Protein AF-A0A558GGA0-F1 (afdb_monomer_lite)

Structure (mmCIF, N/CA/C/O backbone):
data_AF-A0A558GGA0-F1
#
_entry.id   AF-A0A558GGA0-F1
#
loop_
_atom_site.group_PDB
_atom_site.id
_atom_site.type_symbol
_atom_site.label_atom_id
_atom_site.label_alt_id
_atom_site.label_comp_id
_atom_site.label_asym_id
_atom_site.label_entity_id
_atom_site.label_seq_id
_atom_site.pdbx_PDB_ins_code
_atom_site.Cartn_x
_atom_site.Cartn_y
_atom_site.Cartn_z
_atom_site.occupancy
_atom_site.B_iso_or_equiv
_atom_site.auth_seq_id
_atom_site.auth_comp_id
_atom_site.auth_asym_id
_atom_site.auth_atom_id
_atom_site.pdbx_PDB_model_num
ATOM 1 N N . ALA A 1 1 ? -15.833 11.239 6.534 1.00 63.62 1 ALA A N 1
ATOM 2 C CA . ALA A 1 1 ? -17.152 11.086 5.885 1.00 63.62 1 ALA A CA 1
ATOM 3 C C . ALA A 1 1 ? -17.174 11.708 4.487 1.00 63.62 1 ALA A C 1
ATOM 5 O O . ALA A 1 1 ? -17.159 10.949 3.533 1.00 63.62 1 ALA A O 1
ATOM 6 N N . ARG A 1 2 ? -17.157 13.046 4.322 1.00 73.62 2 ARG A N 1
ATOM 7 C CA . ARG A 1 2 ? -17.220 13.673 2.980 1.00 73.62 2 ARG A CA 1
ATOM 8 C C . ARG A 1 2 ? -15.973 13.412 2.120 1.00 73.62 2 ARG A C 1
ATOM 10 O O . ARG A 1 2 ? -16.103 12.829 1.055 1.00 73.62 2 ARG A O 1
ATOM 17 N N . ARG A 1 3 ? -14.776 13.715 2.640 1.00 79.19 3 ARG A N 1
ATOM 18 C CA . ARG A 1 3 ? -13.496 13.455 1.943 1.00 79.19 3 ARG A CA 1
ATOM 19 C C . ARG A 1 3 ? -13.302 11.980 1.576 1.00 79.19 3 ARG A C 1
ATOM 21 O O . ARG A 1 3 ? -12.914 11.661 0.468 1.00 79.19 3 ARG A O 1
ATOM 28 N N . SER A 1 4 ? -13.639 11.070 2.488 1.00 83.56 4 SER A N 1
ATOM 29 C CA . SER A 1 4 ? -13.541 9.625 2.241 1.00 83.56 4 SER A CA 1
ATOM 30 C C . SER A 1 4 ? -14.513 9.131 1.167 1.00 83.56 4 SER A C 1
ATOM 32 O O . SER A 1 4 ? -14.183 8.214 0.424 1.00 83.56 4 SER A O 1
ATOM 34 N N . ALA A 1 5 ? -15.699 9.739 1.060 1.00 87.00 5 ALA A N 1
ATOM 35 C CA . ALA A 1 5 ? -16.650 9.419 0.001 1.00 87.00 5 ALA A CA 1
ATOM 36 C C . ALA A 1 5 ? -16.174 9.914 -1.374 1.00 87.00 5 ALA A C 1
ATOM 38 O O . ALA A 1 5 ? -16.401 9.230 -2.365 1.00 87.00 5 ALA A O 1
ATOM 39 N N . GLU A 1 6 ? -15.506 11.069 -1.436 1.00 89.81 6 GLU A N 1
ATOM 40 C CA . GLU A 1 6 ? -14.897 11.593 -2.668 1.00 89.81 6 GLU A CA 1
ATOM 41 C C . GLU A 1 6 ? -13.762 10.679 -3.148 1.00 89.81 6 GLU A C 1
ATOM 43 O O . GLU A 1 6 ? -13.828 10.209 -4.280 1.00 89.81 6 GLU A O 1
ATOM 48 N N . VAL A 1 7 ? -12.828 10.304 -2.262 1.00 92.75 7 VAL A N 1
ATOM 49 C CA . VAL A 1 7 ? -11.758 9.328 -2.566 1.00 92.75 7 VAL A CA 1
ATOM 50 C C . VAL A 1 7 ? -12.337 8.003 -3.059 1.00 92.75 7 VAL A C 1
ATOM 52 O O . VAL A 1 7 ? -11.892 7.464 -4.068 1.00 92.75 7 VAL A O 1
ATOM 55 N N . SER A 1 8 ? -13.382 7.500 -2.395 1.00 94.38 8 SER A N 1
ATOM 56 C CA . SER A 1 8 ? -14.027 6.244 -2.793 1.00 94.38 8 SER A CA 1
ATOM 57 C C . SER A 1 8 ? -14.669 6.320 -4.179 1.00 94.38 8 SER A C 1
ATOM 59 O O . SER A 1 8 ? -14.650 5.342 -4.914 1.00 94.38 8 SER A O 1
ATOM 61 N N . ARG A 1 9 ? -15.275 7.456 -4.543 1.00 94.12 9 ARG A N 1
ATOM 62 C CA . ARG A 1 9 ? -15.905 7.630 -5.862 1.00 94.12 9 ARG A CA 1
ATOM 63 C C . ARG A 1 9 ? -14.865 7.804 -6.960 1.00 94.12 9 ARG A C 1
ATOM 65 O O . ARG A 1 9 ? -14.996 7.166 -7.994 1.00 94.12 9 ARG A O 1
ATOM 72 N N . ALA A 1 10 ? -13.855 8.639 -6.722 1.00 94.75 10 ALA A N 1
ATOM 73 C CA . ALA A 1 10 ? -12.788 8.887 -7.684 1.00 94.75 10 ALA A CA 1
ATOM 74 C C . ALA A 1 10 ? -11.991 7.606 -7.962 1.00 94.75 10 ALA A C 1
ATOM 76 O O . ALA A 1 10 ? -11.838 7.218 -9.113 1.00 94.75 10 ALA A O 1
ATOM 77 N N . THR A 1 11 ? -11.608 6.879 -6.907 1.00 95.75 11 THR A N 1
ATOM 78 C CA . THR A 1 11 ? -10.890 5.602 -7.050 1.00 95.75 11 THR A CA 1
ATOM 79 C C . THR A 1 11 ? -11.748 4.539 -7.740 1.00 95.75 11 THR A C 1
ATOM 81 O O . THR A 1 11 ? -11.230 3.769 -8.535 1.00 95.75 11 THR A O 1
ATOM 84 N N . ARG A 1 12 ? -13.069 4.507 -7.495 1.00 95.69 12 ARG A N 1
ATOM 85 C CA . ARG A 1 12 ? -13.973 3.572 -8.188 1.00 95.69 12 ARG A CA 1
ATOM 86 C C . ARG A 1 12 ? -14.055 3.864 -9.681 1.00 95.69 12 ARG A C 1
ATOM 88 O O . ARG A 1 12 ? -14.012 2.939 -10.474 1.00 95.69 12 ARG A O 1
ATOM 95 N N . ARG A 1 13 ? -14.143 5.143 -10.047 1.00 95.75 13 ARG A N 1
ATOM 96 C CA . ARG A 1 13 ? -14.190 5.561 -11.448 1.00 95.75 13 ARG A CA 1
ATOM 97 C C . ARG A 1 13 ? -12.884 5.248 -12.183 1.00 95.75 13 ARG A C 1
ATOM 99 O O . ARG A 1 13 ? -12.939 4.880 -13.345 1.00 95.75 13 ARG A O 1
ATOM 106 N N . LEU A 1 14 ? -11.743 5.343 -11.497 1.00 94.94 14 LEU A N 1
ATOM 107 C CA . LEU A 1 14 ? -10.466 4.861 -12.025 1.00 94.94 14 LEU A CA 1
ATOM 108 C C . LEU A 1 14 ? -10.475 3.334 -12.215 1.00 94.94 14 LEU A C 1
ATOM 110 O O . LEU A 1 14 ? -10.077 2.850 -13.265 1.00 94.94 14 LEU A O 1
ATOM 114 N N . ALA A 1 15 ? -10.960 2.578 -11.226 1.00 94.50 15 ALA A N 1
ATOM 115 C CA . ALA A 1 15 ? -11.028 1.116 -11.301 1.00 94.50 15 ALA A CA 1
ATOM 116 C C . ALA A 1 15 ? -11.907 0.607 -12.459 1.00 94.50 15 ALA A C 1
ATOM 118 O O . ALA A 1 15 ? -11.587 -0.404 -13.069 1.00 94.50 15 ALA A O 1
ATOM 119 N N . GLU A 1 16 ? -12.984 1.325 -12.787 1.00 95.25 16 GLU A N 1
ATOM 120 C CA . GLU A 1 16 ? -13.878 1.021 -13.917 1.00 95.25 16 GLU A CA 1
ATOM 121 C C . GLU A 1 16 ? -13.205 1.165 -15.295 1.00 95.25 16 GLU A C 1
ATOM 123 O O . GLU A 1 16 ? -13.782 0.726 -16.286 1.00 95.25 16 GLU A O 1
ATOM 128 N N . MET A 1 17 ? -12.019 1.781 -15.379 1.00 93.94 17 MET A N 1
ATOM 129 C CA . MET A 1 17 ? -11.280 1.906 -16.638 1.00 93.94 17 MET A CA 1
ATOM 130 C C . MET A 1 17 ? -10.510 0.640 -17.029 1.00 93.94 17 MET A C 1
ATOM 132 O O . MET A 1 17 ? -10.128 0.543 -18.189 1.00 93.94 17 MET A O 1
ATOM 136 N N . GLU A 1 18 ? -10.271 -0.285 -16.088 1.00 91.62 18 GLU A N 1
ATOM 137 C CA . GLU A 1 18 ? -9.551 -1.548 -16.338 1.00 91.62 18 GLU A CA 1
ATOM 138 C C . GLU A 1 18 ? -8.191 -1.328 -17.041 1.00 91.62 18 GLU A C 1
ATOM 140 O O . GLU A 1 18 ? -7.886 -1.938 -18.058 1.00 91.62 18 GLU A O 1
ATOM 145 N N . LEU A 1 19 ? -7.388 -0.397 -16.511 1.00 93.06 19 LEU A N 1
ATOM 146 C CA . LEU A 1 19 ? -6.106 0.013 -17.096 1.00 93.06 19 LEU A CA 1
ATOM 147 C C . LEU A 1 19 ? -4.985 -1.010 -16.834 1.00 93.06 19 LEU A C 1
ATOM 149 O O . LEU A 1 19 ? -4.763 -1.396 -15.687 1.00 93.06 19 LEU A O 1
ATOM 153 N N . ASP A 1 20 ? -4.207 -1.332 -17.871 1.00 87.94 20 ASP A N 1
ATOM 154 C CA . ASP A 1 20 ? -3.176 -2.386 -17.862 1.00 87.94 20 ASP A CA 1
ATOM 155 C C . ASP A 1 20 ? -2.065 -2.200 -16.808 1.00 87.94 20 ASP A C 1
ATOM 157 O O . ASP A 1 20 ? -1.551 -3.173 -16.259 1.00 87.94 20 ASP A O 1
ATOM 161 N N . ALA A 1 21 ? -1.661 -0.960 -16.502 1.00 95.69 21 ALA A N 1
ATOM 162 C CA . ALA A 1 21 ? -0.576 -0.679 -15.551 1.00 95.69 21 ALA A CA 1
ATOM 163 C C . ALA A 1 21 ? -1.073 -0.282 -14.150 1.00 95.69 21 ALA A C 1
ATOM 165 O O . ALA A 1 21 ? -0.395 0.453 -13.422 1.00 95.69 21 ALA A O 1
ATOM 166 N N . VAL A 1 22 ? -2.246 -0.774 -13.748 1.00 97.25 22 VAL A N 1
ATOM 167 C CA . VAL A 1 22 ? -2.824 -0.576 -12.413 1.00 97.25 22 VAL A CA 1
ATOM 168 C C . VAL A 1 22 ? -3.092 -1.925 -11.759 1.00 97.25 22 VAL A C 1
ATOM 170 O O . VAL A 1 22 ? -3.504 -2.868 -12.419 1.00 97.25 22 VAL A O 1
ATOM 173 N N . ALA A 1 23 ? -2.869 -2.025 -10.446 1.00 96.69 23 ALA A N 1
ATOM 174 C CA . ALA A 1 23 ? -3.238 -3.222 -9.697 1.00 96.69 23 ALA A CA 1
ATOM 175 C C . ALA A 1 23 ? -4.726 -3.565 -9.884 1.00 96.69 23 ALA A C 1
ATOM 177 O O . ALA A 1 23 ? -5.599 -2.714 -9.698 1.00 96.69 23 ALA A O 1
ATOM 178 N N . GLU A 1 24 ? -4.991 -4.823 -10.219 1.00 94.12 24 GLU A N 1
ATOM 179 C CA . GLU A 1 24 ? -6.327 -5.332 -10.518 1.00 94.12 24 GLU A CA 1
ATOM 180 C C . GLU A 1 24 ? -7.196 -5.509 -9.261 1.00 94.12 24 GLU A C 1
ATOM 182 O O . GLU A 1 24 ? -6.751 -5.333 -8.123 1.00 94.12 24 GLU A O 1
ATOM 187 N N . ASN A 1 25 ? -8.463 -5.887 -9.473 1.00 94.44 25 ASN A N 1
ATOM 188 C CA . ASN A 1 25 ? -9.412 -6.269 -8.421 1.00 94.44 25 ASN A CA 1
ATOM 189 C C . ASN A 1 25 ? -9.558 -5.219 -7.304 1.00 94.44 25 ASN A C 1
ATOM 191 O O . ASN A 1 25 ? -9.606 -5.537 -6.114 1.00 94.44 25 ASN A O 1
ATOM 195 N N . ILE A 1 26 ? -9.659 -3.945 -7.703 1.00 96.12 26 ILE A N 1
ATOM 196 C CA . ILE A 1 26 ? -9.790 -2.817 -6.779 1.00 96.12 26 ILE A CA 1
ATOM 197 C C . ILE A 1 26 ? -11.163 -2.844 -6.089 1.00 96.12 26 ILE A C 1
ATOM 199 O O . ILE A 1 26 ? -12.190 -2.522 -6.692 1.00 96.12 26 ILE A O 1
ATOM 203 N N . ASP A 1 27 ? -11.176 -3.135 -4.789 1.00 94.75 27 ASP A N 1
ATOM 204 C CA . ASP A 1 27 ? -12.344 -3.009 -3.919 1.00 94.75 27 ASP A CA 1
ATOM 205 C C . ASP A 1 27 ? -12.176 -1.864 -2.914 1.00 94.75 27 ASP A C 1
ATOM 207 O O . ASP A 1 27 ? -11.096 -1.580 -2.390 1.00 94.75 27 ASP A O 1
ATOM 211 N N . ILE A 1 28 ? -13.277 -1.171 -2.634 1.00 95.44 28 ILE A N 1
ATOM 212 C CA . ILE A 1 28 ? -13.294 0.033 -1.809 1.00 95.44 28 ILE A CA 1
ATOM 213 C C . ILE A 1 28 ? -14.300 -0.157 -0.687 1.00 95.44 28 ILE A C 1
ATOM 215 O O . ILE A 1 28 ? -15.518 -0.051 -0.870 1.00 95.44 28 ILE A O 1
ATOM 219 N N . LEU A 1 29 ? -13.762 -0.365 0.508 1.00 92.56 29 LEU A N 1
ATOM 220 C CA . LEU A 1 29 ? -14.516 -0.658 1.711 1.00 92.56 29 LEU A CA 1
ATOM 221 C C . LEU A 1 29 ? -14.677 0.600 2.563 1.00 92.56 29 LEU A C 1
ATOM 223 O O . LEU A 1 29 ? -13.736 1.360 2.806 1.00 92.56 29 LEU A O 1
ATOM 227 N N . SER A 1 30 ? -15.885 0.810 3.079 1.00 88.62 30 SER A N 1
ATOM 228 C CA . SER A 1 30 ? -16.113 1.847 4.087 1.00 88.62 30 SER A CA 1
ATOM 229 C C . SER A 1 30 ? -15.467 1.431 5.407 1.00 88.62 30 SER A C 1
ATOM 231 O O . SER A 1 30 ? -15.765 0.363 5.937 1.00 88.62 30 SER A O 1
ATOM 233 N N . TYR A 1 31 ? -14.618 2.291 5.972 1.00 84.00 31 TYR A N 1
ATOM 234 C CA . TYR A 1 31 ? -13.941 2.031 7.243 1.00 84.00 31 TYR A CA 1
ATOM 235 C C . TYR A 1 31 ? -14.196 3.172 8.229 1.00 84.00 31 TYR A C 1
ATOM 237 O O . TYR A 1 31 ? -14.396 4.310 7.818 1.00 84.00 31 TYR A O 1
ATOM 245 N N . ARG A 1 32 ? -14.206 2.883 9.541 1.00 81.19 32 ARG A N 1
ATOM 246 C CA . ARG A 1 32 ? -14.697 3.765 10.632 1.00 81.19 32 ARG A CA 1
ATOM 247 C C . ARG A 1 32 ? -14.504 5.274 10.405 1.00 81.19 32 ARG A C 1
ATOM 249 O O . ARG A 1 32 ? -15.429 6.046 10.641 1.00 81.19 32 ARG A O 1
ATOM 256 N N . GLN A 1 33 ? -13.303 5.689 10.001 1.00 78.88 33 GLN A N 1
ATOM 257 C CA . GLN A 1 33 ? -12.936 7.085 9.732 1.00 78.88 33 GLN A CA 1
ATOM 258 C C . GLN A 1 33 ? -12.306 7.264 8.340 1.00 78.88 33 GLN A C 1
ATOM 260 O O . GLN A 1 33 ? -11.330 7.989 8.192 1.00 78.88 33 GLN A O 1
ATOM 265 N N . GLY A 1 34 ? -12.839 6.613 7.306 1.00 86.69 34 GLY A N 1
ATOM 266 C CA . GLY A 1 34 ? -12.243 6.686 5.976 1.00 86.69 34 GLY A CA 1
ATOM 267 C C . GLY A 1 34 ? -12.806 5.680 4.981 1.00 86.69 34 GLY A C 1
ATOM 268 O O . GLY A 1 34 ? -13.945 5.228 5.088 1.00 86.69 34 GLY A O 1
ATOM 269 N N . CYS A 1 35 ? -11.968 5.338 4.017 1.00 91.56 35 CYS A N 1
ATOM 270 C CA . CYS A 1 35 ? -12.141 4.200 3.132 1.00 91.56 35 CYS A CA 1
ATOM 271 C C . CYS A 1 35 ? -10.843 3.391 3.128 1.00 91.56 35 CYS A C 1
ATOM 273 O O . CYS A 1 35 ? -9.767 3.947 3.349 1.00 91.56 35 CYS A O 1
ATOM 275 N N . LEU A 1 36 ? -10.968 2.090 2.912 1.00 93.88 36 LEU A N 1
ATOM 276 C CA . LEU A 1 36 ? -9.859 1.190 2.646 1.00 93.88 36 LEU A CA 1
ATOM 277 C C . LEU A 1 36 ? -9.955 0.795 1.175 1.00 93.88 36 LEU A C 1
ATOM 279 O O . LEU A 1 36 ? -11.013 0.334 0.753 1.00 93.88 36 LEU A O 1
ATOM 283 N N . VAL A 1 37 ? -8.879 1.005 0.422 1.00 95.12 37 VAL A N 1
ATOM 284 C CA . VAL A 1 37 ? -8.752 0.502 -0.948 1.00 95.12 37 VAL A CA 1
ATOM 285 C C . VAL A 1 37 ? -7.907 -0.762 -0.886 1.00 95.12 37 VAL A C 1
ATOM 287 O O . VAL A 1 37 ? -6.830 -0.753 -0.290 1.00 95.12 37 VAL A O 1
ATOM 290 N N . VAL A 1 38 ? -8.435 -1.845 -1.436 1.00 96.19 38 VAL A N 1
ATOM 291 C CA . VAL A 1 38 ? -7.784 -3.149 -1.536 1.00 96.19 38 VAL A CA 1
ATOM 292 C C . VAL A 1 38 ? -7.640 -3.446 -3.018 1.00 96.19 38 VAL A C 1
ATOM 294 O O . VAL A 1 38 ? -8.590 -3.231 -3.756 1.00 96.19 38 VAL A O 1
ATOM 297 N N . ALA A 1 39 ? -6.471 -3.899 -3.443 1.00 96.88 39 ALA A N 1
ATOM 298 C CA . ALA A 1 39 ? -6.197 -4.319 -4.811 1.00 96.88 39 ALA A CA 1
ATOM 299 C C . ALA A 1 39 ? -5.300 -5.555 -4.764 1.00 96.88 39 ALA A C 1
ATOM 301 O O . ALA A 1 39 ? -4.713 -5.857 -3.713 1.00 96.88 39 ALA A O 1
ATOM 302 N N . ASP A 1 40 ? -5.189 -6.250 -5.886 1.00 96.44 40 ASP A N 1
ATOM 303 C CA . ASP A 1 40 ? -4.313 -7.403 -5.992 1.00 96.44 40 ASP A CA 1
ATOM 304 C C . ASP A 1 40 ? -2.847 -7.019 -5.806 1.00 96.44 40 ASP A C 1
ATOM 306 O O . ASP A 1 40 ? -2.386 -5.915 -6.116 1.00 96.44 40 ASP A O 1
ATOM 310 N N . TRP A 1 41 ? -2.093 -7.955 -5.238 1.00 96.50 41 TRP A N 1
ATOM 311 C CA . TRP A 1 41 ? -0.679 -7.745 -4.998 1.00 96.50 41 TRP A CA 1
ATOM 312 C C . TRP A 1 41 ? 0.101 -7.809 -6.310 1.00 96.50 41 TRP A C 1
ATOM 314 O O . TRP A 1 41 ? 0.174 -8.856 -6.946 1.00 96.50 41 TRP A O 1
ATOM 324 N N . VAL A 1 42 ? 0.774 -6.712 -6.656 1.00 95.88 42 VAL A N 1
ATOM 325 C CA . VAL A 1 42 ? 1.739 -6.695 -7.761 1.00 95.88 42 VAL A CA 1
ATOM 326 C C . VAL A 1 42 ? 3.020 -7.404 -7.312 1.00 95.88 42 VAL A C 1
ATOM 328 O O . VAL A 1 42 ? 3.838 -6.844 -6.566 1.00 95.88 42 VAL A O 1
ATOM 331 N N . GLU A 1 43 ? 3.207 -8.650 -7.744 1.00 93.38 43 GLU A N 1
ATOM 332 C CA . GLU A 1 43 ? 4.448 -9.398 -7.523 1.00 93.38 43 GLU A CA 1
ATOM 333 C C . GLU A 1 43 ? 5.645 -8.662 -8.129 1.00 93.38 43 GLU A C 1
ATOM 335 O O . GLU A 1 43 ? 5.524 -8.077 -9.192 1.00 93.38 43 GLU A O 1
ATOM 340 N N . GLY A 1 44 ? 6.803 -8.673 -7.462 1.00 91.56 44 GLY A N 1
ATOM 341 C CA . GLY A 1 44 ? 8.015 -8.006 -7.956 1.00 91.56 44 GLY A CA 1
ATOM 342 C C . GLY A 1 44 ? 8.680 -7.105 -6.917 1.00 91.56 44 GLY A C 1
ATOM 343 O O . GLY A 1 44 ? 8.687 -7.416 -5.718 1.00 91.56 44 GLY A O 1
ATOM 344 N N . THR A 1 45 ? 9.223 -5.969 -7.349 1.00 92.81 45 THR A N 1
ATOM 345 C CA . THR A 1 45 ? 10.087 -5.107 -6.523 1.00 92.81 45 THR A CA 1
ATOM 346 C C . THR A 1 45 ? 9.569 -3.669 -6.490 1.00 92.81 45 THR A C 1
ATOM 348 O O . THR A 1 45 ? 8.924 -3.205 -7.419 1.00 92.81 45 THR A O 1
ATOM 351 N N . SER A 1 46 ? 9.798 -2.932 -5.398 1.00 93.50 46 SER A N 1
ATOM 352 C CA . SER A 1 46 ? 9.422 -1.507 -5.368 1.00 93.50 46 SER A CA 1
ATOM 353 C C . SER A 1 46 ? 10.278 -0.699 -6.344 1.00 93.50 46 SER A C 1
ATOM 355 O O . SER A 1 46 ? 11.470 -0.986 -6.458 1.00 93.50 46 SER A O 1
ATOM 357 N N . LEU A 1 47 ? 9.712 0.332 -6.983 1.00 93.44 47 LEU A N 1
ATOM 358 C CA . LEU A 1 47 ? 10.463 1.178 -7.920 1.00 93.44 47 LEU A CA 1
ATOM 359 C C . LEU A 1 47 ? 11.735 1.747 -7.276 1.00 93.44 47 LEU A C 1
ATOM 361 O O . LEU A 1 47 ? 12.805 1.691 -7.866 1.00 93.44 47 LEU A O 1
ATOM 365 N N . LYS A 1 48 ? 11.638 2.178 -6.011 1.00 89.75 48 LYS A N 1
ATOM 366 C CA . LYS A 1 48 ? 12.779 2.667 -5.226 1.00 89.75 48 LYS A CA 1
ATOM 367 C C . LYS A 1 48 ? 13.917 1.641 -5.133 1.00 89.75 48 LYS A C 1
ATOM 369 O O . LYS A 1 48 ? 15.078 1.999 -5.253 1.00 89.75 48 LYS A O 1
ATOM 374 N N . THR A 1 49 ? 13.596 0.380 -4.854 1.00 90.38 49 THR A N 1
ATOM 375 C CA . THR A 1 49 ? 14.621 -0.665 -4.707 1.00 90.38 49 THR A CA 1
ATOM 376 C C . THR A 1 49 ? 15.231 -1.050 -6.050 1.00 90.38 49 THR A C 1
ATOM 378 O O . THR A 1 49 ? 16.394 -1.427 -6.077 1.00 90.38 49 THR A O 1
ATOM 381 N N . VAL A 1 50 ? 14.467 -0.964 -7.143 1.00 91.50 50 VAL A N 1
ATOM 382 C CA . VAL A 1 50 ? 15.001 -1.177 -8.496 1.00 91.50 50 VAL A CA 1
ATOM 383 C C . VAL A 1 50 ? 15.957 -0.047 -8.880 1.00 91.50 50 VAL A C 1
ATOM 385 O O . VAL A 1 50 ? 17.046 -0.326 -9.354 1.00 91.50 50 VAL A O 1
ATOM 388 N N . SER A 1 51 ? 15.612 1.209 -8.585 1.00 90.50 51 SER A N 1
ATOM 389 C CA . SER A 1 51 ? 16.481 2.363 -8.867 1.00 90.50 51 SER A CA 1
ATOM 390 C C . SER A 1 51 ? 17.742 2.455 -7.997 1.00 90.50 51 SER A C 1
ATOM 392 O O . SER A 1 51 ? 18.605 3.291 -8.226 1.00 90.50 51 SER A O 1
ATOM 394 N N . GLU A 1 52 ? 17.834 1.660 -6.930 1.00 91.31 52 GLU A N 1
ATOM 395 C CA . GLU A 1 52 ? 19.061 1.565 -6.126 1.00 91.31 52 GLU A CA 1
ATOM 396 C C . GLU A 1 52 ? 20.131 0.691 -6.816 1.00 91.31 52 GLU A C 1
ATOM 398 O O . GLU A 1 52 ? 21.259 0.631 -6.333 1.00 91.31 52 GLU A O 1
ATOM 403 N N . ASP A 1 53 ? 19.782 0.008 -7.913 1.00 85.50 53 ASP A N 1
ATOM 404 C CA . ASP A 1 53 ? 20.730 -0.671 -8.796 1.00 85.50 53 ASP A CA 1
ATOM 405 C C . ASP A 1 53 ? 21.349 0.335 -9.782 1.00 85.50 53 ASP A C 1
ATOM 407 O O . ASP A 1 53 ? 20.655 1.227 -10.264 1.00 85.50 53 ASP A O 1
ATOM 411 N N . GLU A 1 54 ? 22.647 0.215 -10.069 1.00 77.12 54 GLU A N 1
ATOM 412 C CA . GLU A 1 54 ? 23.403 1.199 -10.876 1.00 77.12 54 GLU A CA 1
ATOM 413 C C . GLU A 1 54 ? 23.680 0.719 -12.316 1.00 77.12 54 GLU A C 1
ATOM 415 O O . GLU A 1 54 ? 24.391 1.386 -13.065 1.00 77.12 54 GLU A O 1
ATOM 420 N N . ASP A 1 55 ? 23.154 -0.446 -12.705 1.00 88.81 55 ASP A N 1
ATOM 421 C CA . ASP A 1 55 ? 23.435 -1.088 -13.999 1.00 88.81 55 ASP A CA 1
ATOM 422 C C . ASP A 1 55 ? 22.157 -1.640 -14.650 1.00 88.81 55 ASP A C 1
ATOM 424 O O . ASP A 1 55 ? 22.092 -2.789 -15.092 1.00 88.81 55 ASP A O 1
ATOM 428 N N . LEU A 1 56 ? 21.086 -0.837 -14.652 1.00 91.88 56 LEU A N 1
ATOM 429 C CA . LEU A 1 56 ? 19.846 -1.225 -15.323 1.00 91.88 56 LEU A CA 1
ATOM 430 C C . LEU A 1 56 ? 20.015 -1.195 -16.846 1.00 91.88 56 LEU A C 1
ATOM 432 O O . LEU A 1 56 ? 20.544 -0.233 -17.409 1.00 91.88 56 LEU A O 1
ATOM 436 N N . ASP A 1 57 ? 19.494 -2.224 -17.522 1.00 93.88 57 ASP A N 1
ATOM 437 C CA . ASP A 1 57 ? 19.436 -2.249 -18.983 1.00 93.88 57 ASP A CA 1
ATOM 438 C C . ASP A 1 57 ? 18.511 -1.125 -19.499 1.00 93.88 57 ASP A C 1
ATOM 440 O O . ASP A 1 57 ? 17.326 -1.094 -19.139 1.00 93.88 57 ASP A O 1
ATOM 444 N N . PRO A 1 58 ? 19.002 -0.210 -20.357 1.00 95.38 58 PRO A N 1
ATOM 445 C CA . PRO A 1 58 ? 18.211 0.930 -20.805 1.00 95.38 58 PRO A CA 1
ATOM 446 C C . PRO A 1 58 ? 16.937 0.555 -21.569 1.00 95.38 58 PRO A C 1
ATOM 448 O O . PRO A 1 58 ? 15.920 1.240 -21.447 1.00 95.38 58 PRO A O 1
ATOM 451 N N . ARG A 1 59 ? 16.966 -0.514 -22.377 1.00 94.62 59 ARG A N 1
ATOM 452 C CA . ARG A 1 59 ? 15.799 -0.922 -23.181 1.00 94.62 59 ARG A CA 1
ATOM 453 C C . ARG A 1 59 ? 14.732 -1.528 -22.286 1.00 94.62 59 ARG A C 1
ATOM 455 O O . ARG A 1 59 ? 13.558 -1.218 -22.459 1.00 94.62 59 ARG A O 1
ATOM 462 N N . ALA A 1 60 ? 15.143 -2.311 -21.293 1.00 93.75 60 ALA A N 1
ATOM 463 C CA . ALA A 1 60 ? 14.250 -2.836 -20.272 1.00 93.75 60 ALA A CA 1
ATOM 464 C C . ALA A 1 60 ? 13.623 -1.715 -19.425 1.00 93.75 60 ALA A C 1
ATOM 466 O O . ALA A 1 60 ? 12.432 -1.780 -19.137 1.00 93.75 60 ALA A O 1
ATOM 467 N N . VAL A 1 61 ? 14.376 -0.661 -19.075 1.00 96.62 61 VAL A N 1
ATOM 468 C CA . VAL A 1 61 ? 13.818 0.527 -18.397 1.00 96.62 61 VAL A CA 1
ATOM 469 C C . VAL A 1 61 ? 12.757 1.212 -19.255 1.00 96.62 61 VAL A C 1
ATOM 471 O O . VAL A 1 61 ? 11.677 1.523 -18.752 1.00 96.62 61 VAL A O 1
ATOM 474 N N . ALA A 1 62 ? 13.027 1.412 -20.546 1.00 96.88 62 ALA A N 1
ATOM 475 C CA . ALA A 1 62 ? 12.055 2.014 -21.449 1.00 96.88 62 ALA A CA 1
ATOM 476 C C . ALA A 1 62 ? 10.788 1.157 -21.575 1.00 96.88 62 ALA A C 1
ATOM 478 O O . ALA A 1 62 ? 9.693 1.667 -21.342 1.00 96.88 62 ALA A O 1
ATOM 479 N N . HIS A 1 63 ? 10.940 -0.147 -21.834 1.00 95.94 63 HIS A N 1
ATOM 480 C CA . HIS A 1 63 ? 9.837 -1.111 -21.902 1.00 95.94 63 HIS A CA 1
ATOM 481 C C . HIS A 1 63 ? 8.992 -1.089 -20.620 1.00 95.94 63 HIS A C 1
ATOM 483 O O . HIS A 1 63 ? 7.765 -1.025 -20.671 1.00 95.94 63 HIS A O 1
ATOM 489 N N . ALA A 1 64 ? 9.641 -1.082 -19.451 1.00 96.75 64 ALA A N 1
ATOM 490 C CA . ALA A 1 64 ? 8.967 -1.074 -18.157 1.00 96.75 64 ALA A CA 1
ATOM 491 C C . ALA A 1 64 ? 8.067 0.150 -17.954 1.00 96.75 64 ALA A C 1
ATOM 493 O O . ALA A 1 64 ? 7.005 0.047 -17.338 1.00 96.75 64 ALA A O 1
ATOM 494 N N . LEU A 1 65 ? 8.496 1.313 -18.444 1.00 97.19 65 LEU A N 1
ATOM 495 C CA . LEU A 1 65 ? 7.804 2.583 -18.250 1.00 97.19 65 LEU A CA 1
ATOM 496 C C . LEU A 1 65 ? 6.609 2.766 -19.196 1.00 97.19 65 LEU A C 1
ATOM 498 O O . LEU A 1 65 ? 5.636 3.414 -18.806 1.00 97.19 65 LEU A O 1
ATOM 502 N N . VAL A 1 66 ? 6.649 2.188 -20.403 1.00 96.88 66 VAL A N 1
ATOM 503 C CA . VAL A 1 66 ? 5.632 2.405 -21.450 1.00 96.88 66 VAL A CA 1
ATOM 504 C C . VAL A 1 66 ? 4.196 2.191 -20.947 1.00 96.88 66 VAL A C 1
ATOM 506 O O . VAL A 1 66 ? 3.388 3.114 -21.107 1.00 96.88 66 VAL A O 1
ATOM 509 N N . PRO A 1 67 ? 3.831 1.055 -20.313 1.00 96.69 67 PRO A N 1
ATOM 510 C CA . PRO A 1 67 ? 2.443 0.828 -19.909 1.00 96.69 67 PRO A CA 1
ATOM 511 C C . PRO A 1 67 ? 1.947 1.828 -18.863 1.00 96.69 67 PRO A C 1
ATOM 513 O O . PRO A 1 67 ? 0.789 2.244 -18.920 1.00 96.69 67 PRO A O 1
ATOM 516 N N . LEU A 1 68 ? 2.813 2.262 -17.939 1.00 96.69 68 LEU A N 1
ATOM 517 C CA . LEU A 1 68 ? 2.456 3.245 -16.914 1.00 96.69 68 LEU A CA 1
ATOM 518 C C . LEU A 1 68 ? 2.200 4.627 -17.516 1.00 96.69 68 LEU A C 1
ATOM 520 O O . LEU A 1 68 ? 1.233 5.293 -17.141 1.00 96.69 68 LEU A O 1
ATOM 524 N N . VAL A 1 69 ? 3.046 5.051 -18.459 1.00 96.56 69 VAL A N 1
ATOM 525 C CA . VAL A 1 69 ? 2.883 6.340 -19.142 1.00 96.56 69 VAL A CA 1
ATOM 526 C C . VAL A 1 69 ? 1.594 6.339 -19.967 1.00 96.56 69 VAL A C 1
ATOM 528 O O . VAL A 1 69 ? 0.778 7.244 -19.797 1.00 96.56 69 VAL A O 1
ATOM 531 N N . ARG A 1 70 ? 1.343 5.287 -20.762 1.00 95.94 70 ARG A N 1
ATOM 532 C CA . ARG A 1 70 ? 0.091 5.128 -21.532 1.00 95.94 70 ARG A CA 1
ATOM 533 C C . ARG A 1 70 ? -1.142 5.115 -20.636 1.00 95.94 70 ARG A C 1
ATOM 535 O O . ARG A 1 70 ? -2.122 5.793 -20.912 1.00 95.94 70 ARG A O 1
ATOM 542 N N . THR A 1 71 ? -1.078 4.382 -19.529 1.00 96.19 71 THR A N 1
ATOM 543 C CA . THR A 1 71 ? -2.150 4.325 -18.528 1.00 96.19 71 THR A CA 1
ATOM 544 C C . THR A 1 71 ? -2.449 5.704 -17.936 1.00 96.19 71 THR A C 1
ATOM 546 O O . THR A 1 71 ? -3.611 6.061 -17.749 1.00 96.19 71 THR A O 1
ATOM 549 N N . THR A 1 72 ? -1.409 6.498 -17.668 1.00 95.81 72 THR A N 1
ATOM 550 C CA . THR A 1 72 ? -1.565 7.868 -17.161 1.00 95.81 72 THR A CA 1
ATOM 551 C C . THR A 1 72 ? -2.207 8.769 -18.218 1.00 95.81 72 THR A C 1
ATOM 553 O O . THR A 1 72 ? -3.171 9.467 -17.911 1.00 95.81 72 THR A O 1
ATOM 556 N N . ALA A 1 73 ? -1.741 8.694 -19.470 1.00 94.56 73 ALA A N 1
ATOM 557 C CA . ALA A 1 73 ? -2.317 9.430 -20.596 1.00 94.56 73 ALA A CA 1
ATOM 558 C C . ALA A 1 73 ? -3.802 9.087 -20.809 1.00 94.56 73 ALA A C 1
ATOM 560 O O . ALA A 1 73 ? -4.640 9.981 -20.906 1.00 94.56 73 ALA A O 1
ATOM 561 N N . ALA A 1 74 ? -4.146 7.796 -20.792 1.00 95.06 74 ALA A N 1
ATOM 562 C CA . ALA A 1 74 ? -5.515 7.315 -20.947 1.00 95.06 74 ALA A CA 1
ATOM 563 C C . ALA A 1 74 ? -6.440 7.797 -19.818 1.00 95.06 74 ALA A C 1
ATOM 565 O O . ALA A 1 74 ? -7.582 8.181 -20.081 1.00 95.06 74 ALA A O 1
ATOM 566 N N . ALA A 1 75 ? -5.957 7.810 -18.569 1.00 95.56 75 ALA A N 1
ATOM 567 C CA . ALA A 1 75 ? -6.702 8.369 -17.443 1.00 95.56 75 ALA A CA 1
ATOM 568 C C . ALA A 1 75 ? -6.971 9.870 -17.644 1.00 95.56 75 ALA A C 1
ATOM 570 O O . ALA A 1 75 ? -8.125 10.294 -17.550 1.00 95.56 75 ALA A O 1
ATOM 571 N N . HIS A 1 76 ? -5.942 10.651 -17.994 1.00 95.12 76 HIS A N 1
ATOM 572 C CA . HIS A 1 76 ? -6.061 12.101 -18.214 1.00 95.12 76 HIS A CA 1
ATOM 573 C C . HIS A 1 76 ? -7.002 12.416 -19.384 1.00 95.12 76 HIS A C 1
ATOM 575 O O . HIS A 1 76 ? -7.889 13.255 -19.255 1.00 95.12 76 HIS A O 1
ATOM 581 N N . ALA A 1 77 ? -6.922 11.657 -20.481 1.00 94.12 77 ALA A N 1
ATOM 582 C CA . ALA A 1 77 ? -7.834 11.779 -21.621 1.00 94.12 77 ALA A CA 1
ATOM 583 C C . ALA A 1 77 ? -9.312 11.497 -21.270 1.00 94.12 77 ALA A C 1
ATOM 585 O O . ALA A 1 77 ? -10.214 11.934 -21.987 1.00 94.12 77 ALA A O 1
ATOM 586 N N . ALA A 1 78 ? -9.576 10.779 -20.173 1.00 94.50 78 ALA A N 1
ATOM 587 C CA . ALA A 1 78 ? -10.915 10.503 -19.651 1.00 94.50 78 ALA A CA 1
ATOM 588 C C . ALA A 1 78 ? -11.379 11.499 -18.562 1.00 94.50 78 ALA A C 1
ATOM 590 O O . ALA A 1 78 ? -12.379 11.230 -17.878 1.00 94.50 78 ALA A O 1
ATOM 591 N N . ASP A 1 79 ? -10.675 12.628 -18.392 1.00 94.75 79 ASP A N 1
ATOM 592 C CA . ASP A 1 79 ? -10.840 13.601 -17.301 1.00 94.75 79 ASP A CA 1
ATOM 593 C C . ASP A 1 79 ? -10.711 12.947 -15.907 1.00 94.75 79 ASP A C 1
ATOM 595 O O . ASP A 1 79 ? -11.464 13.243 -14.965 1.00 94.75 79 ASP A O 1
ATOM 599 N N . LEU A 1 80 ? -9.797 11.981 -15.785 1.00 95.31 80 LEU A N 1
ATOM 600 C CA . LEU A 1 80 ? -9.483 11.261 -14.556 1.00 95.31 80 LEU A CA 1
ATOM 601 C C . LEU A 1 80 ? -8.002 11.391 -14.231 1.00 95.31 80 LEU A C 1
ATOM 603 O O . LEU A 1 80 ? -7.178 11.664 -15.088 1.00 95.31 80 LEU A O 1
ATOM 607 N N . VAL A 1 81 ? -7.666 11.167 -12.967 1.00 95.31 81 VAL A N 1
ATOM 608 C CA . VAL A 1 81 ? -6.282 11.153 -12.491 1.00 95.31 81 VAL A CA 1
ATOM 609 C C . VAL A 1 81 ? -5.974 9.781 -11.919 1.00 95.31 81 VAL A C 1
ATOM 611 O O . VAL A 1 81 ? -6.837 9.139 -11.310 1.00 95.31 81 VAL A O 1
ATOM 614 N N . LEU A 1 82 ? -4.744 9.333 -12.119 1.00 93.62 82 LEU A N 1
ATOM 615 C CA . LEU A 1 82 ? -4.256 8.043 -11.660 1.00 93.62 82 LEU A CA 1
ATOM 616 C C . LEU A 1 82 ? -3.970 8.066 -10.145 1.00 93.62 82 LEU A C 1
ATOM 618 O O . LEU A 1 82 ? -4.094 7.046 -9.462 1.00 93.62 82 LEU A O 1
ATOM 622 N N . GLY A 1 83 ? -3.653 9.241 -9.592 1.00 93.56 83 GLY A N 1
ATOM 623 C CA . GLY A 1 83 ? -3.360 9.431 -8.171 1.00 93.56 83 GLY A CA 1
ATOM 624 C C . GLY A 1 83 ? -1.921 9.063 -7.802 1.00 93.56 83 GLY A C 1
ATOM 625 O O . GLY A 1 83 ? -1.655 8.600 -6.685 1.00 93.56 83 GLY A O 1
ATOM 626 N N . ILE A 1 84 ? -0.986 9.236 -8.739 1.00 91.81 84 ILE A N 1
ATOM 627 C CA . ILE A 1 84 ? 0.443 9.081 -8.488 1.00 91.81 84 ILE A CA 1
ATOM 628 C C . ILE A 1 84 ? 0.933 10.351 -7.793 1.00 91.81 84 ILE A C 1
ATOM 630 O O . ILE A 1 84 ? 1.121 11.392 -8.398 1.00 91.81 84 ILE A O 1
ATOM 634 N N . GLU A 1 85 ? 1.171 10.270 -6.492 1.00 87.06 85 GLU A N 1
ATOM 635 C CA . GLU A 1 85 ? 1.748 11.387 -5.721 1.00 87.06 85 GLU A CA 1
ATOM 636 C C . GLU A 1 85 ? 3.125 11.052 -5.140 1.00 87.06 85 GLU A C 1
ATOM 638 O O . GLU A 1 85 ? 3.801 11.892 -4.549 1.00 87.06 85 GLU A O 1
ATOM 643 N N . ASN A 1 86 ? 3.533 9.785 -5.239 1.00 85.19 86 ASN A N 1
ATOM 644 C CA . ASN A 1 86 ? 4.781 9.293 -4.682 1.00 85.19 86 ASN A CA 1
ATOM 645 C C . ASN A 1 86 ? 5.223 8.017 -5.404 1.00 85.19 86 ASN A C 1
ATOM 647 O O . ASN A 1 86 ? 4.425 7.094 -5.567 1.00 85.19 86 ASN A O 1
ATOM 651 N N . ARG A 1 87 ? 6.521 7.911 -5.714 1.00 83.56 87 ARG A N 1
ATOM 652 C CA . ARG A 1 87 ? 7.159 6.704 -6.268 1.00 83.56 87 ARG A CA 1
ATOM 653 C C . ARG A 1 87 ? 6.869 5.411 -5.498 1.00 83.56 87 ARG A C 1
ATOM 655 O O . ARG A 1 87 ? 6.861 4.339 -6.084 1.00 83.56 87 ARG A O 1
ATOM 662 N N . ASN A 1 88 ? 6.593 5.494 -4.194 1.00 88.44 88 ASN A N 1
ATOM 663 C CA . ASN A 1 88 ? 6.243 4.341 -3.360 1.00 88.44 88 ASN A CA 1
ATOM 664 C C . ASN A 1 88 ? 4.912 3.683 -3.763 1.00 88.44 88 ASN A C 1
ATOM 666 O O . ASN A 1 88 ? 4.634 2.571 -3.320 1.00 88.44 88 ASN A O 1
ATOM 670 N N . ARG A 1 89 ? 4.091 4.355 -4.582 1.00 94.19 89 ARG A N 1
ATOM 671 C CA . ARG A 1 89 ? 2.877 3.776 -5.163 1.00 94.19 89 ARG A CA 1
ATOM 672 C C . ARG A 1 89 ? 3.163 2.844 -6.343 1.00 94.19 89 ARG A C 1
ATOM 674 O O . ARG A 1 89 ? 2.280 2.075 -6.711 1.00 94.19 89 ARG A O 1
ATOM 681 N N . ILE A 1 90 ? 4.376 2.895 -6.900 1.00 95.94 90 ILE A N 1
ATOM 682 C CA . ILE A 1 90 ? 4.779 2.156 -8.095 1.00 95.94 90 ILE A CA 1
ATOM 683 C C . ILE A 1 90 ? 5.661 0.968 -7.701 1.00 95.94 90 ILE A C 1
ATOM 685 O O . ILE A 1 90 ? 6.605 1.076 -6.906 1.00 95.94 90 ILE A O 1
ATOM 689 N N . ARG A 1 91 ? 5.354 -0.189 -8.279 1.00 96.44 91 ARG A N 1
ATOM 690 C CA . ARG A 1 91 ? 6.182 -1.396 -8.215 1.00 96.44 91 ARG A CA 1
ATOM 691 C C . ARG A 1 91 ? 6.549 -1.801 -9.630 1.00 96.44 91 ARG A C 1
ATOM 693 O O . ARG A 1 91 ? 5.791 -1.522 -10.548 1.00 96.44 91 ARG A O 1
ATOM 700 N N . ILE A 1 92 ? 7.694 -2.448 -9.787 1.00 96.62 92 ILE A N 1
ATOM 701 C CA . ILE A 1 92 ? 8.005 -3.144 -11.023 1.00 96.62 92 ILE A CA 1
ATOM 702 C C . ILE A 1 92 ? 7.567 -4.591 -10.873 1.00 96.62 92 ILE A C 1
ATOM 704 O O . ILE A 1 92 ? 8.003 -5.267 -9.932 1.00 96.62 92 ILE A O 1
ATOM 708 N N . SER A 1 93 ? 6.671 -5.018 -11.758 1.00 95.38 93 SER A N 1
ATOM 709 C CA . SER A 1 93 ? 6.118 -6.361 -11.764 1.00 95.38 93 SER A CA 1
ATOM 710 C C . SER A 1 93 ? 7.185 -7.405 -12.111 1.00 95.38 93 SER A C 1
ATOM 712 O O . SER A 1 93 ? 8.267 -7.077 -12.601 1.00 95.38 93 SER A O 1
ATOM 714 N N . THR A 1 94 ? 6.890 -8.684 -11.888 1.00 90.75 94 THR A N 1
ATOM 715 C CA . THR A 1 94 ? 7.731 -9.800 -12.359 1.00 90.75 94 THR A CA 1
ATOM 716 C C . THR A 1 94 ? 7.828 -9.880 -13.885 1.00 90.75 94 THR A C 1
ATOM 718 O O . THR A 1 94 ? 8.784 -10.457 -14.396 1.00 90.75 94 THR A O 1
ATOM 721 N N . GLU A 1 95 ? 6.887 -9.265 -14.601 1.00 89.19 95 GLU A N 1
ATOM 722 C CA . GLU A 1 95 ? 6.920 -9.081 -16.058 1.00 89.19 95 GLU A CA 1
ATOM 723 C C . GLU A 1 95 ? 7.790 -7.886 -16.480 1.00 89.19 95 GLU A C 1
ATOM 725 O O . GLU A 1 95 ? 7.943 -7.612 -17.666 1.00 89.19 95 GLU A O 1
ATOM 730 N N . GLY A 1 96 ? 8.379 -7.170 -15.517 1.00 92.69 96 GLY A N 1
ATOM 731 C CA . GLY A 1 96 ? 9.218 -6.010 -15.785 1.00 92.69 96 GLY A CA 1
ATOM 732 C C . GLY A 1 96 ? 8.423 -4.756 -16.132 1.00 92.69 96 GLY A C 1
ATOM 733 O O . GLY A 1 96 ? 8.971 -3.884 -16.788 1.00 92.69 96 GLY A O 1
ATOM 734 N N . ILE A 1 97 ? 7.157 -4.643 -15.713 1.00 95.81 97 ILE A N 1
ATOM 735 C CA . ILE A 1 97 ? 6.306 -3.476 -15.990 1.00 95.81 97 ILE A CA 1
ATOM 736 C C . ILE A 1 97 ? 6.190 -2.588 -14.754 1.00 95.81 97 ILE A C 1
ATOM 738 O O . ILE A 1 97 ? 5.953 -3.075 -13.650 1.00 95.81 97 ILE A O 1
ATOM 742 N N . ALA A 1 98 ? 6.335 -1.274 -14.919 1.00 97.06 98 ALA A N 1
ATOM 743 C CA . ALA A 1 98 ? 6.015 -0.319 -13.871 1.00 97.06 98 ALA A CA 1
ATOM 744 C C . ALA A 1 98 ? 4.491 -0.251 -13.687 1.00 97.06 98 ALA A C 1
ATOM 746 O O . ALA A 1 98 ? 3.757 0.131 -14.590 1.00 97.06 98 ALA A O 1
ATOM 747 N N . THR A 1 99 ? 4.009 -0.612 -12.502 1.00 97.56 99 THR A N 1
ATOM 748 C CA . THR A 1 99 ? 2.580 -0.745 -12.200 1.00 97.56 99 THR A CA 1
ATOM 749 C C . THR A 1 99 ? 2.225 0.077 -10.968 1.00 97.56 99 THR A C 1
ATOM 751 O O . THR A 1 99 ? 2.928 0.040 -9.949 1.00 97.56 99 THR A O 1
ATOM 754 N N . LEU A 1 100 ? 1.095 0.786 -11.020 1.00 97.38 100 LEU A N 1
ATOM 755 C CA . LEU A 1 100 ? 0.489 1.416 -9.851 1.00 97.38 100 LEU A CA 1
ATOM 756 C C . LEU A 1 100 ? -0.054 0.337 -8.907 1.00 97.38 100 LEU A C 1
ATOM 758 O O . LEU A 1 100 ? -1.194 -0.107 -9.017 1.00 97.38 100 LEU A O 1
ATOM 762 N N . ALA A 1 101 ? 0.768 -0.063 -7.946 1.00 96.81 101 ALA A N 1
ATOM 763 C CA . ALA A 1 101 ? 0.451 -1.137 -7.015 1.00 96.81 101 ALA A CA 1
ATOM 764 C C . ALA A 1 101 ? -0.466 -0.722 -5.860 1.00 96.81 101 ALA A C 1
ATOM 766 O O . ALA A 1 101 ? -1.062 -1.568 -5.199 1.00 96.81 101 ALA A O 1
ATOM 767 N N . PHE A 1 102 ? -0.543 0.577 -5.579 1.00 96.38 102 PHE A N 1
ATOM 768 C CA . PHE A 1 102 ? -1.354 1.122 -4.494 1.00 96.38 102 PHE A CA 1
ATOM 769 C C . PHE A 1 102 ? -2.318 2.179 -5.052 1.00 96.38 102 PHE A C 1
ATOM 771 O O . PHE A 1 102 ? -2.067 3.381 -4.894 1.00 96.38 102 PHE A O 1
ATOM 778 N N . PRO A 1 103 ? -3.395 1.758 -5.744 1.00 95.44 103 PRO A N 1
ATOM 779 C CA . PRO A 1 103 ? -4.366 2.674 -6.327 1.00 95.44 103 PRO A CA 1
ATOM 780 C C . PRO A 1 103 ? -5.175 3.370 -5.231 1.00 95.44 103 PRO A C 1
ATOM 782 O O . PRO A 1 103 ? -5.715 2.732 -4.332 1.00 95.44 103 PRO A O 1
ATOM 785 N N . ALA A 1 104 ? -5.253 4.698 -5.299 1.00 95.00 104 ALA A N 1
ATOM 786 C CA . ALA A 1 104 ? -6.140 5.520 -4.476 1.00 95.00 104 ALA A CA 1
ATOM 787 C C . ALA A 1 104 ? -6.070 6.968 -4.958 1.00 95.00 104 ALA A C 1
ATOM 789 O O . ALA A 1 104 ? -5.020 7.596 -4.818 1.00 95.00 104 ALA A O 1
ATOM 790 N N . VAL A 1 105 ? -7.186 7.499 -5.449 1.00 95.50 105 VAL A N 1
ATOM 791 C CA . VAL A 1 105 ? -7.283 8.889 -5.905 1.00 95.50 105 VAL A CA 1
ATOM 792 C C . VAL A 1 105 ? -7.679 9.777 -4.727 1.00 95.50 105 VAL A C 1
ATOM 794 O O . VAL A 1 105 ? -8.825 9.770 -4.266 1.00 95.50 105 VAL A O 1
ATOM 797 N N . LEU A 1 106 ? -6.706 10.508 -4.193 1.00 92.44 106 LEU A N 1
ATOM 798 C CA . LEU A 1 106 ? -6.866 11.455 -3.100 1.00 92.44 106 LEU A CA 1
ATOM 799 C C . LEU A 1 106 ? -7.446 12.786 -3.588 1.00 92.44 106 LEU A C 1
ATOM 801 O O . LEU A 1 106 ? -7.362 13.158 -4.750 1.00 92.44 106 LEU A O 1
ATOM 805 N N . HIS A 1 107 ? -8.011 13.547 -2.651 1.00 89.12 107 HIS A N 1
ATOM 806 C CA . HIS A 1 107 ? -8.597 14.862 -2.934 1.00 89.12 107 HIS A CA 1
ATOM 807 C C . HIS A 1 107 ? -7.592 15.883 -3.492 1.00 89.12 107 HIS A C 1
ATOM 809 O O . HIS A 1 107 ? -7.998 16.826 -4.159 1.00 89.12 107 HIS A O 1
ATOM 815 N N . SER A 1 108 ? -6.311 15.728 -3.161 1.00 88.75 108 SER A N 1
ATOM 816 C CA . SER A 1 108 ? -5.231 16.596 -3.624 1.00 88.75 108 SER A CA 1
ATOM 817 C C . SER A 1 108 ? -4.624 16.156 -4.952 1.00 88.75 108 SER A C 1
ATOM 819 O O . SER A 1 108 ? -3.689 16.808 -5.388 1.00 88.75 108 SER A O 1
ATOM 821 N N . ASN A 1 109 ? -5.070 15.042 -5.544 1.00 94.38 109 ASN A N 1
ATOM 822 C CA . ASN A 1 109 ? -4.528 14.613 -6.826 1.00 94.38 109 ASN A CA 1
ATOM 823 C C . ASN A 1 109 ? -5.174 15.409 -7.960 1.00 94.38 109 ASN A C 1
ATOM 825 O O . ASN A 1 109 ? -6.395 15.564 -8.017 1.00 94.38 109 ASN A O 1
ATOM 829 N N . ASP A 1 110 ? -4.318 15.876 -8.852 1.00 93.38 110 ASP A N 1
ATOM 830 C CA . ASP A 1 110 ? -4.617 16.527 -10.115 1.00 93.38 110 ASP A CA 1
ATOM 831 C C . ASP A 1 110 ? -3.622 16.015 -11.175 1.00 93.38 110 ASP A C 1
ATOM 833 O O . ASP A 1 110 ? -2.686 15.271 -10.861 1.00 93.38 110 ASP A O 1
ATOM 837 N N . GLU A 1 111 ? -3.844 16.380 -12.437 1.00 92.94 111 GLU A N 1
ATOM 838 C CA . GLU A 1 111 ? -2.995 15.956 -13.559 1.00 92.94 111 GLU A CA 1
ATOM 839 C C . GLU A 1 111 ? -1.541 16.415 -13.389 1.00 92.94 111 GLU A C 1
ATOM 841 O O . GLU A 1 111 ? -0.611 15.685 -13.728 1.00 92.94 111 GLU A O 1
ATOM 846 N N . GLU A 1 112 ? -1.328 17.606 -12.821 1.00 91.19 112 GLU A N 1
ATOM 847 C CA . GLU A 1 112 ? 0.004 18.155 -12.563 1.00 91.19 112 GLU A CA 1
ATOM 848 C C . GLU A 1 112 ? 0.775 17.295 -11.554 1.00 91.19 112 GLU A C 1
ATOM 850 O O . GLU A 1 112 ? 1.937 16.953 -11.786 1.00 91.19 112 GLU A O 1
ATOM 855 N N . THR A 1 113 ? 0.114 16.882 -10.469 1.00 92.19 113 THR A N 1
ATOM 856 C CA . THR A 1 113 ? 0.694 15.995 -9.456 1.00 92.19 113 THR A CA 1
ATOM 857 C C . THR A 1 113 ? 1.046 14.629 -10.049 1.00 92.19 113 THR A C 1
ATOM 859 O O . THR A 1 113 ? 2.160 14.150 -9.822 1.00 92.19 113 THR A O 1
ATOM 862 N N . ASP A 1 114 ? 0.146 14.031 -10.840 1.00 93.31 114 ASP A N 1
ATOM 863 C CA . ASP A 1 114 ? 0.401 12.757 -11.527 1.00 93.31 114 ASP A CA 1
ATOM 864 C C . ASP A 1 114 ? 1.621 12.854 -12.444 1.00 93.31 114 ASP A C 1
ATOM 866 O O . ASP A 1 114 ? 2.525 12.018 -12.373 1.00 93.31 114 ASP A O 1
ATOM 870 N N . ARG A 1 115 ? 1.674 13.898 -13.280 1.00 92.25 115 ARG A N 1
ATOM 871 C CA . ARG A 1 115 ? 2.780 14.106 -14.218 1.00 92.25 115 ARG A CA 1
ATOM 872 C C . ARG A 1 115 ? 4.100 14.351 -13.502 1.00 92.25 115 ARG A C 1
ATOM 874 O O . ARG A 1 115 ? 5.105 13.764 -13.883 1.00 92.25 115 ARG A O 1
ATOM 881 N N . SER A 1 116 ? 4.108 15.160 -12.444 1.00 92.00 116 SER A N 1
ATOM 882 C CA . SER A 1 116 ? 5.314 15.414 -11.650 1.00 92.00 116 SER A CA 1
ATOM 883 C C . SER A 1 116 ? 5.850 14.133 -10.998 1.00 92.00 116 SER A C 1
ATOM 885 O O . SER A 1 116 ? 7.059 13.869 -11.014 1.00 92.00 116 SER A O 1
ATOM 887 N N . ALA A 1 117 ? 4.960 13.295 -10.458 1.00 92.69 117 ALA A N 1
ATOM 888 C CA . ALA A 1 117 ? 5.347 12.026 -9.858 1.00 92.69 117 ALA A CA 1
ATOM 889 C C . ALA A 1 117 ? 5.801 10.994 -10.903 1.00 92.69 117 ALA A C 1
ATOM 891 O O . ALA A 1 117 ? 6.735 10.235 -10.633 1.00 92.69 117 ALA A O 1
ATOM 892 N N . LEU A 1 118 ? 5.176 10.981 -12.083 1.00 94.31 118 LEU A N 1
ATOM 893 C CA . LEU A 1 118 ? 5.569 10.138 -13.209 1.00 94.31 118 LEU A CA 1
ATOM 894 C C . LEU A 1 118 ? 6.937 10.547 -13.767 1.00 94.31 118 LEU A C 1
ATOM 896 O O . LEU A 1 118 ? 7.801 9.687 -13.902 1.00 94.31 118 LEU A O 1
ATOM 900 N N . ALA A 1 119 ? 7.172 11.840 -13.999 1.00 93.75 119 ALA A N 1
ATOM 901 C CA . ALA A 1 119 ? 8.469 12.369 -14.421 1.00 93.75 119 ALA A CA 1
ATOM 902 C C . ALA A 1 119 ? 9.571 11.977 -13.429 1.00 93.75 119 ALA A C 1
ATOM 904 O O . ALA A 1 119 ? 10.579 11.397 -13.812 1.00 93.75 119 ALA A O 1
ATOM 905 N N . SER A 1 120 ? 9.309 12.144 -12.127 1.00 93.88 120 SER A N 1
ATOM 906 C CA . SER A 1 120 ? 10.233 11.702 -11.075 1.00 93.88 120 SER A CA 1
ATOM 907 C C . SER A 1 120 ? 10.530 10.197 -11.123 1.00 93.88 120 SER A C 1
ATOM 909 O O . SER A 1 120 ? 11.626 9.779 -10.759 1.00 93.88 120 SER A O 1
ATOM 911 N N . ALA A 1 121 ? 9.558 9.364 -11.507 1.00 94.69 121 ALA A N 1
ATOM 912 C CA . ALA A 1 121 ? 9.748 7.921 -11.644 1.00 94.69 121 ALA A CA 1
ATOM 913 C C . ALA A 1 121 ? 10.556 7.561 -12.903 1.00 94.69 121 ALA A C 1
ATOM 915 O O . ALA A 1 121 ? 11.398 6.668 -12.831 1.00 94.69 121 ALA A O 1
ATOM 916 N N . ILE A 1 122 ? 10.324 8.269 -14.014 1.00 95.44 122 ILE A N 1
ATOM 917 C CA . ILE A 1 122 ? 11.079 8.131 -15.265 1.00 95.44 122 ILE A CA 1
ATOM 918 C C . ILE A 1 122 ? 12.542 8.508 -15.025 1.00 95.44 122 ILE A C 1
ATOM 920 O O . ILE A 1 122 ? 13.404 7.651 -15.199 1.00 95.44 122 ILE A O 1
ATOM 924 N N . SER A 1 123 ? 12.820 9.729 -14.552 1.00 94.88 123 SER A N 1
ATOM 925 C CA . SER A 1 123 ? 14.189 10.205 -14.303 1.00 94.88 123 SER A CA 1
ATOM 926 C C . SER A 1 123 ? 14.937 9.270 -13.360 1.00 94.88 123 SER A C 1
ATOM 928 O O . SER A 1 123 ? 16.057 8.867 -13.643 1.00 94.88 123 SER A O 1
ATOM 930 N N . LEU A 1 124 ? 14.278 8.815 -12.289 1.00 94.50 124 LEU A N 1
ATOM 931 C CA . LEU A 1 124 ? 14.890 7.911 -11.321 1.00 94.50 124 LEU A CA 1
ATOM 932 C C . LEU A 1 124 ? 15.308 6.561 -11.928 1.00 94.50 124 LEU A C 1
ATOM 934 O O . LEU A 1 124 ? 16.338 6.035 -11.532 1.00 94.50 124 LEU A O 1
ATOM 938 N N . LEU A 1 125 ? 14.530 5.979 -12.846 1.00 95.62 125 LEU A N 1
ATOM 939 C CA . LEU A 1 125 ? 14.921 4.723 -13.499 1.00 95.62 125 LEU A CA 1
ATOM 940 C C . LEU A 1 125 ? 15.929 4.943 -14.630 1.00 95.62 125 LEU A C 1
ATOM 942 O O . LEU A 1 125 ? 16.797 4.098 -14.827 1.00 95.62 125 LEU A O 1
ATOM 946 N N . VAL A 1 126 ? 15.828 6.058 -15.357 1.00 96.19 126 VAL A N 1
ATOM 947 C CA . VAL A 1 126 ? 16.776 6.430 -16.416 1.00 96.19 126 VAL A CA 1
ATOM 948 C C . VAL A 1 126 ? 18.164 6.687 -15.827 1.00 96.19 126 VAL A C 1
ATOM 950 O O . VAL A 1 126 ? 19.142 6.134 -16.329 1.00 96.19 126 VAL A O 1
ATOM 953 N N . ASP A 1 127 ? 18.256 7.429 -14.725 1.00 95.19 127 ASP A N 1
ATOM 954 C CA . ASP A 1 127 ? 19.514 7.727 -14.028 1.00 95.19 127 ASP A CA 1
ATOM 955 C C . ASP A 1 127 ? 20.204 6.471 -13.468 1.00 95.19 127 ASP A C 1
ATOM 957 O O . ASP A 1 127 ? 21.419 6.460 -13.274 1.00 95.19 127 ASP A O 1
ATOM 961 N N . SER A 1 128 ? 19.443 5.399 -13.232 1.00 93.88 128 SER A N 1
ATOM 962 C CA . SER A 1 128 ? 19.940 4.090 -12.782 1.00 93.88 128 SER A CA 1
ATOM 963 C C . SER A 1 128 ? 20.472 3.199 -13.915 1.00 93.88 128 SER A C 1
ATOM 965 O O . SER A 1 128 ? 20.882 2.064 -13.669 1.00 93.88 128 SER A O 1
ATOM 967 N N . THR A 1 129 ? 20.446 3.668 -15.165 1.00 93.75 129 THR A N 1
ATOM 968 C CA . THR A 1 129 ? 21.002 2.929 -16.309 1.00 93.75 129 THR A CA 1
ATOM 969 C C . THR A 1 129 ? 22.473 3.263 -16.537 1.00 93.75 129 THR A C 1
ATOM 971 O O . THR A 1 129 ? 22.893 4.410 -16.373 1.00 93.75 129 THR A O 1
ATOM 974 N N . SER A 1 130 ? 23.260 2.282 -16.988 1.00 87.50 130 SER A N 1
ATOM 975 C CA . SER A 1 130 ? 24.683 2.471 -17.283 1.00 87.50 130 SER A CA 1
ATOM 976 C C . SER A 1 130 ? 25.096 1.759 -18.583 1.00 87.50 130 SER A C 1
ATOM 978 O O . SER A 1 130 ? 24.966 0.544 -18.690 1.00 87.50 130 SER A O 1
ATOM 980 N N . PRO A 1 131 ? 25.613 2.477 -19.602 1.00 90.19 131 PRO A N 1
ATOM 981 C CA . PRO A 1 131 ? 25.574 3.930 -19.740 1.00 90.19 131 PRO A CA 1
ATOM 982 C C . PRO A 1 131 ? 24.140 4.416 -19.979 1.00 90.19 131 PRO A C 1
ATOM 984 O O . PRO A 1 131 ? 23.374 3.763 -20.685 1.00 90.19 131 PRO A O 1
ATOM 987 N N . THR A 1 132 ? 23.804 5.600 -19.474 1.00 94.38 132 THR A N 1
ATOM 988 C CA . THR A 1 132 ? 22.520 6.242 -19.772 1.00 94.38 132 THR A CA 1
ATOM 989 C C . THR A 1 132 ? 22.498 6.775 -21.213 1.00 94.38 132 THR A C 1
ATOM 991 O O . THR A 1 132 ? 23.302 7.653 -21.541 1.00 94.38 132 THR A O 1
ATOM 994 N N . PRO A 1 133 ? 21.614 6.279 -22.098 1.00 95.88 133 PRO A N 1
ATOM 995 C CA . PRO A 1 133 ? 21.500 6.769 -23.471 1.00 95.88 133 PRO A CA 1
ATOM 996 C C . PRO A 1 133 ? 20.929 8.190 -23.527 1.00 95.88 133 PRO A C 1
ATOM 998 O O . PRO A 1 133 ? 19.971 8.497 -22.822 1.00 95.88 133 PRO A O 1
ATOM 1001 N N . GLU A 1 134 ? 21.449 9.023 -24.433 1.00 95.94 134 GLU A N 1
ATOM 1002 C CA . GLU A 1 134 ? 21.003 10.415 -24.639 1.00 95.94 134 GLU A CA 1
ATOM 1003 C C . GLU A 1 134 ? 19.490 10.508 -24.903 1.00 95.94 134 GLU A C 1
ATOM 1005 O O . GLU A 1 134 ? 18.808 11.321 -24.292 1.00 95.94 134 GLU A O 1
ATOM 1010 N N . VAL A 1 135 ? 18.936 9.582 -25.696 1.00 95.12 135 VAL A N 1
ATOM 1011 C CA . VAL A 1 135 ? 17.491 9.515 -25.986 1.00 95.12 135 VAL A CA 1
ATOM 1012 C C . VAL A 1 135 ? 16.647 9.378 -24.714 1.00 95.12 135 VAL A C 1
ATOM 1014 O O . VAL A 1 135 ? 15.599 10.007 -24.604 1.00 95.12 135 VAL A O 1
ATOM 1017 N N . LEU A 1 136 ? 17.084 8.573 -23.738 1.00 96.25 136 LEU A N 1
ATOM 1018 C CA . LEU A 1 136 ? 16.347 8.419 -22.480 1.00 96.25 136 LEU A CA 1
ATOM 1019 C C . LEU A 1 136 ? 16.493 9.648 -21.578 1.00 96.25 136 LEU A C 1
ATOM 1021 O O . LEU A 1 136 ? 15.542 9.992 -20.881 1.00 96.25 136 LEU A O 1
ATOM 1025 N N . GLN A 1 137 ? 17.644 10.325 -21.617 1.00 96.00 137 GLN A N 1
ATOM 1026 C CA . GLN A 1 137 ? 17.850 11.584 -20.893 1.00 96.00 137 GLN A CA 1
ATOM 1027 C C . GLN A 1 137 ? 16.946 12.694 -21.437 1.00 96.00 137 GLN A C 1
ATOM 1029 O O . GLN A 1 137 ? 16.342 13.419 -20.653 1.00 96.00 137 GLN A O 1
ATOM 1034 N N . GLU A 1 138 ? 16.808 12.795 -22.761 1.00 94.56 138 GLU A N 1
ATOM 1035 C CA . GLU A 1 138 ? 15.887 13.739 -23.405 1.00 94.56 138 GLU A CA 1
ATOM 1036 C C . GLU A 1 138 ? 14.432 13.451 -23.019 1.00 94.56 138 GLU A C 1
ATOM 1038 O O . GLU A 1 138 ? 13.713 14.360 -22.622 1.00 94.56 138 GLU A O 1
ATOM 1043 N N . ILE A 1 139 ? 14.006 12.182 -23.057 1.00 95.06 139 ILE A N 1
ATOM 1044 C CA . ILE A 1 139 ? 12.647 11.794 -22.643 1.00 95.06 139 ILE A CA 1
ATOM 1045 C C . ILE A 1 139 ? 12.387 12.157 -21.172 1.00 95.06 139 ILE A C 1
ATOM 1047 O O . ILE A 1 139 ? 11.309 12.654 -20.843 1.00 95.06 139 ILE A O 1
ATOM 1051 N N . ALA A 1 140 ? 13.353 11.908 -20.283 1.00 95.00 140 ALA A N 1
ATOM 1052 C CA . ALA A 1 140 ? 13.234 12.253 -18.869 1.00 95.00 140 ALA A CA 1
ATOM 1053 C C . ALA A 1 140 ? 13.139 13.775 -18.659 1.00 95.00 140 ALA A C 1
ATOM 1055 O O . ALA A 1 140 ? 12.268 14.235 -17.921 1.00 95.00 140 ALA A O 1
ATOM 1056 N N . ALA A 1 141 ? 13.967 14.556 -19.358 1.00 92.75 141 ALA A N 1
ATOM 1057 C CA . ALA A 1 141 ? 13.921 16.016 -19.314 1.00 92.75 141 ALA A CA 1
ATOM 1058 C C . ALA A 1 141 ? 12.572 16.564 -19.813 1.00 92.75 141 ALA A C 1
ATOM 1060 O O . ALA A 1 141 ? 11.953 17.390 -19.141 1.00 92.75 141 ALA A O 1
ATOM 1061 N N . ASP A 1 142 ? 12.065 16.043 -20.932 1.00 91.81 142 ASP A N 1
ATOM 1062 C CA . ASP A 1 142 ? 10.772 16.453 -21.488 1.00 91.81 142 ASP A CA 1
ATOM 1063 C C . ASP A 1 142 ? 9.611 16.121 -20.539 1.00 91.81 142 ASP A C 1
ATOM 1065 O O . ASP A 1 142 ? 8.650 16.890 -20.431 1.00 91.81 142 ASP A O 1
ATOM 1069 N N . ALA A 1 143 ? 9.686 14.997 -19.817 1.00 91.69 143 ALA A N 1
ATOM 1070 C CA . ALA A 1 143 ? 8.697 14.647 -18.801 1.00 91.69 143 ALA A CA 1
ATOM 1071 C C . ALA A 1 143 ? 8.681 15.664 -17.640 1.00 91.69 143 ALA A C 1
ATOM 1073 O O . ALA A 1 143 ? 7.605 16.009 -17.138 1.00 91.69 143 ALA A O 1
ATOM 1074 N N . GLU A 1 144 ? 9.848 16.176 -17.235 1.00 89.69 144 GLU A N 1
ATOM 1075 C CA . GLU A 1 144 ? 9.995 17.165 -16.158 1.00 89.69 144 GLU A CA 1
ATOM 1076 C C . GLU A 1 144 ? 9.512 18.575 -16.543 1.00 89.69 144 GLU A C 1
ATOM 1078 O O . GLU A 1 144 ? 8.972 19.280 -15.687 1.00 89.69 144 GLU A O 1
ATOM 1083 N N . GLU A 1 145 ? 9.632 18.989 -17.811 1.00 84.06 145 GLU A N 1
ATOM 1084 C CA . GLU A 1 145 ? 9.262 20.345 -18.268 1.00 84.06 145 GLU A CA 1
ATOM 1085 C C . GLU A 1 145 ? 7.756 20.657 -18.203 1.00 84.06 145 GLU A C 1
ATOM 1087 O O . GLU A 1 145 ? 7.343 21.819 -18.213 1.00 84.06 145 GLU A O 1
ATOM 1092 N N . GLY A 1 146 ? 6.909 19.649 -17.999 1.00 64.94 146 GLY A N 1
ATOM 1093 C CA . GLY A 1 146 ? 5.705 19.898 -17.210 1.00 64.94 146 GLY A CA 1
ATOM 1094 C C . GLY A 1 146 ? 4.483 20.511 -17.920 1.00 64.94 146 GLY A C 1
ATOM 1095 O O . GLY A 1 146 ? 3.399 20.397 -17.357 1.00 64.94 146 GLY A O 1
ATOM 1096 N N . GLN A 1 147 ? 4.572 21.149 -19.090 1.00 57.28 147 GLN A N 1
ATOM 1097 C CA . GLN A 1 147 ? 3.401 21.859 -19.658 1.00 57.28 147 GLN A CA 1
ATOM 1098 C C . GLN A 1 147 ? 3.162 21.667 -21.160 1.00 57.28 147 GLN A C 1
ATOM 1100 O O . GLN A 1 147 ? 2.004 21.722 -21.567 1.00 57.28 147 GLN A O 1
ATOM 1105 N N . ASP A 1 148 ? 4.194 21.364 -21.952 1.00 53.47 148 ASP A N 1
ATOM 1106 C CA . ASP A 1 148 ? 4.065 21.197 -23.411 1.00 53.47 148 ASP A CA 1
ATOM 1107 C C . ASP A 1 148 ? 4.290 19.748 -23.897 1.00 53.47 148 ASP A C 1
ATOM 1109 O O . ASP A 1 148 ? 4.005 19.433 -25.052 1.00 53.47 148 ASP A O 1
ATOM 1113 N N . SER A 1 149 ? 4.762 18.852 -23.023 1.00 66.88 149 SER A N 1
ATOM 1114 C CA . SER A 1 149 ? 5.075 17.460 -23.372 1.00 66.88 149 SER A CA 1
ATOM 1115 C C . SER A 1 149 ? 3.856 16.550 -23.214 1.00 66.88 149 SER A C 1
ATOM 1117 O O . SER A 1 149 ? 3.366 16.336 -22.099 1.00 66.88 149 SER A O 1
ATOM 1119 N N . ASP A 1 150 ? 3.389 16.002 -24.337 1.00 87.31 150 ASP A N 1
ATOM 1120 C CA . ASP A 1 150 ? 2.298 15.029 -24.407 1.00 87.31 150 ASP A CA 1
ATOM 1121 C C . ASP A 1 150 ? 2.751 13.666 -23.850 1.00 87.31 150 ASP A C 1
ATOM 1123 O O . ASP A 1 150 ? 3.781 13.121 -24.254 1.00 87.31 150 ASP A O 1
ATOM 1127 N N . LEU A 1 151 ? 1.980 13.098 -22.915 1.00 92.00 151 LEU A N 1
ATOM 1128 C CA . LEU A 1 151 ? 2.270 11.780 -22.342 1.00 92.00 151 LEU A CA 1
ATOM 1129 C C . LEU A 1 151 ? 2.222 10.675 -23.408 1.00 92.00 151 LEU A C 1
ATOM 1131 O O . LEU A 1 151 ? 2.968 9.702 -23.299 1.00 92.00 151 LEU A O 1
ATOM 1135 N N . GLU A 1 152 ? 1.397 10.831 -24.447 1.00 91.69 152 GLU A N 1
ATOM 1136 C CA . GLU A 1 152 ? 1.366 9.895 -25.576 1.00 91.69 152 GLU A CA 1
ATOM 1137 C C . GLU A 1 152 ? 2.665 9.941 -26.394 1.00 91.69 152 GLU A C 1
ATOM 1139 O O . GLU A 1 152 ? 3.183 8.892 -26.783 1.00 91.69 152 GLU A O 1
ATOM 1144 N N . ASP A 1 153 ? 3.255 11.126 -26.595 1.00 92.94 153 ASP A N 1
ATOM 1145 C CA . ASP A 1 153 ? 4.554 11.266 -27.270 1.00 92.94 153 ASP A CA 1
ATOM 1146 C C . ASP A 1 153 ? 5.679 10.614 -26.455 1.00 92.94 153 ASP A C 1
ATOM 1148 O O . ASP A 1 153 ? 6.469 9.828 -26.985 1.00 92.94 153 ASP A O 1
ATOM 1152 N N . ILE A 1 154 ? 5.700 10.855 -25.139 1.00 95.00 154 ILE A N 1
ATOM 1153 C CA . ILE A 1 154 ? 6.650 10.218 -24.216 1.00 95.00 154 ILE A CA 1
ATOM 1154 C C . ILE A 1 154 ? 6.523 8.691 -24.293 1.00 95.00 154 ILE A C 1
ATOM 1156 O O . ILE A 1 154 ? 7.526 7.992 -24.454 1.00 95.00 154 ILE A O 1
ATOM 1160 N N . ALA A 1 155 ? 5.300 8.156 -24.225 1.00 95.06 155 ALA A N 1
ATOM 1161 C CA . ALA A 1 155 ? 5.057 6.721 -24.345 1.00 95.06 155 ALA A CA 1
ATOM 1162 C C . ALA A 1 155 ? 5.506 6.163 -25.703 1.00 95.06 155 ALA A C 1
ATOM 1164 O O . ALA A 1 155 ? 6.085 5.075 -25.761 1.00 95.06 155 ALA A O 1
ATOM 1165 N N . HIS A 1 156 ? 5.258 6.892 -26.794 1.00 94.50 156 HIS A N 1
ATOM 1166 C CA . HIS A 1 156 ? 5.661 6.491 -28.138 1.00 94.50 156 HIS A CA 1
ATOM 1167 C C . HIS A 1 156 ? 7.186 6.427 -28.280 1.00 94.50 156 HIS A C 1
ATOM 1169 O O . HIS A 1 156 ? 7.720 5.434 -28.776 1.00 94.50 156 HIS A O 1
ATOM 1175 N N . ARG A 1 157 ? 7.903 7.438 -27.780 1.00 95.25 157 ARG A N 1
ATOM 1176 C CA . ARG A 1 157 ? 9.373 7.490 -27.802 1.00 95.25 157 ARG A CA 1
ATOM 1177 C C . ARG A 1 157 ? 10.007 6.409 -26.931 1.00 95.25 157 ARG A C 1
ATOM 1179 O O . ARG A 1 157 ? 10.971 5.778 -27.365 1.00 95.25 157 ARG A O 1
ATOM 1186 N N . LEU A 1 158 ? 9.448 6.142 -25.747 1.00 96.25 158 LEU A N 1
ATOM 1187 C CA . LEU A 1 158 ? 9.880 5.028 -24.896 1.00 96.25 158 LEU A CA 1
ATOM 1188 C C . LEU A 1 158 ? 9.684 3.678 -25.600 1.00 96.25 158 LEU A C 1
ATOM 1190 O O . LEU A 1 158 ? 10.606 2.866 -25.619 1.00 96.25 158 LEU A O 1
ATOM 1194 N N . ALA A 1 159 ? 8.528 3.454 -26.233 1.00 95.00 159 ALA A N 1
ATOM 1195 C CA . ALA A 1 159 ? 8.242 2.215 -26.958 1.00 95.00 159 ALA A CA 1
ATOM 1196 C C . ALA A 1 159 ? 9.163 2.030 -28.173 1.00 95.00 159 ALA A C 1
ATOM 1198 O O . ALA A 1 159 ? 9.694 0.940 -28.395 1.00 95.00 159 ALA A O 1
ATOM 1199 N N . ALA A 1 160 ? 9.410 3.101 -28.931 1.00 94.75 160 ALA A N 1
ATOM 1200 C CA . ALA A 1 160 ? 10.347 3.085 -30.049 1.00 94.75 160 ALA A CA 1
ATOM 1201 C C . ALA A 1 160 ? 11.773 2.735 -29.590 1.00 94.75 160 ALA A C 1
ATOM 1203 O O . ALA A 1 160 ? 12.454 1.944 -30.242 1.00 94.75 160 ALA A O 1
ATOM 1204 N N . PHE A 1 161 ? 12.215 3.275 -28.450 1.00 94.88 161 PHE A N 1
ATOM 1205 C CA . PHE A 1 161 ? 13.525 2.960 -27.881 1.00 94.88 161 PHE A CA 1
ATOM 1206 C C . PHE A 1 161 ? 13.614 1.519 -27.350 1.00 94.88 161 PHE A C 1
ATOM 1208 O O . PHE A 1 161 ? 14.617 0.835 -27.570 1.00 94.88 161 PHE A O 1
ATOM 1215 N N . ALA A 1 162 ? 12.569 1.039 -26.670 1.00 92.44 162 ALA A N 1
ATOM 1216 C CA . ALA A 1 162 ? 12.484 -0.341 -26.196 1.00 92.44 162 ALA A CA 1
ATOM 1217 C C . ALA A 1 162 ? 12.573 -1.344 -27.363 1.00 92.44 162 ALA A C 1
ATOM 1219 O O . ALA A 1 162 ? 13.297 -2.345 -27.289 1.00 92.44 162 ALA A O 1
ATOM 1220 N N . GLY A 1 163 ? 11.954 -0.999 -28.496 1.00 87.19 163 GLY A N 1
ATOM 1221 C CA . GLY A 1 163 ? 11.784 -1.872 -29.656 1.00 87.19 163 GLY A CA 1
ATOM 1222 C C . GLY A 1 163 ? 10.377 -2.468 -29.761 1.00 87.19 163 GLY A C 1
ATOM 1223 O O . GLY A 1 163 ? 10.197 -3.429 -30.499 1.00 87.19 163 GLY A O 1
ATOM 1224 N N . ASP A 1 164 ? 9.399 -1.885 -29.060 1.00 72.69 164 ASP A N 1
ATOM 1225 C CA . ASP A 1 164 ? 8.011 -2.363 -28.955 1.00 72.69 164 ASP A CA 1
ATOM 1226 C C . ASP A 1 164 ? 7.050 -1.651 -29.932 1.00 72.69 164 ASP A C 1
ATOM 1228 O O . ASP A 1 164 ? 5.828 -1.734 -29.796 1.00 72.69 164 ASP A O 1
ATOM 1232 N N . GLY A 1 165 ? 7.580 -0.870 -30.880 1.00 57.09 165 GLY A N 1
ATOM 1233 C CA . GLY A 1 165 ? 6.785 -0.162 -31.891 1.00 57.09 165 GLY A CA 1
ATOM 1234 C C . GLY A 1 165 ? 6.164 -1.100 -32.937 1.00 57.09 165 GLY A C 1
ATOM 1235 O O . GLY A 1 165 ? 6.586 -2.242 -33.082 1.00 57.09 165 GLY A O 1
ATOM 1236 N N . GLU A 1 166 ? 5.193 -0.604 -33.717 1.00 49.31 166 GLU A N 1
ATOM 1237 C CA . GLU A 1 166 ? 4.509 -1.363 -34.791 1.00 49.31 166 GLU A CA 1
ATOM 1238 C C . GLU A 1 166 ? 5.458 -1.896 -35.892 1.00 49.31 166 GLU A C 1
ATOM 1240 O O . GLU A 1 166 ? 5.089 -2.803 -36.634 1.00 49.31 166 GLU A O 1
ATOM 1245 N N . ASP A 1 167 ? 6.699 -1.402 -35.950 1.00 47.53 167 ASP A N 1
ATOM 1246 C CA . ASP A 1 167 ? 7.768 -1.881 -36.841 1.00 47.53 167 ASP A CA 1
ATOM 1247 C C . ASP A 1 167 ? 8.662 -2.974 -36.197 1.00 47.53 167 ASP A C 1
ATOM 1249 O O . ASP A 1 167 ? 9.649 -3.413 -36.788 1.00 47.53 167 ASP A O 1
ATOM 1253 N N . GLY A 1 168 ? 8.341 -3.413 -34.974 1.00 42.62 168 GLY A N 1
ATOM 1254 C CA . GLY A 1 168 ? 9.137 -4.304 -34.120 1.00 42.62 168 GLY A CA 1
ATOM 1255 C C . GLY A 1 168 ? 9.000 -5.808 -34.389 1.00 42.62 168 GLY A C 1
ATOM 1256 O O . GLY A 1 168 ? 9.561 -6.608 -33.644 1.00 42.62 168 GLY A O 1
ATOM 1257 N N . GLU A 1 169 ? 8.322 -6.232 -35.461 1.00 38.38 169 GLU A N 1
ATOM 1258 C CA . GLU A 1 169 ? 8.399 -7.620 -35.948 1.00 38.38 169 GLU A CA 1
ATOM 1259 C C . GLU A 1 169 ? 9.668 -7.873 -36.791 1.00 38.38 169 GLU A C 1
ATOM 1261 O O . GLU A 1 169 ? 9.641 -8.585 -37.794 1.00 38.38 169 GLU A O 1
ATOM 1266 N N . GLU A 1 170 ? 10.834 -7.364 -36.389 1.00 39.19 170 GLU A N 1
ATOM 1267 C CA . GLU A 1 170 ? 12.070 -8.049 -36.774 1.00 39.19 170 GLU A CA 1
ATOM 1268 C C . GLU A 1 170 ? 12.282 -9.200 -35.798 1.00 39.19 170 GLU A C 1
ATOM 1270 O O . GLU A 1 170 ? 12.965 -9.096 -34.780 1.00 39.19 170 GLU A O 1
ATOM 1275 N N . THR A 1 171 ? 11.666 -10.338 -36.125 1.00 36.78 171 THR A N 1
ATOM 1276 C CA . THR A 1 171 ? 11.999 -11.620 -35.511 1.00 36.78 171 THR A CA 1
ATOM 1277 C C . THR A 1 171 ? 13.515 -11.799 -35.582 1.00 36.78 171 THR A C 1
ATOM 1279 O O . THR A 1 171 ? 14.060 -12.075 -36.655 1.00 36.78 171 THR A O 1
ATOM 1282 N N . LEU A 1 172 ? 14.200 -11.640 -34.449 1.00 42.47 172 LEU A N 1
ATOM 1283 C CA . LEU A 1 172 ? 15.599 -12.015 -34.282 1.00 42.47 172 LEU A CA 1
ATOM 1284 C C . LEU A 1 172 ? 15.714 -13.513 -34.587 1.00 42.47 172 LEU A C 1
ATOM 1286 O O . LEU A 1 172 ? 15.497 -14.365 -33.727 1.00 42.47 172 LEU A O 1
ATOM 1290 N N . GLN A 1 173 ? 16.040 -13.849 -35.835 1.00 39.34 173 GLN A N 1
ATOM 1291 C CA . GLN A 1 173 ? 16.469 -15.190 -36.205 1.00 39.34 173 GLN A CA 1
ATOM 1292 C C . GLN A 1 173 ? 17.864 -15.389 -35.626 1.00 39.34 173 GLN A C 1
ATOM 1294 O O . GLN A 1 173 ? 18.868 -15.168 -36.297 1.00 39.34 173 GLN A O 1
ATOM 1299 N N . VAL A 1 174 ? 17.927 -15.771 -34.353 1.00 43.38 174 VAL A N 1
ATOM 1300 C CA . VAL A 1 174 ? 19.163 -16.242 -33.736 1.00 43.38 174 VAL A CA 1
ATOM 1301 C C . VAL A 1 174 ? 19.457 -17.618 -34.341 1.00 43.38 174 VAL A C 1
ATOM 1303 O O . VAL A 1 174 ? 18.675 -18.550 -34.123 1.00 43.38 174 VAL A O 1
ATOM 1306 N N . PRO A 1 175 ? 20.545 -17.798 -35.113 1.00 42.31 175 PRO A N 1
ATOM 1307 C CA . PRO A 1 175 ? 20.999 -19.133 -35.459 1.00 42.31 175 PRO A CA 1
ATOM 1308 C C . PRO A 1 175 ? 21.339 -19.827 -34.144 1.00 42.31 175 PRO A C 1
ATOM 1310 O O . PRO A 1 175 ? 22.117 -19.297 -33.351 1.00 42.31 175 PRO A O 1
ATOM 1313 N N . VAL A 1 176 ? 20.735 -20.987 -33.890 1.00 42.50 176 VAL A N 1
ATOM 1314 C CA . VAL A 1 176 ? 21.080 -21.811 -32.729 1.00 42.50 176 VAL A CA 1
ATOM 1315 C C . VAL A 1 176 ? 22.512 -22.296 -32.924 1.00 42.50 176 VAL A C 1
ATOM 1317 O O . VAL A 1 176 ? 22.765 -23.310 -33.571 1.00 42.50 176 VAL A O 1
ATOM 1320 N N . GLU A 1 177 ? 23.461 -21.532 -32.402 1.00 44.34 177 GLU A N 1
ATOM 1321 C CA . GLU A 1 177 ? 24.826 -21.982 -32.214 1.00 44.34 177 GLU A CA 1
ATOM 1322 C C . GLU A 1 177 ? 24.832 -22.802 -30.919 1.00 44.34 177 GLU A C 1
ATOM 1324 O O . GLU A 1 177 ? 24.575 -22.283 -29.829 1.00 44.34 177 GLU A O 1
ATOM 1329 N N . GLU A 1 178 ? 25.040 -24.117 -31.041 1.00 42.75 178 GLU A N 1
ATOM 1330 C CA . GLU A 1 178 ? 25.192 -25.014 -29.895 1.00 42.75 178 GLU A CA 1
ATOM 1331 C C . GLU A 1 178 ? 26.431 -24.594 -29.094 1.00 42.75 178 GLU A C 1
ATOM 1333 O O . GLU A 1 178 ? 27.560 -25.005 -29.373 1.00 42.75 178 GLU A O 1
ATOM 1338 N N . THR A 1 179 ? 26.234 -23.751 -28.083 1.00 44.00 179 THR A N 1
ATOM 1339 C CA . THR A 1 179 ? 27.293 -23.422 -27.134 1.00 44.00 179 THR A CA 1
ATOM 1340 C C . THR A 1 179 ? 27.513 -24.607 -26.188 1.00 44.00 179 THR A C 1
ATOM 1342 O O . THR A 1 179 ? 26.556 -25.203 -25.680 1.00 44.00 179 THR A O 1
ATOM 1345 N N . PRO A 1 180 ? 28.773 -25.001 -25.929 1.00 46.19 180 PRO A N 1
ATOM 1346 C CA . PRO A 1 180 ? 29.058 -26.080 -25.000 1.00 46.19 180 PRO A CA 1
ATOM 1347 C C . PRO A 1 180 ? 28.640 -25.640 -23.597 1.00 46.19 180 PRO A C 1
ATOM 1349 O O . PRO A 1 180 ? 29.056 -24.576 -23.142 1.00 46.19 180 PRO A O 1
ATOM 1352 N N . ARG A 1 181 ? 27.830 -26.477 -22.932 1.00 47.16 181 ARG A N 1
ATOM 1353 C CA . ARG A 1 181 ? 27.342 -26.335 -21.549 1.00 47.16 181 ARG A CA 1
ATOM 1354 C C . ARG A 1 181 ? 28.454 -25.814 -20.630 1.00 47.16 181 ARG A C 1
ATOM 1356 O O . ARG A 1 181 ? 29.268 -26.592 -20.133 1.00 47.16 181 ARG A O 1
ATOM 1363 N N . LYS A 1 182 ? 28.478 -24.500 -20.427 1.00 49.97 182 LYS A N 1
ATOM 1364 C CA . LYS A 1 182 ? 29.256 -23.825 -19.393 1.00 49.97 182 LYS A CA 1
ATOM 1365 C C . LYS A 1 182 ? 28.320 -23.465 -18.246 1.00 49.97 182 LYS A C 1
ATOM 1367 O O . LYS A 1 182 ? 27.118 -23.339 -18.444 1.00 49.97 182 LYS A O 1
ATOM 1372 N N . GLU A 1 183 ? 28.934 -23.428 -17.073 1.00 48.28 183 GLU A N 1
ATOM 1373 C CA . GLU A 1 183 ? 28.390 -23.252 -15.726 1.00 48.28 183 GLU A CA 1
ATOM 1374 C C . GLU A 1 183 ? 27.212 -22.270 -15.643 1.00 48.28 183 GLU A C 1
ATOM 1376 O O . GLU A 1 183 ? 27.187 -21.278 -16.371 1.00 48.28 183 GLU A O 1
ATOM 1381 N N . ASP A 1 184 ? 26.254 -22.570 -14.753 1.00 43.50 184 ASP A N 1
ATOM 1382 C CA . ASP A 1 184 ? 25.060 -21.755 -14.499 1.00 43.50 184 ASP A CA 1
ATOM 1383 C C . ASP A 1 184 ? 25.409 -20.254 -14.464 1.00 43.50 184 ASP A C 1
ATOM 1385 O O . ASP A 1 184 ? 26.342 -19.868 -13.746 1.00 43.50 184 ASP A O 1
ATOM 1389 N N . PRO A 1 185 ? 24.699 -19.396 -15.222 1.00 50.22 185 PRO A N 1
ATOM 1390 C CA . PRO A 1 185 ? 24.986 -17.971 -15.231 1.00 50.22 185 PRO A CA 1
ATOM 1391 C C . PRO A 1 185 ? 24.837 -17.409 -13.813 1.00 50.22 185 PRO A C 1
ATOM 1393 O O . PRO A 1 185 ? 23.855 -17.677 -13.117 1.00 50.22 185 PRO A O 1
ATOM 1396 N N . SER A 1 186 ? 25.825 -16.622 -13.378 1.00 52.19 186 SER A N 1
ATOM 1397 C CA . SER A 1 186 ? 25.713 -15.835 -12.148 1.00 52.19 186 SER A CA 1
ATOM 1398 C C . SER A 1 186 ? 24.447 -14.973 -12.237 1.00 52.19 186 SER A C 1
ATOM 1400 O O . SER A 1 186 ? 24.242 -14.358 -13.284 1.00 52.19 186 SER A O 1
ATOM 1402 N N . PRO A 1 187 ? 23.602 -14.909 -11.189 1.00 53.69 187 PRO A N 1
ATOM 1403 C CA . PRO A 1 187 ? 22.404 -14.079 -11.215 1.00 53.69 187 PRO A CA 1
ATOM 1404 C C . PRO A 1 187 ? 22.802 -12.632 -11.512 1.00 53.69 187 PRO A C 1
ATOM 1406 O O . PRO A 1 187 ? 23.577 -12.034 -10.763 1.00 53.69 187 PRO A O 1
ATOM 1409 N N . ALA A 1 188 ? 22.314 -12.111 -12.636 1.00 53.56 188 ALA A N 1
ATOM 1410 C CA . ALA A 1 188 ? 22.459 -10.712 -12.993 1.00 53.56 188 ALA A CA 1
ATOM 1411 C C . ALA A 1 188 ? 21.470 -9.871 -12.160 1.00 53.56 188 ALA A C 1
ATOM 1413 O O . ALA A 1 188 ? 20.359 -10.345 -11.886 1.00 53.56 188 ALA A O 1
ATOM 1414 N N . PRO A 1 189 ? 21.848 -8.657 -11.735 1.00 52.31 189 PRO A N 1
ATOM 1415 C CA . PRO A 1 189 ? 20.906 -7.687 -11.181 1.00 52.31 189 PRO A CA 1
ATOM 1416 C C . PRO A 1 189 ? 19.851 -7.312 -12.240 1.00 52.31 189 PRO A C 1
ATOM 1418 O O . PRO A 1 189 ? 20.155 -7.291 -13.431 1.00 52.31 189 PRO A O 1
ATOM 1421 N N . GLY A 1 190 ? 18.593 -7.096 -11.844 1.00 62.75 190 GLY A N 1
ATOM 1422 C CA . GLY A 1 190 ? 17.511 -6.799 -12.791 1.00 62.75 190 GLY A CA 1
ATOM 1423 C C . GLY A 1 190 ? 16.099 -6.968 -12.221 1.00 62.75 190 GLY A C 1
ATOM 1424 O O . GLY A 1 190 ? 15.904 -7.106 -11.014 1.00 62.75 190 GLY A O 1
ATOM 1425 N N . PHE A 1 191 ? 15.101 -6.982 -13.109 1.00 59.66 191 PHE A N 1
ATOM 1426 C CA . PHE A 1 191 ? 13.662 -7.002 -12.788 1.00 59.66 191 PHE A CA 1
ATOM 1427 C C . PHE A 1 191 ? 13.125 -8.328 -12.211 1.00 59.66 191 PHE A C 1
ATOM 1429 O O . PHE A 1 191 ? 11.971 -8.411 -11.794 1.00 59.66 191 PHE A O 1
ATOM 1436 N N . GLY A 1 192 ? 13.960 -9.365 -12.131 1.00 62.62 192 GLY A N 1
ATOM 1437 C CA . GLY A 1 192 ? 13.617 -10.625 -11.477 1.00 62.62 192 GLY A CA 1
ATOM 1438 C C . GLY A 1 192 ? 13.713 -10.534 -9.952 1.00 62.62 192 GLY A C 1
ATOM 1439 O O . GLY A 1 192 ? 14.592 -9.873 -9.399 1.00 62.62 192 GLY A O 1
ATOM 1440 N N . GLY A 1 193 ? 12.828 -11.237 -9.238 1.00 52.28 193 GLY A N 1
ATOM 1441 C CA . GLY A 1 193 ? 12.946 -11.385 -7.787 1.00 52.28 193 GLY A CA 1
ATOM 1442 C C . GLY A 1 193 ? 14.326 -11.938 -7.416 1.00 52.28 193 GLY A C 1
ATOM 1443 O O . GLY A 1 193 ? 14.795 -12.890 -8.038 1.00 52.28 193 GLY A O 1
ATOM 1444 N N . ARG A 1 194 ? 14.994 -11.344 -6.415 1.00 53.22 194 ARG A N 1
ATOM 1445 C CA . ARG A 1 194 ? 16.321 -11.795 -5.961 1.00 53.22 194 ARG A CA 1
ATOM 1446 C C . ARG A 1 194 ? 16.289 -13.295 -5.657 1.00 53.22 194 ARG A C 1
ATOM 1448 O O . ARG A 1 194 ? 15.751 -13.713 -4.633 1.00 53.22 194 ARG A O 1
ATOM 1455 N N . GLY A 1 195 ? 16.898 -14.099 -6.525 1.00 53.91 195 GLY A N 1
ATOM 1456 C CA . GLY A 1 195 ? 17.180 -15.495 -6.229 1.00 53.91 195 GLY A CA 1
ATOM 1457 C C . GLY A 1 195 ? 18.169 -15.564 -5.068 1.00 53.91 195 GLY A C 1
ATOM 1458 O O . GLY A 1 195 ? 19.235 -14.949 -5.114 1.00 53.91 195 GLY A O 1
ATOM 1459 N N . TYR A 1 196 ? 17.831 -16.295 -4.006 1.00 54.06 196 TYR A N 1
ATOM 1460 C CA . TYR A 1 196 ? 18.807 -16.650 -2.977 1.00 54.06 196 TYR A CA 1
ATOM 1461 C C . TYR A 1 196 ? 19.960 -17.398 -3.659 1.00 54.06 196 TYR A C 1
ATOM 1463 O O . TYR A 1 196 ? 19.721 -18.408 -4.320 1.00 54.06 196 TYR A O 1
ATOM 1471 N N . SER A 1 197 ? 21.202 -16.913 -3.532 1.00 54.47 197 SER A N 1
AT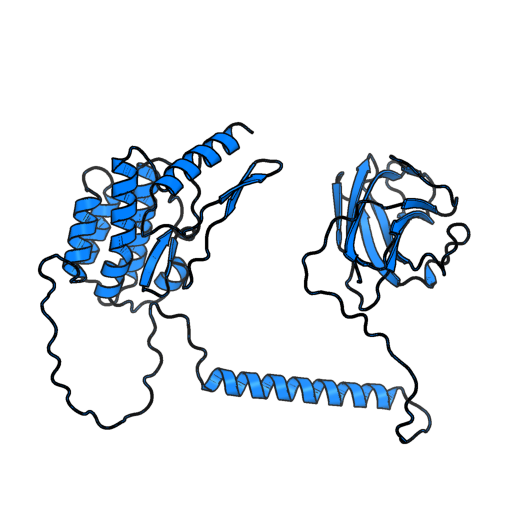OM 1472 C CA . SER A 1 197 ? 22.341 -17.609 -4.142 1.00 54.47 197 SER A CA 1
ATOM 1473 C C . SER A 1 197 ? 22.400 -19.041 -3.600 1.00 54.47 197 SER A C 1
ATOM 1475 O O . SER A 1 197 ? 22.192 -19.264 -2.404 1.00 54.47 197 SER A O 1
ATOM 1477 N N . GLY A 1 198 ? 22.676 -20.030 -4.456 1.00 54.59 198 GLY A N 1
ATOM 1478 C CA . GLY A 1 198 ? 22.717 -21.443 -4.044 1.00 54.59 198 GLY A CA 1
ATOM 1479 C C . GLY A 1 198 ? 23.677 -21.714 -2.874 1.00 54.59 198 GLY A C 1
ATOM 1480 O O . GLY A 1 198 ? 23.474 -22.644 -2.100 1.00 54.59 198 GLY A O 1
ATOM 1481 N N . SER A 1 199 ? 24.673 -20.842 -2.678 1.00 55.50 199 SER A N 1
ATOM 1482 C CA . SER A 1 199 ? 25.572 -20.854 -1.519 1.00 55.50 199 SER A CA 1
ATOM 1483 C C . SER A 1 199 ? 24.899 -20.348 -0.231 1.00 55.50 199 SER A C 1
ATOM 1485 O O . SER A 1 199 ? 25.095 -20.918 0.842 1.00 55.50 199 SER A O 1
ATOM 1487 N N . GLY A 1 200 ? 24.037 -19.331 -0.325 1.00 56.69 200 GLY A N 1
ATOM 1488 C CA . GLY A 1 200 ? 23.301 -18.767 0.809 1.00 56.69 200 GLY A CA 1
ATOM 1489 C C . GLY A 1 200 ? 22.341 -19.758 1.471 1.00 56.69 200 GLY A C 1
ATOM 1490 O O . GLY A 1 200 ? 22.259 -19.787 2.696 1.00 56.69 200 GLY A O 1
ATOM 1491 N N . ILE A 1 201 ? 21.681 -20.627 0.695 1.00 61.41 201 ILE A N 1
ATOM 1492 C CA . ILE A 1 201 ? 20.792 -21.675 1.235 1.00 61.41 201 ILE A CA 1
ATOM 1493 C C . ILE A 1 201 ? 21.589 -22.723 2.021 1.00 61.41 201 ILE A C 1
ATOM 1495 O O . ILE A 1 201 ? 21.164 -23.143 3.097 1.00 61.41 201 ILE A O 1
ATOM 1499 N N . ILE A 1 202 ? 22.767 -23.116 1.528 1.00 64.94 202 ILE A N 1
ATOM 1500 C CA . ILE A 1 202 ? 23.623 -24.095 2.210 1.00 64.94 202 ILE A CA 1
ATOM 1501 C C . ILE A 1 202 ? 24.172 -23.499 3.508 1.00 64.94 202 ILE A C 1
ATOM 1503 O O . ILE A 1 202 ? 24.093 -24.136 4.557 1.00 64.94 202 ILE A O 1
ATOM 1507 N N . VAL A 1 203 ? 24.675 -22.263 3.468 1.00 71.69 203 VAL A N 1
ATOM 1508 C CA . VAL A 1 203 ? 25.210 -21.581 4.657 1.00 71.69 203 VAL A CA 1
ATOM 1509 C C . VAL A 1 203 ? 24.116 -21.356 5.700 1.00 71.69 203 VAL A C 1
ATOM 1511 O O . VAL A 1 203 ? 24.334 -21.648 6.876 1.00 71.69 203 VAL A O 1
ATOM 1514 N N . LEU A 1 204 ? 22.928 -20.906 5.286 1.00 74.25 204 LEU A N 1
ATOM 1515 C CA . LEU A 1 204 ? 21.798 -20.689 6.189 1.00 74.25 204 LEU A CA 1
ATOM 1516 C C . LEU A 1 204 ? 21.275 -22.012 6.766 1.00 74.25 204 LEU A C 1
ATOM 1518 O O . LEU A 1 204 ? 20.991 -22.084 7.960 1.00 74.25 204 LEU A O 1
ATOM 1522 N N . GLY A 1 205 ? 21.218 -23.073 5.958 1.00 76.38 205 GLY A N 1
ATOM 1523 C CA . GLY A 1 205 ? 20.847 -24.416 6.404 1.00 76.38 205 GLY A CA 1
ATOM 1524 C C . GLY A 1 205 ? 21.831 -24.990 7.426 1.00 76.38 205 GLY A C 1
ATOM 1525 O O . GLY A 1 205 ? 21.415 -25.529 8.454 1.00 76.38 205 GLY A O 1
ATOM 1526 N N . VAL A 1 206 ? 23.138 -24.822 7.202 1.00 84.25 206 VAL A N 1
ATOM 1527 C CA . VAL A 1 206 ? 24.183 -25.250 8.146 1.00 84.25 206 VAL A CA 1
ATOM 1528 C C . VAL A 1 206 ? 24.113 -24.442 9.442 1.00 84.25 206 VAL A C 1
ATOM 1530 O O . VAL A 1 206 ? 24.144 -25.034 10.519 1.00 84.25 206 VAL A O 1
ATOM 1533 N N . LEU A 1 207 ? 23.959 -23.116 9.364 1.00 83.44 207 LEU A N 1
ATOM 1534 C CA . LEU A 1 207 ? 23.817 -22.252 10.541 1.00 83.44 207 LEU A CA 1
ATOM 1535 C C . LEU A 1 207 ? 22.570 -22.590 11.358 1.00 83.44 207 LEU A C 1
ATOM 1537 O O . LEU A 1 207 ? 22.665 -22.720 12.576 1.00 83.44 207 LEU A O 1
ATOM 1541 N N . ALA A 1 208 ? 21.424 -22.788 10.703 1.00 81.81 208 ALA A N 1
ATOM 1542 C CA . ALA A 1 208 ? 20.187 -23.185 11.367 1.00 81.81 208 ALA A CA 1
ATOM 1543 C C . ALA A 1 208 ? 20.336 -24.552 12.051 1.00 81.81 208 ALA A C 1
ATOM 1545 O O . ALA A 1 208 ? 19.950 -24.714 13.208 1.00 81.81 208 ALA A O 1
ATOM 1546 N N . THR A 1 209 ? 20.969 -25.518 11.379 1.00 86.12 209 THR A N 1
ATOM 1547 C CA . THR A 1 209 ? 21.215 -26.853 11.945 1.00 86.12 209 THR A CA 1
ATOM 1548 C C . THR A 1 209 ? 22.155 -26.783 13.149 1.00 86.12 209 THR A C 1
ATOM 1550 O O . THR A 1 209 ? 21.858 -27.356 14.196 1.00 86.12 209 THR A O 1
ATOM 1553 N N . LEU A 1 210 ? 23.260 -26.037 13.045 1.00 87.81 210 LEU A N 1
ATOM 1554 C CA . LEU A 1 210 ? 24.192 -25.823 14.154 1.00 87.81 210 LEU A CA 1
ATOM 1555 C C . LEU A 1 210 ? 23.520 -25.114 15.330 1.00 87.81 210 LEU A C 1
ATOM 1557 O O . LEU A 1 210 ? 23.753 -25.490 16.476 1.00 87.81 210 LEU A O 1
ATOM 1561 N N . PHE A 1 211 ? 22.663 -24.130 15.059 1.00 89.50 211 PHE A N 1
ATOM 1562 C CA . PHE A 1 211 ? 21.918 -23.416 16.088 1.00 89.50 211 PHE A CA 1
ATOM 1563 C C . PHE A 1 211 ? 20.956 -24.344 16.840 1.00 89.50 211 PHE A C 1
ATOM 1565 O O . PHE A 1 211 ? 20.935 -24.338 18.070 1.00 89.50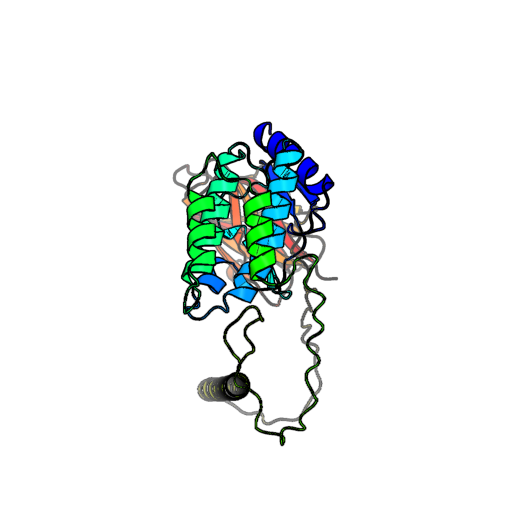 211 PHE A O 1
ATOM 1572 N N . VAL A 1 212 ? 20.221 -25.203 16.125 1.00 87.94 212 VAL A N 1
ATOM 1573 C CA . VAL A 1 212 ? 19.327 -26.200 16.736 1.00 87.94 212 VAL A CA 1
ATOM 1574 C C . VAL A 1 212 ? 20.114 -27.208 17.577 1.00 87.94 212 VAL A C 1
ATOM 1576 O O . VAL A 1 212 ? 19.738 -27.485 18.716 1.00 87.94 212 VAL A O 1
ATOM 1579 N N . VAL A 1 213 ? 21.238 -27.717 17.065 1.00 90.75 213 VAL A N 1
ATOM 1580 C CA . VAL A 1 213 ? 22.104 -28.649 17.809 1.00 90.75 213 VAL A CA 1
ATOM 1581 C C . VAL A 1 213 ? 22.692 -27.983 19.057 1.00 90.75 213 VAL A C 1
ATOM 1583 O O . VAL A 1 213 ? 22.717 -28.594 20.125 1.00 90.75 213 VAL A O 1
ATOM 1586 N N . ALA A 1 214 ? 23.112 -26.720 18.959 1.00 90.12 214 ALA A N 1
ATOM 1587 C CA . ALA A 1 214 ? 23.621 -25.955 20.092 1.00 90.12 214 ALA A CA 1
ATOM 1588 C C . ALA A 1 214 ? 22.534 -25.702 21.147 1.00 90.12 214 ALA A C 1
ATOM 1590 O O . ALA A 1 214 ? 22.790 -25.885 22.335 1.00 90.12 214 ALA A O 1
ATOM 1591 N N . MET A 1 215 ? 21.313 -25.349 20.733 1.00 90.88 215 MET A N 1
ATOM 1592 C CA . MET A 1 215 ? 20.170 -25.190 21.639 1.00 90.88 215 MET A CA 1
ATOM 1593 C C . MET A 1 215 ? 19.831 -26.503 22.349 1.00 90.88 215 MET A C 1
ATOM 1595 O O . MET A 1 215 ? 19.613 -26.503 23.562 1.00 90.88 215 MET A O 1
ATOM 1599 N N . ALA A 1 216 ? 19.853 -27.633 21.637 1.00 86.69 216 ALA A N 1
ATOM 1600 C CA . ALA A 1 216 ? 19.636 -28.949 22.231 1.00 86.69 216 ALA A CA 1
ATOM 1601 C C . ALA A 1 216 ? 20.731 -29.302 23.255 1.00 86.69 216 ALA A C 1
ATOM 1603 O O . ALA A 1 216 ? 20.422 -29.707 24.375 1.00 86.69 216 ALA A O 1
ATOM 1604 N N . ALA A 1 217 ? 22.006 -29.083 22.917 1.00 89.88 217 ALA A N 1
ATOM 1605 C CA . ALA A 1 217 ? 23.126 -29.325 23.827 1.00 89.88 217 ALA A CA 1
ATOM 1606 C C . ALA A 1 217 ? 23.068 -28.424 25.072 1.00 89.88 217 ALA A C 1
ATOM 1608 O O . ALA A 1 217 ? 23.295 -28.889 26.189 1.00 89.88 217 ALA A O 1
ATOM 1609 N N . LEU A 1 218 ? 22.704 -27.153 24.893 1.00 87.25 218 LEU A N 1
ATOM 1610 C CA . LEU A 1 218 ? 22.519 -26.197 25.980 1.00 87.25 218 LEU A CA 1
ATOM 1611 C C . LEU A 1 218 ? 21.365 -26.613 26.901 1.00 87.25 218 LEU A C 1
ATOM 1613 O O . LEU A 1 218 ? 21.505 -26.555 28.119 1.00 87.25 218 LEU A O 1
ATOM 1617 N N . SER A 1 219 ? 20.264 -27.109 26.333 1.00 83.19 219 SER A N 1
ATOM 1618 C CA . SER A 1 219 ? 19.129 -27.644 27.096 1.00 83.19 219 SER A CA 1
ATOM 1619 C C . SER A 1 219 ? 19.555 -28.825 27.974 1.00 83.19 219 SER A C 1
ATOM 1621 O O . SER A 1 219 ? 19.278 -28.838 29.171 1.00 83.19 219 SER A O 1
ATOM 1623 N N . VAL A 1 220 ? 20.294 -29.790 27.409 1.00 84.50 220 VAL A N 1
ATOM 1624 C CA . VAL A 1 220 ? 20.819 -30.954 28.149 1.00 84.50 220 VAL A CA 1
ATOM 1625 C C . VAL A 1 220 ? 21.792 -30.525 29.248 1.00 84.50 220 VAL A C 1
ATOM 1627 O O . VAL A 1 220 ? 21.729 -31.048 30.360 1.00 84.50 220 VAL A O 1
ATOM 1630 N N . TRP A 1 221 ? 22.666 -29.558 28.971 1.00 85.44 221 TRP A N 1
ATOM 1631 C CA . TRP A 1 221 ? 23.612 -29.036 29.956 1.00 85.44 221 TRP A CA 1
ATOM 1632 C C . TRP A 1 221 ? 22.906 -28.328 31.123 1.00 85.44 221 TRP A C 1
ATOM 1634 O O . TRP A 1 221 ? 23.252 -28.564 32.281 1.00 85.44 221 TRP A O 1
ATOM 1644 N N . ILE A 1 222 ? 21.867 -27.533 30.840 1.00 82.38 222 ILE A N 1
ATOM 1645 C CA . ILE A 1 222 ? 21.040 -26.884 31.867 1.00 82.38 222 ILE A CA 1
ATOM 1646 C C . ILE A 1 222 ? 20.306 -27.931 32.715 1.00 82.38 222 ILE A C 1
ATOM 1648 O O . ILE A 1 222 ? 20.358 -27.858 33.943 1.00 82.38 222 ILE A O 1
ATOM 1652 N N . LEU A 1 223 ? 19.675 -28.938 32.093 1.00 74.31 223 LEU A N 1
ATOM 1653 C CA . LEU A 1 223 ? 19.022 -30.022 32.837 1.00 74.31 223 LEU A CA 1
ATOM 1654 C C . LEU A 1 223 ? 20.023 -30.830 33.677 1.00 74.31 223 LEU A C 1
ATOM 1656 O O . LEU A 1 223 ? 19.695 -31.226 34.792 1.00 74.31 223 LEU A O 1
ATOM 1660 N N . SER A 1 224 ? 21.249 -31.032 33.190 1.00 76.81 224 SER A N 1
ATOM 1661 C CA . SER A 1 224 ? 22.302 -31.736 33.930 1.00 76.81 224 SER A CA 1
ATOM 1662 C C . SER A 1 224 ? 22.783 -30.981 35.172 1.00 76.81 224 SER A C 1
ATOM 1664 O O . SER A 1 224 ? 23.242 -31.623 36.111 1.00 76.81 224 SER A O 1
ATOM 1666 N N . GLN A 1 225 ? 22.710 -29.649 35.190 1.00 80.25 225 GLN A N 1
ATOM 1667 C CA . GLN A 1 225 ? 23.093 -28.841 36.355 1.00 80.25 225 GLN A CA 1
ATOM 1668 C C . GLN A 1 225 ? 21.980 -28.735 37.407 1.00 80.25 225 GLN A C 1
ATOM 1670 O O . GLN A 1 225 ? 22.249 -28.357 38.544 1.00 80.25 225 GLN A O 1
ATOM 1675 N N . VAL A 1 226 ? 20.737 -29.066 37.040 1.00 67.62 226 VAL A N 1
ATOM 1676 C CA . VAL A 1 226 ? 19.554 -28.920 37.906 1.00 67.62 226 VAL A CA 1
ATOM 1677 C C . VAL A 1 226 ? 18.966 -30.276 38.335 1.00 67.62 226 VAL A C 1
ATOM 1679 O O . VAL A 1 226 ? 18.286 -30.357 39.355 1.00 67.62 226 VAL A O 1
ATOM 1682 N N . GLY A 1 227 ? 19.248 -31.361 37.610 1.00 46.59 227 GLY A N 1
ATOM 1683 C CA . GLY A 1 227 ? 18.683 -32.687 37.864 1.00 46.59 227 GLY A CA 1
ATOM 1684 C C . GLY A 1 227 ? 19.547 -33.568 38.764 1.00 46.59 227 GLY A C 1
ATOM 1685 O O . GLY A 1 227 ? 20.443 -34.260 38.284 1.00 46.59 227 GLY A O 1
ATOM 1686 N N . ASN A 1 228 ? 19.229 -33.606 40.060 1.00 46.47 228 ASN A N 1
ATOM 1687 C CA . ASN A 1 228 ? 19.645 -34.698 40.936 1.00 46.47 228 ASN A CA 1
ATOM 1688 C C . ASN A 1 228 ? 18.614 -35.846 40.867 1.00 46.47 228 ASN A C 1
ATOM 1690 O O . ASN A 1 228 ? 17.414 -35.611 40.963 1.00 46.47 228 ASN A O 1
ATOM 1694 N N . GLU A 1 229 ? 19.138 -37.069 40.773 1.00 44.00 229 GLU A N 1
ATOM 1695 C CA . GLU A 1 229 ? 18.492 -38.386 40.928 1.00 44.00 229 GLU A CA 1
ATOM 1696 C C . GLU A 1 229 ? 17.723 -39.038 39.750 1.00 44.00 229 GLU A C 1
ATOM 1698 O O . GLU A 1 229 ? 16.590 -38.722 39.412 1.00 44.00 229 GLU A O 1
ATOM 1703 N N . LYS A 1 230 ? 18.391 -40.073 39.210 1.00 43.88 230 LYS A N 1
ATOM 1704 C CA . LYS A 1 230 ? 17.904 -41.396 38.764 1.00 43.88 230 LYS A CA 1
ATOM 1705 C C . LYS A 1 230 ? 16.496 -41.484 38.154 1.00 43.88 230 LYS A C 1
ATOM 1707 O O . LYS A 1 230 ? 15.552 -41.789 38.863 1.00 43.88 230 LYS A O 1
ATOM 1712 N N . THR A 1 231 ? 16.446 -41.551 36.822 1.00 36.69 231 THR A N 1
ATOM 1713 C CA . THR A 1 231 ? 15.829 -42.684 36.095 1.00 36.69 231 THR A CA 1
ATOM 1714 C C . THR A 1 231 ? 16.271 -42.677 34.629 1.00 36.69 231 THR A C 1
ATOM 1716 O O . THR A 1 231 ? 16.071 -41.702 33.914 1.00 36.69 231 THR A O 1
ATOM 1719 N N . SER A 1 232 ? 16.892 -43.776 34.193 1.00 32.81 232 SER A N 1
ATOM 1720 C CA . SER A 1 232 ? 17.123 -44.116 32.781 1.00 32.81 232 SER A CA 1
ATOM 1721 C C . SER A 1 232 ? 15.896 -44.830 32.188 1.00 32.81 232 SER A C 1
ATOM 1723 O O . SER A 1 232 ? 15.042 -45.295 32.944 1.00 32.81 232 SER A O 1
ATOM 1725 N N . PRO A 1 233 ? 15.775 -44.890 30.850 1.00 47.41 233 PRO A N 1
ATOM 1726 C CA . PRO A 1 233 ? 14.493 -44.830 30.170 1.00 47.41 233 PRO A CA 1
ATOM 1727 C C . PRO A 1 233 ? 13.924 -46.218 29.885 1.00 47.41 233 PRO A C 1
ATOM 1729 O O . PRO A 1 233 ? 14.615 -47.097 29.378 1.00 47.41 233 PRO A O 1
ATOM 1732 N N . VAL A 1 234 ? 12.625 -46.381 30.108 1.00 29.59 234 VAL A N 1
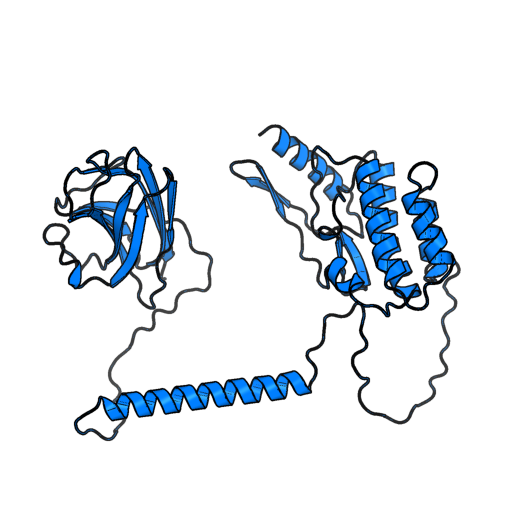ATOM 1733 C CA . VAL A 1 234 ? 11.814 -47.317 29.330 1.00 29.59 234 VAL A CA 1
ATOM 1734 C C . VAL A 1 234 ? 10.550 -46.571 28.949 1.00 29.59 234 VAL A C 1
ATOM 1736 O O . VAL A 1 234 ? 9.824 -46.070 29.807 1.00 29.59 234 VAL A O 1
ATOM 1739 N N . VAL A 1 235 ? 10.347 -46.465 27.638 1.00 44.16 235 VAL A N 1
ATOM 1740 C CA . VAL A 1 235 ? 9.157 -45.925 26.986 1.00 44.16 235 VAL A CA 1
ATOM 1741 C C . VAL A 1 235 ? 7.928 -46.539 27.647 1.00 44.16 235 VAL A C 1
ATOM 1743 O O . VAL A 1 235 ? 7.576 -47.687 27.386 1.00 44.16 235 VAL A O 1
ATOM 1746 N N . THR A 1 236 ? 7.296 -45.767 28.524 1.00 33.53 236 THR A N 1
ATOM 1747 C CA . THR A 1 236 ? 6.016 -46.120 29.122 1.00 33.53 236 THR A CA 1
ATOM 1748 C C . THR A 1 236 ? 5.037 -45.068 28.648 1.00 33.53 236 THR A C 1
ATOM 1750 O O . THR A 1 236 ? 5.117 -43.896 28.996 1.00 33.53 236 THR A O 1
ATOM 1753 N N . LYS A 1 237 ? 4.181 -45.502 27.733 1.00 42.25 237 LYS A N 1
ATOM 1754 C CA . LYS A 1 237 ? 3.100 -44.734 27.138 1.00 42.25 237 LYS A CA 1
ATOM 1755 C C . LYS A 1 237 ? 2.055 -44.410 28.212 1.00 42.25 237 LYS A C 1
ATOM 1757 O O . LYS A 1 237 ? 1.257 -45.281 28.526 1.00 42.25 237 LYS A O 1
ATOM 1762 N N . SER A 1 238 ? 2.082 -43.175 28.705 1.00 29.95 238 SER A N 1
ATOM 1763 C CA . SER A 1 238 ? 1.062 -42.455 29.490 1.00 29.95 238 SER A CA 1
ATOM 1764 C C . SER A 1 238 ? 1.512 -40.988 29.478 1.00 29.95 238 SER A C 1
ATOM 1766 O O . SER A 1 238 ? 2.688 -40.742 29.699 1.00 29.95 238 SER A O 1
ATOM 1768 N N . GLU A 1 239 ? 0.763 -39.938 29.191 1.00 31.25 239 GLU A N 1
ATOM 1769 C CA . GLU A 1 239 ? -0.630 -39.651 28.888 1.00 31.25 239 GLU A CA 1
ATOM 1770 C C . GLU A 1 239 ? -0.586 -38.377 28.027 1.00 31.25 239 GLU A C 1
ATOM 1772 O O . GLU A 1 239 ? 0.398 -37.640 28.019 1.00 31.25 239 GLU A O 1
ATOM 1777 N N . SER A 1 240 ? -1.635 -38.161 27.250 1.00 35.00 240 SER A N 1
ATOM 1778 C CA . SER A 1 240 ? -1.849 -37.013 26.376 1.00 35.00 240 SER A CA 1
ATOM 1779 C C . SER A 1 240 ? -1.462 -35.663 26.997 1.00 35.00 240 SER A C 1
ATOM 1781 O O . SER A 1 240 ? -2.228 -35.094 27.775 1.00 35.00 240 SER A O 1
ATOM 1783 N N . THR A 1 241 ? -0.342 -35.086 26.561 1.00 31.42 241 THR A N 1
ATOM 1784 C CA . THR A 1 241 ? -0.228 -33.628 26.502 1.00 31.42 241 THR A CA 1
ATOM 1785 C C . THR A 1 241 ? -1.154 -33.192 25.379 1.00 31.42 241 THR A C 1
ATOM 1787 O O . THR A 1 241 ? -0.857 -33.397 24.203 1.00 31.42 241 THR A O 1
ATOM 1790 N N . THR A 1 242 ? -2.327 -32.676 25.731 1.00 36.75 242 THR A N 1
ATOM 1791 C CA . THR A 1 242 ? -3.220 -32.013 24.783 1.00 36.75 242 THR A CA 1
ATOM 1792 C C . THR A 1 242 ? -2.517 -30.742 24.311 1.00 36.75 242 THR A C 1
ATOM 1794 O O . THR A 1 242 ? -2.741 -29.660 24.847 1.00 36.75 242 THR A O 1
ATOM 1797 N N . GLU A 1 243 ? -1.610 -30.864 23.341 1.00 39.22 243 GLU A N 1
ATOM 1798 C CA . GLU A 1 243 ? -1.180 -29.719 22.548 1.00 39.22 243 GLU A CA 1
ATOM 1799 C C . GLU A 1 243 ? -2.432 -29.213 21.842 1.00 39.22 243 GLU A C 1
ATOM 1801 O O . GLU A 1 243 ? -2.933 -29.810 20.888 1.00 39.22 243 GLU A O 1
ATOM 1806 N N . THR A 1 244 ? -3.015 -28.156 22.400 1.00 49.03 244 THR A N 1
ATOM 1807 C CA . THR A 1 244 ? -4.199 -27.533 21.829 1.00 49.03 244 THR A CA 1
ATOM 1808 C C . THR A 1 244 ? -3.755 -26.920 20.510 1.00 49.03 244 THR A C 1
ATOM 1810 O O . THR A 1 244 ? -3.058 -25.909 20.486 1.00 49.03 244 THR A O 1
ATOM 1813 N N . THR A 1 245 ? -4.074 -27.584 19.401 1.00 51.41 245 THR A N 1
ATOM 1814 C CA . THR A 1 245 ? -3.761 -27.072 18.070 1.00 51.41 245 THR A CA 1
ATOM 1815 C C . THR A 1 245 ? -4.686 -25.891 17.806 1.00 51.41 245 THR A C 1
ATOM 1817 O O . THR A 1 245 ? -5.891 -26.068 17.626 1.00 51.41 245 THR A O 1
ATOM 1820 N N . PHE A 1 246 ? -4.144 -24.676 17.831 1.00 66.75 246 PHE A N 1
ATOM 1821 C CA . PHE A 1 246 ? -4.908 -23.481 17.488 1.00 66.75 246 PHE A CA 1
ATOM 1822 C C . PHE A 1 246 ? -4.963 -23.333 15.963 1.00 66.75 246 PHE A C 1
ATOM 1824 O O . PHE A 1 246 ? -3.927 -23.466 15.304 1.00 66.75 246 PHE A O 1
ATOM 1831 N N . PRO A 1 247 ? -6.144 -23.078 15.375 1.00 67.75 247 PRO A N 1
ATOM 1832 C CA . PRO A 1 247 ? -6.241 -22.830 13.945 1.00 67.75 247 PRO A CA 1
ATOM 1833 C C . PRO A 1 247 ? -5.453 -21.564 13.581 1.00 67.75 247 PRO A C 1
ATOM 1835 O O . PRO A 1 247 ? -5.509 -20.563 14.294 1.00 67.75 247 PRO A O 1
ATOM 1838 N N . ASN A 1 248 ? -4.733 -21.596 12.457 1.00 72.44 248 ASN A N 1
ATOM 1839 C CA . ASN A 1 248 ? -4.020 -20.431 11.932 1.00 72.44 248 ASN A CA 1
ATOM 1840 C C . ASN A 1 248 ? -5.005 -19.491 11.215 1.00 72.44 248 ASN A C 1
ATOM 1842 O O . ASN A 1 248 ? -5.058 -19.438 9.988 1.00 72.44 248 ASN A O 1
ATOM 1846 N N . VAL A 1 249 ? -5.857 -18.827 11.996 1.00 78.50 249 VAL A N 1
ATOM 1847 C CA . VAL A 1 249 ? -6.881 -17.883 11.527 1.00 78.50 249 VAL A CA 1
ATOM 1848 C C . VAL A 1 249 ? -6.763 -16.553 12.278 1.00 78.50 249 VAL A C 1
ATOM 1850 O O . VAL A 1 249 ? -6.305 -16.542 13.423 1.00 78.50 249 VAL A O 1
ATOM 1853 N N . PRO A 1 250 ? -7.183 -15.425 11.675 1.00 82.69 250 PRO A N 1
ATOM 1854 C CA . PRO A 1 250 ? -7.169 -14.134 12.353 1.00 82.69 250 PRO A CA 1
ATOM 1855 C C . PRO A 1 250 ? -7.986 -14.148 13.662 1.00 82.69 250 PRO A C 1
ATOM 1857 O O . PRO A 1 250 ? -9.081 -14.721 13.685 1.00 82.69 250 PRO A O 1
ATOM 1860 N N . PRO A 1 251 ? -7.511 -13.495 14.742 1.00 84.38 251 PRO A N 1
ATOM 1861 C CA . PRO A 1 251 ? -8.272 -13.350 15.981 1.00 84.38 251 PRO A CA 1
ATOM 1862 C C . PRO A 1 251 ? -9.580 -12.581 15.768 1.00 84.38 251 PRO A C 1
ATOM 1864 O O . PRO A 1 251 ? -9.623 -11.590 15.039 1.00 84.38 251 PRO A O 1
ATOM 1867 N N . VAL A 1 252 ? -10.642 -13.004 16.451 1.00 90.50 252 VAL A N 1
ATOM 1868 C CA . VAL A 1 252 ? -11.978 -12.402 16.349 1.00 90.50 252 VAL A CA 1
ATOM 1869 C C . VAL A 1 252 ? -12.399 -11.753 17.665 1.00 90.50 252 VAL A C 1
ATOM 1871 O O . VAL A 1 252 ? -12.001 -12.186 18.747 1.00 90.50 252 VAL A O 1
ATOM 1874 N N . ILE A 1 253 ? -13.228 -10.709 17.573 1.00 89.00 253 ILE A N 1
ATOM 1875 C CA . ILE A 1 253 ? -13.878 -10.092 18.737 1.00 89.00 253 ILE A CA 1
ATOM 1876 C C . ILE A 1 253 ? -14.966 -11.043 19.245 1.00 89.00 253 ILE A C 1
ATOM 1878 O O . ILE A 1 253 ? -15.868 -11.423 18.494 1.00 89.00 253 ILE A O 1
ATOM 1882 N N . LEU A 1 254 ? -14.894 -11.404 20.523 1.00 88.19 254 LEU A N 1
ATOM 1883 C CA . LEU A 1 254 ? -15.833 -12.313 21.172 1.00 88.19 254 LEU A CA 1
ATOM 1884 C C . LEU A 1 254 ? -17.092 -11.526 21.570 1.00 88.19 254 LEU A C 1
ATOM 1886 O O . LEU A 1 254 ? -16.998 -10.515 22.263 1.00 88.19 254 LEU A O 1
ATOM 1890 N N . LYS A 1 255 ? -18.266 -11.951 21.080 1.00 79.31 255 LYS A N 1
ATOM 1891 C CA . LYS A 1 255 ? -19.536 -11.212 21.244 1.00 79.31 255 LYS A CA 1
ATOM 1892 C C . LYS A 1 255 ? -20.261 -11.523 22.556 1.00 79.31 255 LYS A C 1
ATOM 1894 O O . LYS A 1 255 ? -20.871 -10.628 23.129 1.00 79.31 255 LYS A O 1
ATOM 1899 N N . ASP A 1 256 ? -20.151 -12.755 23.041 1.00 80.75 256 ASP A N 1
ATOM 1900 C CA . ASP A 1 256 ? -20.897 -13.256 24.203 1.00 80.75 256 ASP A CA 1
ATOM 1901 C C . ASP A 1 256 ? -20.009 -13.292 25.456 1.00 80.75 256 ASP A C 1
ATOM 1903 O O . ASP A 1 256 ? -19.783 -14.338 26.063 1.00 80.75 256 ASP A O 1
ATOM 1907 N N . VAL A 1 257 ? -19.441 -12.137 25.814 1.00 87.44 257 VAL A N 1
ATOM 1908 C CA . VAL A 1 257 ? -18.548 -12.014 26.975 1.00 87.44 257 VAL A CA 1
ATOM 1909 C C . VAL A 1 257 ? -19.360 -11.699 28.231 1.00 87.44 257 VAL A C 1
ATOM 1911 O O . VAL A 1 257 ? -19.935 -10.616 28.360 1.00 87.44 257 VAL A O 1
ATOM 1914 N N . LYS A 1 258 ? -19.378 -12.627 29.189 1.00 90.25 258 LYS A N 1
ATOM 1915 C CA . LYS A 1 258 ? -19.995 -12.435 30.510 1.00 90.25 258 LYS A CA 1
ATOM 1916 C C . LYS A 1 258 ? -19.007 -11.730 31.427 1.00 90.25 258 LYS A C 1
ATOM 1918 O O . LYS A 1 258 ? -17.873 -12.178 31.565 1.00 90.25 258 LYS A O 1
ATOM 1923 N N . THR A 1 259 ? -19.422 -10.635 32.054 1.00 92.12 259 THR A N 1
ATOM 1924 C CA . THR A 1 259 ? -18.536 -9.838 32.912 1.00 92.12 259 THR A CA 1
ATOM 1925 C C . THR A 1 259 ? -18.937 -9.989 34.372 1.00 92.12 259 THR A C 1
ATOM 1927 O O . THR A 1 259 ? -20.066 -9.675 34.736 1.00 92.12 259 THR A O 1
ATOM 1930 N N . THR A 1 260 ? -18.004 -10.412 35.219 1.00 92.25 260 THR A N 1
ATOM 1931 C CA . THR A 1 260 ? -18.213 -10.601 36.659 1.00 92.25 260 THR A CA 1
ATOM 1932 C C . THR A 1 260 ? -17.220 -9.753 37.438 1.00 92.25 260 THR A C 1
ATOM 1934 O O . THR A 1 260 ? -16.019 -9.790 37.195 1.00 92.25 260 THR A O 1
ATOM 1937 N N . SER A 1 261 ? -17.711 -8.970 38.390 1.00 92.00 261 SER A N 1
ATOM 1938 C CA . SER A 1 261 ? -16.871 -8.203 39.311 1.00 92.00 261 SER A CA 1
ATOM 1939 C C . SER A 1 261 ? -16.143 -9.107 40.307 1.00 92.00 261 SER A C 1
ATOM 1941 O O . SER A 1 261 ? -16.723 -10.041 40.853 1.00 92.00 261 SER A O 1
ATOM 1943 N N . VAL A 1 262 ? -14.878 -8.798 40.581 1.00 89.81 262 VAL A N 1
ATOM 1944 C CA . VAL A 1 262 ? -14.010 -9.535 41.511 1.00 89.81 262 VAL A CA 1
ATOM 1945 C C . VAL A 1 262 ? -13.482 -8.552 42.567 1.00 89.81 262 VAL A C 1
ATOM 1947 O O . VAL A 1 262 ? -13.012 -7.474 42.185 1.00 89.81 262 VAL A O 1
ATOM 1950 N N . PRO A 1 263 ? -13.574 -8.848 43.882 1.00 86.94 263 PRO A N 1
ATOM 1951 C CA . PRO A 1 263 ? -14.022 -10.099 44.506 1.00 86.94 263 PRO A CA 1
ATOM 1952 C C . PRO A 1 263 ? -15.542 -10.194 44.771 1.00 86.94 263 PRO A C 1
ATOM 1954 O O . PRO A 1 263 ? -16.001 -11.051 45.515 1.00 86.94 263 PRO A O 1
ATOM 1957 N N . GLU A 1 264 ? -16.362 -9.272 44.256 1.00 85.81 264 GLU A N 1
ATOM 1958 C CA . GLU A 1 264 ? -17.786 -9.225 44.638 1.00 85.81 264 GLU A CA 1
ATOM 1959 C C . GLU A 1 264 ? -18.634 -10.377 44.070 1.00 85.81 264 GLU A C 1
ATOM 1961 O O . GLU A 1 264 ? -19.737 -10.609 44.565 1.00 85.81 264 GLU A O 1
ATOM 1966 N N . GLY A 1 265 ? -18.167 -11.064 43.025 1.00 86.56 265 GLY A N 1
ATOM 1967 C CA . GLY A 1 265 ? -18.864 -12.177 42.377 1.00 86.56 265 GLY A CA 1
ATOM 1968 C C . GLY A 1 265 ? -20.153 -11.786 41.648 1.00 86.56 265 GLY A C 1
ATOM 1969 O O . GLY A 1 265 ? -20.925 -12.657 41.255 1.00 86.56 265 GLY A O 1
ATOM 1970 N N . LYS A 1 266 ? -20.428 -10.488 41.472 1.00 88.12 266 LYS A N 1
ATOM 1971 C CA . LYS A 1 266 ? -21.654 -10.006 40.818 1.00 88.12 266 LYS A CA 1
ATOM 1972 C C . LYS A 1 266 ? -21.446 -9.828 39.327 1.00 88.12 266 LYS A C 1
ATOM 1974 O O . LYS A 1 266 ? -20.460 -9.210 38.921 1.00 88.12 266 LYS A O 1
ATOM 1979 N N . GLU A 1 267 ? -22.417 -10.279 38.545 1.00 89.50 267 GLU A N 1
ATOM 1980 C CA . GLU A 1 267 ? -22.490 -9.997 37.115 1.00 89.50 267 GLU A CA 1
ATOM 1981 C C . GLU A 1 267 ? -22.668 -8.492 36.877 1.00 89.50 267 GLU A C 1
ATOM 1983 O O . GLU A 1 267 ? -23.436 -7.812 37.565 1.00 89.50 267 GLU A O 1
ATOM 1988 N N . VAL A 1 268 ? -21.930 -7.962 35.907 1.00 89.06 268 VAL A N 1
ATOM 1989 C CA . VAL A 1 268 ? -21.920 -6.549 35.549 1.00 89.06 268 VAL A CA 1
ATOM 1990 C C . VAL A 1 268 ? -22.381 -6.402 34.108 1.00 89.06 268 VAL A C 1
ATOM 1992 O O . VAL A 1 268 ? -21.757 -6.925 33.190 1.00 89.06 268 VAL A O 1
ATOM 1995 N N . SER A 1 269 ? -23.451 -5.635 33.905 1.00 82.94 269 SER A N 1
ATOM 1996 C CA . SER A 1 269 ? -23.891 -5.208 32.578 1.00 82.94 269 SER A CA 1
ATOM 1997 C C . SER A 1 269 ? -23.598 -3.717 32.392 1.00 82.94 269 SER A C 1
ATOM 1999 O O . SER A 1 269 ? -24.111 -2.861 33.112 1.00 82.94 269 SER A O 1
ATOM 2001 N N . GLY A 1 270 ? -22.739 -3.392 31.422 1.00 83.19 270 GLY A N 1
ATOM 2002 C CA . GLY A 1 270 ? -22.360 -2.015 31.104 1.00 83.19 270 GLY A CA 1
ATOM 2003 C C . GLY A 1 270 ? -21.190 -1.484 31.935 1.00 83.19 270 GLY A C 1
ATOM 2004 O O . GLY A 1 270 ? -20.191 -2.169 32.138 1.00 83.19 270 GLY A O 1
ATOM 2005 N N . SER A 1 271 ? -21.279 -0.222 32.366 1.00 89.19 271 SER A N 1
ATOM 2006 C CA . SER A 1 271 ? -20.152 0.451 33.016 1.00 89.19 271 SER A CA 1
ATOM 2007 C C . SER A 1 271 ? -19.933 -0.043 34.446 1.00 89.19 271 SER A C 1
ATOM 2009 O O . SER A 1 271 ? -20.858 -0.092 35.254 1.00 89.19 271 SER A O 1
ATOM 2011 N N . TRP A 1 272 ? -18.676 -0.325 34.771 1.00 93.69 272 TRP A N 1
ATOM 2012 C CA . TRP A 1 272 ? -18.209 -0.747 36.083 1.00 93.69 272 TRP A CA 1
ATOM 2013 C C . TRP A 1 272 ? -17.294 0.307 36.711 1.00 93.69 272 TRP A C 1
ATOM 2015 O O . TRP A 1 272 ? -16.500 0.939 36.012 1.00 93.69 272 TRP A O 1
ATOM 2025 N N . SER A 1 273 ? -17.353 0.483 38.033 1.00 91.81 273 SER A N 1
ATOM 2026 C CA . SER A 1 273 ? -16.432 1.364 38.754 1.00 91.81 273 SER A CA 1
ATOM 2027 C C . SER A 1 273 ? -16.057 0.812 40.123 1.00 91.81 273 SER A C 1
ATOM 2029 O O . SER A 1 273 ? -16.890 0.246 40.825 1.00 91.81 273 SER A O 1
ATOM 2031 N N . THR A 1 274 ? -14.806 1.043 40.516 1.00 92.06 274 THR A N 1
ATOM 2032 C CA . THR A 1 274 ? -14.265 0.693 41.830 1.00 92.06 274 THR A CA 1
ATOM 2033 C C . THR A 1 274 ? -13.399 1.822 42.388 1.00 92.06 274 THR A C 1
ATOM 2035 O O . THR A 1 274 ? -12.832 2.634 41.650 1.00 92.06 274 THR A O 1
ATOM 2038 N N . LYS A 1 275 ? -13.292 1.865 43.717 1.00 91.62 275 LYS A N 1
ATOM 2039 C CA . LYS A 1 275 ? -12.373 2.735 44.475 1.00 91.62 275 LYS A CA 1
ATOM 2040 C C . LYS A 1 275 ? -11.331 1.940 45.267 1.00 91.62 275 LYS A C 1
ATOM 2042 O O . LYS A 1 275 ? -10.545 2.534 45.998 1.00 91.62 275 LYS A O 1
ATOM 2047 N N . LYS A 1 276 ? -11.381 0.609 45.198 1.00 90.19 276 LYS A N 1
ATOM 2048 C CA . LYS A 1 276 ? -10.518 -0.290 45.965 1.00 90.19 276 LYS A CA 1
ATOM 2049 C C . LYS A 1 276 ? -9.428 -0.843 45.050 1.00 90.19 276 LYS A C 1
ATOM 2051 O O . LYS A 1 276 ? -9.723 -1.225 43.919 1.00 90.19 276 LYS A O 1
ATOM 2056 N N . ALA A 1 277 ? -8.198 -0.887 45.551 1.00 88.06 277 ALA A N 1
ATOM 2057 C CA . ALA A 1 277 ? -7.137 -1.686 44.944 1.00 88.06 277 ALA A CA 1
ATOM 2058 C C . ALA A 1 277 ? -7.485 -3.182 45.019 1.00 88.06 277 ALA A C 1
ATOM 2060 O O . ALA A 1 277 ? -8.374 -3.567 45.783 1.00 88.06 277 ALA A O 1
A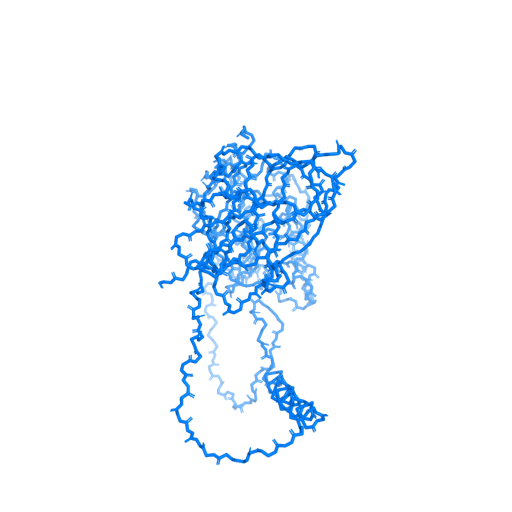TOM 2061 N N . ASP A 1 278 ? -6.821 -3.985 44.193 1.00 88.44 278 ASP A N 1
ATOM 2062 C CA . ASP A 1 278 ? -6.982 -5.443 44.104 1.00 88.44 278 ASP A CA 1
ATOM 2063 C C . ASP A 1 278 ? -8.411 -5.878 43.751 1.00 88.44 278 ASP A C 1
ATOM 2065 O O . ASP A 1 278 ? -8.888 -6.951 44.117 1.00 88.44 278 ASP A O 1
ATOM 2069 N N . THR A 1 279 ? -9.121 -5.016 43.020 1.00 90.75 279 THR A N 1
ATOM 2070 C CA . THR A 1 279 ? -10.446 -5.318 42.473 1.00 90.75 279 THR A CA 1
ATOM 2071 C C . THR A 1 279 ? -10.421 -5.254 40.958 1.00 90.75 279 THR A C 1
ATOM 2073 O O . THR A 1 279 ? -9.612 -4.541 40.356 1.00 90.75 279 THR A O 1
ATOM 2076 N N . GLY A 1 280 ? -11.301 -6.025 40.333 1.00 92.38 280 GLY A N 1
ATOM 2077 C CA . GLY A 1 280 ? -11.195 -6.313 38.917 1.00 92.38 280 GLY A CA 1
ATOM 2078 C C . GLY A 1 280 ? -12.482 -6.780 38.263 1.00 92.38 280 GLY A C 1
ATOM 2079 O O . GLY A 1 280 ? -13.544 -6.853 38.887 1.00 92.38 280 GLY A O 1
ATOM 2080 N N . LEU A 1 281 ? -12.352 -7.112 36.983 1.00 93.75 281 LEU A N 1
ATOM 2081 C CA . LEU A 1 281 ? -13.397 -7.721 36.173 1.00 93.75 281 LEU A CA 1
ATOM 2082 C C . LEU A 1 281 ? -12.882 -9.027 35.576 1.00 93.75 281 LEU A C 1
ATOM 2084 O O . LEU A 1 281 ? -11.836 -9.051 34.931 1.00 93.75 281 LEU A O 1
ATOM 2088 N N . LEU A 1 282 ? -13.650 -10.093 35.761 1.00 93.88 282 LEU A N 1
ATOM 2089 C CA . LEU A 1 282 ? -13.516 -11.340 35.031 1.00 93.88 282 LEU A CA 1
ATOM 2090 C C . LEU A 1 282 ? -14.405 -11.276 33.789 1.00 93.88 282 LEU A C 1
ATOM 2092 O O . LEU A 1 282 ? -15.623 -11.170 33.902 1.00 93.88 282 LEU A O 1
ATOM 2096 N N . LEU A 1 283 ? -13.796 -11.365 32.615 1.00 94.06 283 LEU A N 1
ATOM 2097 C CA . LEU A 1 283 ? -14.466 -11.481 31.329 1.00 94.06 283 LEU A CA 1
ATOM 2098 C C . LEU A 1 283 ? -14.444 -12.954 30.921 1.00 94.06 283 LEU A C 1
ATOM 2100 O O . LEU A 1 283 ? -13.378 -13.479 30.631 1.00 94.06 283 LEU A O 1
ATOM 2104 N N . SER A 1 284 ? -15.592 -13.623 30.924 1.00 92.56 284 SER A N 1
ATOM 2105 C CA . SER A 1 284 ? -15.727 -15.054 30.616 1.00 92.56 284 SER A CA 1
ATOM 2106 C C . SER A 1 284 ? -16.372 -15.269 29.252 1.00 92.56 284 SER A C 1
ATOM 2108 O O . SER A 1 284 ? -17.243 -14.500 28.845 1.00 92.56 284 SER A O 1
ATOM 2110 N N . VAL A 1 285 ? -15.976 -16.334 28.564 1.00 92.25 285 VAL A N 1
ATOM 2111 C CA . VAL A 1 285 ? -16.479 -16.735 27.247 1.00 92.25 285 VAL A CA 1
ATOM 2112 C C . VAL A 1 285 ? -16.870 -18.205 27.248 1.00 92.25 285 VAL A C 1
ATOM 2114 O O . VAL A 1 285 ? -16.301 -19.013 27.971 1.00 92.25 285 VAL A O 1
ATOM 2117 N N . ASP A 1 286 ? -17.848 -18.570 26.421 1.00 86.88 286 ASP A N 1
ATOM 2118 C CA . ASP A 1 286 ? -18.423 -19.922 26.459 1.00 86.88 286 ASP A CA 1
ATOM 2119 C C . ASP A 1 286 ? -17.484 -21.011 25.903 1.00 86.88 286 ASP A C 1
ATOM 2121 O O . ASP A 1 286 ? -17.681 -22.197 26.171 1.00 86.88 286 ASP A O 1
ATOM 2125 N N . LYS A 1 287 ? -16.469 -20.627 25.117 1.00 86.38 287 LYS A N 1
ATOM 2126 C CA . LYS A 1 287 ? -15.493 -21.548 24.524 1.00 86.38 287 LYS A CA 1
ATOM 2127 C C . LYS A 1 287 ? -14.072 -21.199 24.960 1.00 86.38 287 LYS A C 1
ATOM 2129 O O . LYS A 1 287 ? -13.709 -20.020 24.886 1.00 86.38 287 LYS A O 1
ATOM 2134 N N . PRO A 1 288 ? -13.240 -22.199 25.309 1.00 89.50 288 PRO A N 1
ATOM 2135 C CA . PRO A 1 288 ? -11.815 -21.977 25.501 1.00 89.50 288 PRO A CA 1
ATOM 2136 C C . PRO A 1 288 ? -11.222 -21.277 24.277 1.00 89.50 288 PRO A C 1
ATOM 2138 O O . PRO A 1 288 ? -11.508 -21.615 23.130 1.00 89.50 288 PRO A O 1
ATOM 2141 N N . THR A 1 289 ? -10.449 -20.233 24.522 1.00 89.44 289 THR A N 1
ATOM 2142 C CA . THR A 1 289 ? -9.978 -19.317 23.491 1.00 89.44 289 THR A CA 1
ATOM 2143 C C . THR A 1 289 ? -8.527 -18.961 23.767 1.00 89.44 289 THR A C 1
ATOM 2145 O O . THR A 1 289 ? -8.127 -18.735 24.911 1.00 89.44 289 THR A O 1
ATOM 2148 N N . GLN A 1 290 ? -7.714 -18.883 22.717 1.00 91.38 290 GLN A N 1
ATOM 2149 C CA . GLN A 1 290 ? -6.402 -18.264 22.838 1.00 91.38 290 GLN A CA 1
ATOM 2150 C C . GLN A 1 290 ? -6.574 -16.749 22.856 1.00 91.38 290 GLN A C 1
ATOM 2152 O O . GLN A 1 290 ? -6.862 -16.137 21.824 1.00 91.38 290 GLN A O 1
ATOM 2157 N N . LEU A 1 291 ? -6.441 -16.150 24.034 1.00 92.25 291 LEU A N 1
ATOM 2158 C CA . LEU A 1 291 ? -6.610 -14.715 24.230 1.00 92.25 291 LEU A CA 1
ATOM 2159 C C . LEU A 1 291 ? -5.444 -13.942 23.598 1.00 92.25 291 LEU A C 1
ATOM 2161 O O . LEU A 1 291 ? -4.287 -14.332 23.743 1.00 92.25 291 LEU A O 1
ATOM 2165 N N . ARG A 1 292 ? -5.757 -12.854 22.887 1.00 91.38 292 ARG A N 1
ATOM 2166 C CA . ARG A 1 292 ? -4.786 -12.043 22.128 1.00 91.38 292 ARG A CA 1
ATOM 2167 C C . ARG A 1 292 ? -4.783 -10.586 22.554 1.00 91.38 292 ARG A C 1
ATOM 2169 O O . ARG A 1 292 ? -3.722 -9.991 22.698 1.00 91.38 292 ARG A O 1
ATOM 2176 N N . ALA A 1 293 ? -5.964 -10.020 22.771 1.00 93.38 293 ALA A N 1
ATOM 2177 C CA . ALA A 1 293 ? -6.087 -8.648 23.229 1.00 93.38 293 ALA A CA 1
ATOM 2178 C C . ALA A 1 293 ? -7.316 -8.456 24.118 1.00 93.38 293 ALA A C 1
ATOM 2180 O O . ALA A 1 293 ? -8.320 -9.164 23.987 1.00 93.38 293 ALA A O 1
ATOM 2181 N N . LEU A 1 294 ? -7.236 -7.450 24.984 1.00 94.38 294 LEU A N 1
ATOM 2182 C CA . LEU A 1 294 ? -8.337 -6.951 25.799 1.00 94.38 294 LEU A CA 1
ATOM 2183 C C . LEU A 1 294 ? -8.549 -5.461 25.481 1.00 94.38 294 LEU A C 1
ATOM 2185 O O . LEU A 1 294 ? -7.944 -4.594 26.121 1.00 94.38 294 LEU A O 1
ATOM 2189 N N . PRO A 1 295 ? -9.369 -5.145 24.462 1.00 93.38 295 PRO A N 1
ATOM 2190 C CA . PRO A 1 295 ? -9.856 -3.795 24.225 1.00 93.38 295 PRO A CA 1
ATOM 2191 C C . PRO A 1 295 ? -10.688 -3.300 25.404 1.00 93.38 295 PRO A C 1
ATOM 2193 O O . PRO A 1 295 ? -11.628 -3.968 25.844 1.00 93.38 295 PRO A O 1
ATOM 2196 N N . LEU A 1 296 ? -10.374 -2.106 25.896 1.00 93.19 296 LEU A N 1
ATOM 2197 C CA . LEU A 1 296 ? -11.142 -1.444 26.943 1.00 93.19 296 LEU A CA 1
ATOM 2198 C C . LEU A 1 296 ? -11.407 0.024 26.626 1.00 93.19 296 LEU A C 1
ATOM 2200 O O . LEU A 1 296 ? -10.620 0.721 25.977 1.00 93.19 296 LEU A O 1
ATOM 2204 N N . GLN A 1 297 ? -12.522 0.518 27.156 1.00 93.50 297 GLN A N 1
ATOM 2205 C CA . GLN A 1 297 ? -12.851 1.933 27.201 1.00 93.50 297 GLN A CA 1
ATOM 2206 C C . GLN A 1 297 ? -13.007 2.364 28.658 1.00 93.50 297 GLN A C 1
ATOM 2208 O O . GLN A 1 297 ? -13.881 1.881 29.372 1.00 93.50 297 GLN A O 1
ATOM 2213 N N . GLN A 1 298 ? -12.194 3.320 29.096 1.00 92.19 298 GLN A N 1
ATOM 2214 C CA . GLN A 1 298 ? -12.184 3.840 30.462 1.00 92.19 298 GLN A CA 1
ATOM 2215 C C . GLN A 1 298 ? -12.612 5.307 30.527 1.00 92.19 298 GLN A C 1
ATOM 2217 O O . GLN A 1 298 ? -12.623 6.041 29.534 1.00 92.19 298 GLN A O 1
ATOM 2222 N N . SER A 1 299 ? -12.978 5.757 31.725 1.00 91.06 299 SER A N 1
ATOM 2223 C CA . SER A 1 299 ? -13.171 7.174 32.019 1.00 91.06 299 SER A CA 1
ATOM 2224 C C . SER A 1 299 ? -12.506 7.541 33.334 1.00 91.06 299 SER A C 1
ATOM 2226 O O . SER A 1 299 ? -12.652 6.831 34.324 1.00 91.06 299 SER A O 1
ATOM 2228 N N . LYS A 1 300 ? -11.774 8.662 33.354 1.00 88.00 300 LYS A N 1
ATOM 2229 C CA . LYS A 1 300 ? -11.103 9.188 34.556 1.00 88.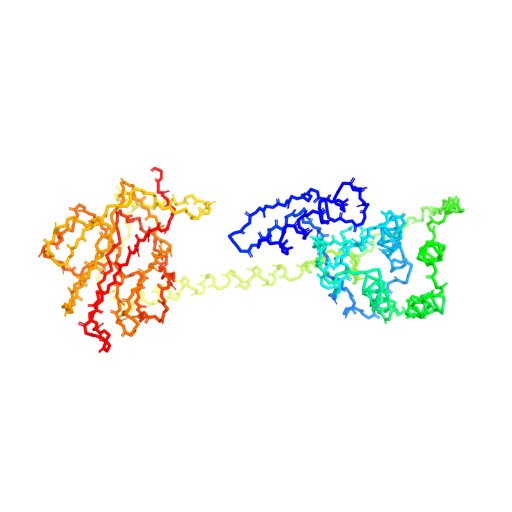00 300 LYS A CA 1
ATOM 2230 C C . LYS A 1 300 ? -10.219 8.153 35.278 1.00 88.00 300 LYS A C 1
ATOM 2232 O O . LYS A 1 300 ? -10.037 8.269 36.482 1.00 88.00 300 LYS A O 1
ATOM 2237 N N . SER A 1 301 ? -9.669 7.176 34.555 1.00 91.19 301 SER A N 1
ATOM 2238 C CA . SER A 1 301 ? -8.885 6.061 35.112 1.00 91.19 301 SER A CA 1
ATOM 2239 C C . SER A 1 301 ? -7.420 6.055 34.667 1.00 91.19 301 SER A C 1
ATOM 2241 O O . SER A 1 301 ? -6.675 5.137 34.995 1.00 91.19 301 SER A O 1
ATOM 2243 N N . THR A 1 302 ? -6.993 7.072 33.915 1.00 91.50 302 THR A N 1
ATOM 2244 C CA . THR A 1 302 ? -5.603 7.221 33.467 1.00 91.50 302 THR A CA 1
ATOM 2245 C C . THR A 1 302 ? -4.650 7.275 34.665 1.00 91.50 302 THR A C 1
ATOM 2247 O O . THR A 1 302 ? -4.846 8.069 35.588 1.00 91.50 302 THR A O 1
ATOM 2250 N N . GLY A 1 303 ? -3.612 6.441 34.638 1.00 88.50 303 GLY A N 1
ATOM 2251 C CA . GLY A 1 303 ? -2.639 6.265 35.714 1.00 88.50 303 GLY A CA 1
ATOM 2252 C C . GLY A 1 303 ? -2.908 5.073 36.635 1.00 88.50 303 GLY A C 1
ATOM 2253 O O . GLY A 1 303 ? -2.078 4.811 37.497 1.00 88.50 303 GLY A O 1
ATOM 2254 N N . ALA A 1 304 ? -4.022 4.352 36.469 1.00 93.81 304 ALA A N 1
ATOM 2255 C CA . ALA A 1 304 ? -4.270 3.112 37.203 1.00 93.81 304 ALA A CA 1
ATOM 2256 C C . ALA A 1 304 ? -3.353 1.997 36.688 1.00 93.81 304 ALA A C 1
ATOM 2258 O O . ALA A 1 304 ? -3.255 1.823 35.467 1.00 93.81 304 ALA A O 1
ATOM 2259 N N . LYS A 1 305 ? -2.718 1.234 37.582 1.00 94.69 305 LYS A N 1
ATOM 2260 C CA . LYS A 1 305 ? -1.975 0.033 37.183 1.00 94.69 305 LYS A CA 1
ATOM 2261 C C . LYS A 1 305 ? -2.896 -1.169 37.138 1.00 94.69 305 LYS A C 1
ATOM 2263 O O . LYS A 1 305 ? -3.819 -1.268 37.945 1.00 94.69 305 LYS A O 1
ATOM 2268 N N . TYR A 1 306 ? -2.641 -2.053 36.187 1.00 94.94 306 TYR A N 1
ATOM 2269 C CA . TYR A 1 306 ? -3.421 -3.261 35.996 1.00 94.94 306 TYR A CA 1
ATOM 2270 C C . TYR A 1 306 ? -2.528 -4.469 35.741 1.00 94.94 306 TYR A C 1
ATOM 2272 O O . TYR A 1 306 ? -1.422 -4.340 35.213 1.00 94.94 306 TYR A O 1
ATOM 2280 N N . GLU A 1 307 ? -3.074 -5.635 36.051 1.00 95.31 307 GLU A N 1
ATOM 2281 C CA . GLU A 1 307 ? -2.552 -6.953 35.711 1.00 95.31 307 GLU A CA 1
ATOM 2282 C C . GLU A 1 307 ? -3.691 -7.772 35.098 1.00 95.31 307 GLU A C 1
ATOM 2284 O O . GLU A 1 307 ? -4.837 -7.685 35.541 1.00 95.31 307 GLU A O 1
ATOM 2289 N N . VAL A 1 308 ? -3.394 -8.523 34.042 1.00 95.25 308 VAL A N 1
ATOM 2290 C CA . VAL A 1 308 ? -4.349 -9.367 33.326 1.00 95.25 308 VAL A CA 1
ATOM 2291 C C . VAL A 1 308 ? -3.899 -10.811 33.414 1.00 95.25 308 VAL A C 1
ATOM 2293 O O . VAL A 1 308 ? -2.767 -11.139 33.059 1.00 95.25 308 VAL A O 1
ATOM 2296 N N . TYR A 1 309 ? -4.817 -11.674 33.820 1.00 94.12 309 TYR A N 1
ATOM 2297 C CA . TYR A 1 309 ? -4.594 -13.092 34.035 1.00 94.12 309 TYR A CA 1
ATOM 2298 C C . TYR A 1 309 ? -5.519 -13.930 33.154 1.00 94.12 309 TYR A C 1
ATOM 2300 O O . TYR A 1 309 ? -6.687 -13.591 32.966 1.00 94.12 309 TYR A O 1
ATOM 2308 N N . GLY A 1 310 ? -5.003 -15.037 32.627 1.00 92.56 310 GLY A N 1
ATOM 2309 C CA . GLY A 1 310 ? -5.798 -16.072 31.975 1.00 92.56 310 GLY A CA 1
ATOM 2310 C C . GLY A 1 310 ? -6.471 -16.946 33.026 1.00 92.56 310 GLY A C 1
ATOM 2311 O O . GLY A 1 310 ? -5.814 -17.410 33.960 1.00 92.56 310 GLY A O 1
ATOM 2312 N N . VAL A 1 311 ? -7.776 -17.157 32.875 1.00 92.12 311 VAL A N 1
ATOM 2313 C CA . VAL A 1 311 ? -8.613 -17.876 33.837 1.00 92.12 311 VAL A CA 1
ATOM 2314 C C . VAL A 1 311 ? -9.270 -19.075 33.165 1.00 92.12 311 VAL A C 1
ATOM 2316 O O . VAL A 1 311 ? -9.721 -18.979 32.024 1.00 92.12 311 VAL A O 1
ATOM 2319 N N . ASN A 1 312 ? -9.310 -20.197 33.888 1.00 90.38 312 ASN A N 1
ATOM 2320 C CA . ASN A 1 312 ? -10.237 -21.290 33.624 1.00 90.38 312 ASN A CA 1
ATOM 2321 C C . ASN A 1 312 ? -11.400 -21.170 34.617 1.00 90.38 312 ASN A C 1
ATOM 2323 O O . ASN A 1 312 ? -11.203 -21.356 35.816 1.00 90.38 312 ASN A O 1
ATOM 2327 N N . THR A 1 313 ? -12.592 -20.811 34.147 1.00 85.56 313 THR A N 1
ATOM 2328 C CA . THR A 1 313 ? -13.748 -20.467 34.988 1.00 85.56 313 THR A CA 1
ATOM 2329 C C . THR A 1 313 ? -14.211 -21.616 35.880 1.00 85.56 313 THR A C 1
ATOM 2331 O O . THR A 1 313 ? -14.849 -21.371 36.899 1.00 85.56 313 THR A O 1
ATOM 2334 N N . LYS A 1 314 ? -13.868 -22.865 35.541 1.00 84.56 314 LYS A N 1
ATOM 2335 C CA . LYS A 1 314 ? -14.170 -24.044 36.369 1.00 84.56 314 LYS A CA 1
ATOM 2336 C C . LYS A 1 314 ? -13.301 -24.138 37.620 1.00 84.56 314 LYS A C 1
ATOM 2338 O O . LYS A 1 314 ? -13.754 -24.685 38.621 1.00 84.56 314 LYS A O 1
ATOM 2343 N N . ASP A 1 315 ? -12.085 -23.603 37.550 1.00 83.75 315 ASP A N 1
ATOM 2344 C CA . ASP A 1 315 ? -11.063 -23.711 38.594 1.00 83.75 315 ASP A CA 1
ATOM 2345 C C . ASP A 1 315 ? -10.866 -22.385 39.352 1.00 83.75 315 ASP A C 1
ATOM 2347 O O . ASP A 1 315 ? -9.931 -22.249 40.141 1.00 83.75 315 ASP A O 1
ATOM 2351 N N . PHE A 1 316 ? -11.727 -21.393 39.106 1.00 87.00 316 PHE A N 1
ATOM 2352 C CA . PHE A 1 316 ? -11.604 -20.044 39.649 1.00 87.00 316 PHE A CA 1
ATOM 2353 C C . PHE A 1 316 ? -12.866 -19.611 40.395 1.00 87.00 316 PHE A C 1
ATOM 2355 O O . PHE A 1 316 ? -13.963 -19.624 39.836 1.00 87.00 316 PHE A O 1
ATOM 2362 N N . ASP A 1 317 ? -12.693 -19.163 41.640 1.00 85.25 317 ASP A N 1
ATOM 2363 C CA . ASP A 1 317 ? -13.747 -18.543 42.441 1.00 85.25 317 ASP A CA 1
ATOM 2364 C C . ASP A 1 317 ? -13.604 -17.008 42.400 1.00 85.25 317 ASP A C 1
ATOM 2366 O O . ASP A 1 317 ? -12.644 -16.458 42.943 1.00 85.25 317 ASP A O 1
ATOM 2370 N N . PRO A 1 318 ? -14.561 -16.278 41.796 1.00 84.69 318 PRO A N 1
ATOM 2371 C CA . PRO A 1 318 ? -14.556 -14.819 41.774 1.00 84.69 318 PRO A CA 1
ATOM 2372 C C . PRO A 1 318 ? -14.590 -14.156 43.151 1.00 84.69 318 PRO A C 1
ATOM 2374 O O . PRO A 1 318 ? -14.295 -12.969 43.226 1.00 84.69 318 PRO A O 1
ATOM 2377 N N . THR A 1 319 ? -14.994 -14.861 44.209 1.00 84.12 319 THR A N 1
ATOM 2378 C CA . THR A 1 319 ? -15.081 -14.325 45.576 1.00 84.12 319 THR A CA 1
ATOM 2379 C C . THR A 1 319 ? -13.831 -14.571 46.417 1.00 84.12 319 THR A C 1
ATOM 2381 O O . THR A 1 319 ? -13.627 -13.871 47.411 1.00 84.12 319 THR A O 1
ATOM 2384 N N . ASP A 1 320 ? -12.961 -15.479 45.969 1.00 81.12 320 ASP A N 1
ATOM 2385 C CA . ASP A 1 320 ? -11.642 -15.757 46.541 1.00 81.12 320 ASP A CA 1
ATOM 2386 C C . ASP A 1 320 ? -10.571 -15.764 45.430 1.00 81.12 320 ASP A C 1
ATOM 2388 O O . ASP A 1 320 ? -10.102 -16.821 44.995 1.00 81.12 320 ASP A O 1
ATOM 2392 N N . PRO A 1 321 ? -10.219 -14.581 44.887 1.00 77.44 321 PRO A N 1
ATOM 2393 C CA . PRO A 1 321 ? -9.317 -14.490 43.750 1.00 77.44 321 PRO A CA 1
ATOM 2394 C C . PRO A 1 321 ? -7.864 -14.763 44.165 1.00 77.44 321 PRO A C 1
ATOM 2396 O O . PRO A 1 321 ? -7.120 -13.847 44.513 1.00 77.44 321 PRO A O 1
ATOM 2399 N N . ASP A 1 322 ? -7.426 -16.017 44.067 1.00 76.44 322 ASP A N 1
ATOM 2400 C CA . ASP A 1 322 ? -6.012 -16.393 44.203 1.00 76.44 322 ASP A CA 1
ATOM 2401 C C . ASP A 1 322 ? -5.245 -16.095 42.899 1.00 76.44 322 ASP A C 1
ATOM 2403 O O . ASP A 1 322 ? -4.921 -16.985 42.105 1.00 76.44 322 ASP A O 1
ATOM 2407 N N . SER A 1 323 ? -4.978 -14.808 42.648 1.00 69.12 323 SER A N 1
ATOM 2408 C CA . SER A 1 323 ? -4.273 -14.344 41.444 1.00 69.12 323 SER A CA 1
ATOM 2409 C C . SER A 1 323 ? -2.853 -14.905 41.313 1.00 69.12 323 SER A C 1
ATOM 2411 O O . SER A 1 323 ? -2.350 -15.025 40.198 1.00 69.12 323 SER A O 1
ATOM 2413 N N . GLY A 1 324 ? -2.230 -15.331 42.418 1.00 67.88 324 GLY A N 1
ATOM 2414 C CA . GLY A 1 324 ? -0.882 -15.904 42.434 1.00 67.88 324 GLY A CA 1
ATOM 2415 C C . GLY A 1 324 ? -0.764 -17.271 41.751 1.00 67.88 324 GLY A C 1
ATOM 2416 O O . GLY A 1 324 ? 0.341 -17.679 41.394 1.00 67.88 324 GLY A O 1
ATOM 2417 N N . LYS A 1 325 ? -1.882 -17.978 41.541 1.00 76.94 325 LYS A N 1
ATOM 2418 C CA . LYS A 1 325 ? -1.924 -19.250 40.798 1.00 76.94 325 LYS A CA 1
ATOM 2419 C C . LYS A 1 325 ? -2.290 -19.087 39.325 1.00 76.94 325 LYS A C 1
ATOM 2421 O O . LYS A 1 325 ? -2.195 -20.053 38.567 1.00 76.94 325 LYS A O 1
ATOM 2426 N N . LEU A 1 326 ? -2.735 -17.900 38.919 1.00 86.44 326 LEU A N 1
ATOM 2427 C CA . LEU A 1 326 ? -3.202 -17.657 37.562 1.00 86.44 326 LEU A CA 1
ATOM 2428 C C . LEU A 1 326 ? -2.042 -17.342 36.617 1.00 86.44 326 LEU A C 1
ATOM 2430 O O . LEU A 1 326 ? -0.987 -16.847 37.006 1.00 86.44 326 LEU A O 1
ATOM 2434 N N . THR A 1 327 ? -2.249 -17.616 35.330 1.00 89.50 327 THR A N 1
ATOM 2435 C CA . THR A 1 327 ? -1.239 -17.313 34.313 1.00 89.50 327 THR A CA 1
ATOM 2436 C C . THR A 1 327 ? -1.312 -15.838 33.939 1.00 89.50 327 THR A C 1
ATOM 2438 O O . THR A 1 327 ? -2.285 -15.411 33.323 1.00 89.50 327 THR A O 1
ATOM 2441 N N . GLU A 1 328 ? -0.281 -15.059 34.266 1.00 93.06 328 GLU A N 1
ATOM 2442 C CA . GLU A 1 328 ? -0.185 -13.658 33.842 1.00 93.06 328 GLU A CA 1
ATOM 2443 C C . GLU A 1 328 ? -0.068 -13.555 32.308 1.00 93.06 328 GLU A C 1
ATOM 2445 O O . GLU A 1 328 ? 0.813 -14.157 31.677 1.00 93.06 328 GLU A O 1
ATOM 2450 N N . LEU A 1 329 ? -0.956 -12.759 31.714 1.00 92.69 329 LEU A N 1
ATOM 2451 C CA . LEU A 1 329 ? -1.006 -12.460 30.285 1.00 92.69 329 LEU A CA 1
ATOM 2452 C C . LEU A 1 329 ? -0.511 -11.046 29.976 1.00 92.69 329 LEU A C 1
ATOM 2454 O O . LEU A 1 329 ? 0.137 -10.851 28.952 1.00 92.69 329 LEU A O 1
ATOM 2458 N N . ALA A 1 330 ? -0.772 -10.066 30.840 1.00 93.75 330 ALA A N 1
ATOM 2459 C CA . ALA A 1 330 ? -0.291 -8.698 30.658 1.00 93.75 330 ALA A CA 1
ATOM 2460 C C . ALA A 1 330 ? -0.227 -7.941 31.985 1.00 93.75 330 ALA A C 1
ATOM 2462 O O . ALA A 1 330 ? -0.902 -8.290 32.945 1.00 93.75 330 ALA A O 1
ATOM 2463 N N . HIS A 1 331 ? 0.527 -6.850 32.009 1.00 95.12 331 HIS A N 1
ATOM 2464 C CA . HIS A 1 331 ? 0.480 -5.849 33.068 1.00 95.12 331 HIS A CA 1
ATOM 2465 C C . HIS A 1 331 ? 0.802 -4.482 32.470 1.00 95.12 331 HIS A C 1
ATOM 2467 O O . HIS A 1 331 ? 1.408 -4.385 31.400 1.00 95.12 331 HIS A O 1
ATOM 2473 N N . GLY A 1 332 ? 0.417 -3.407 33.147 1.00 93.75 332 GLY A N 1
ATOM 2474 C CA . GLY A 1 332 ? 0.707 -2.073 32.648 1.00 93.75 332 GLY A CA 1
ATOM 2475 C C . GLY A 1 332 ? 0.012 -0.963 33.410 1.00 93.75 332 GLY A C 1
ATOM 2476 O O . GLY A 1 332 ? -0.393 -1.107 34.560 1.00 93.75 332 GLY A O 1
ATOM 2477 N N . THR A 1 333 ? -0.092 0.192 32.761 1.00 94.69 333 THR A N 1
ATOM 2478 C CA . THR A 1 333 ? -0.790 1.370 33.284 1.00 94.69 333 THR A CA 1
ATOM 2479 C C . THR A 1 333 ? -1.755 1.894 32.233 1.00 94.69 333 THR A C 1
ATOM 2481 O O . THR A 1 333 ? -1.420 1.941 31.049 1.00 94.69 333 THR A O 1
ATOM 2484 N N . LEU A 1 334 ? -2.955 2.294 32.655 1.00 91.69 334 LEU A N 1
ATOM 2485 C CA . LEU A 1 334 ? -3.934 2.908 31.763 1.00 91.69 334 LEU A CA 1
ATOM 2486 C C . LEU A 1 334 ? -3.457 4.297 31.329 1.00 91.69 334 LEU A C 1
ATOM 2488 O O . LEU A 1 334 ? -3.249 5.170 32.174 1.00 91.69 334 LEU A O 1
ATOM 2492 N N . THR A 1 335 ? -3.325 4.534 30.026 1.00 91.12 335 THR A N 1
ATOM 2493 C CA . THR A 1 335 ? -2.800 5.806 29.489 1.00 91.12 335 THR A CA 1
ATOM 2494 C C . THR A 1 335 ? -3.865 6.613 28.751 1.00 91.12 335 THR A C 1
ATOM 2496 O O . THR A 1 335 ? -3.961 7.828 28.930 1.00 91.12 335 THR A O 1
ATOM 2499 N N . SER A 1 336 ? -4.727 5.950 27.983 1.00 89.88 336 SER A N 1
ATOM 2500 C CA . SER A 1 336 ? -5.717 6.570 27.097 1.00 89.88 336 SER A CA 1
ATOM 2501 C C . SER A 1 336 ? -7.151 6.161 27.438 1.00 89.88 336 SER A C 1
ATOM 2503 O O . SER A 1 336 ? -7.398 5.186 28.144 1.00 89.88 336 SER A O 1
ATOM 2505 N N . ALA A 1 337 ? -8.133 6.932 26.955 1.00 88.81 337 ALA A N 1
ATOM 2506 C CA . ALA A 1 337 ? -9.559 6.653 27.174 1.00 88.81 337 ALA A CA 1
ATOM 2507 C C . ALA A 1 337 ? -10.034 5.358 26.492 1.00 88.81 337 ALA A C 1
ATOM 2509 O O . ALA A 1 337 ? -10.961 4.717 26.976 1.00 88.81 337 ALA A O 1
ATOM 2510 N N . ARG A 1 338 ? -9.404 4.984 25.376 1.00 92.19 338 ARG A N 1
ATOM 2511 C CA . ARG A 1 338 ? -9.529 3.675 24.731 1.00 92.19 338 ARG A CA 1
ATOM 2512 C C . ARG A 1 338 ? -8.144 3.075 24.621 1.00 92.19 338 ARG A C 1
ATOM 2514 O O . ARG A 1 338 ? -7.229 3.788 24.205 1.00 92.19 338 ARG A O 1
ATOM 2521 N N . GLN A 1 339 ? -8.000 1.822 25.013 1.00 91.44 339 GLN A N 1
ATOM 2522 C CA . GLN A 1 339 ? -6.722 1.132 25.011 1.00 91.44 339 GLN A CA 1
ATOM 2523 C C . GLN A 1 339 ? -6.952 -0.328 24.659 1.00 91.44 339 GLN A C 1
ATOM 2525 O O . GLN A 1 339 ? -7.850 -0.957 25.213 1.00 91.44 339 GLN A O 1
ATOM 2530 N N . ASP A 1 340 ? -6.121 -0.844 23.766 1.00 92.75 340 ASP A N 1
ATOM 2531 C CA . ASP A 1 340 ? -6.065 -2.264 23.464 1.00 92.75 340 ASP A CA 1
ATOM 2532 C C . ASP A 1 340 ? -4.885 -2.840 24.244 1.00 92.75 340 ASP A C 1
ATOM 2534 O O . ASP A 1 340 ? -3.739 -2.442 24.035 1.00 92.75 340 ASP A O 1
ATOM 2538 N N . ILE A 1 341 ? -5.170 -3.700 25.223 1.00 92.75 341 ILE A N 1
ATOM 2539 C CA . ILE A 1 341 ? -4.126 -4.381 25.992 1.00 92.75 341 ILE A CA 1
ATOM 2540 C C . ILE A 1 341 ? -3.729 -5.636 25.224 1.00 92.75 341 ILE A C 1
ATOM 2542 O O . ILE A 1 341 ? -4.533 -6.559 25.110 1.00 92.75 341 ILE A O 1
ATOM 2546 N N . GLU A 1 342 ? -2.500 -5.679 24.719 1.00 92.94 342 GLU A N 1
ATOM 2547 C CA . GLU A 1 342 ? -1.928 -6.887 24.119 1.00 92.94 342 GLU A CA 1
ATOM 2548 C C . GLU A 1 342 ? -1.650 -7.940 25.197 1.00 92.94 342 GLU A C 1
ATOM 2550 O O . GLU A 1 342 ? -1.078 -7.643 26.248 1.00 92.94 342 GLU A O 1
ATOM 2555 N N . LEU A 1 343 ? -2.072 -9.177 24.939 1.00 92.25 343 LEU A N 1
ATOM 2556 C CA . LEU A 1 343 ? -1.932 -10.301 25.858 1.00 92.25 343 LEU A CA 1
ATOM 2557 C C . LEU A 1 343 ? -0.836 -11.240 25.354 1.00 92.25 343 LEU A C 1
ATOM 2559 O O . LEU A 1 343 ? -0.820 -11.621 24.184 1.00 92.25 343 LEU A O 1
ATOM 2563 N N . LYS A 1 344 ? 0.075 -11.643 26.246 1.00 90.38 344 LYS A N 1
ATOM 2564 C CA . LYS A 1 344 ? 1.143 -12.599 25.934 1.00 90.38 344 LYS A CA 1
ATOM 2565 C C . LYS A 1 344 ? 0.544 -13.921 25.475 1.00 90.38 344 LYS A C 1
ATOM 2567 O O . LYS A 1 344 ? -0.255 -14.536 26.180 1.00 90.38 344 LYS A O 1
ATOM 2572 N N . GLU A 1 345 ? 1.016 -14.398 24.334 1.00 85.50 345 GLU A N 1
ATOM 2573 C CA . GLU A 1 345 ? 0.578 -15.666 23.769 1.00 85.50 345 GLU A CA 1
ATOM 2574 C C . GLU A 1 345 ? 1.053 -16.832 24.636 1.00 85.50 345 GLU A C 1
ATOM 2576 O O . GLU A 1 345 ? 2.234 -16.945 24.982 1.00 85.50 345 GLU A O 1
ATOM 2581 N N . LYS A 1 346 ? 0.119 -17.711 24.995 1.00 85.00 346 LYS A N 1
ATOM 2582 C CA . LYS A 1 346 ? 0.396 -18.939 25.740 1.00 85.00 346 LYS A CA 1
ATOM 2583 C C . LYS A 1 346 ? -0.114 -20.145 24.950 1.00 85.00 346 LYS A C 1
ATOM 2585 O O . LYS A 1 346 ? -1.112 -20.021 24.236 1.00 85.00 346 LYS A O 1
ATOM 2590 N N . PRO A 1 347 ? 0.525 -21.320 25.091 1.00 79.50 347 PRO A N 1
ATOM 2591 C CA . PRO A 1 347 ? 0.090 -22.559 24.440 1.00 79.50 347 PRO A CA 1
ATOM 2592 C C . PRO A 1 347 ? -1.144 -23.192 25.116 1.00 79.50 347 PRO A C 1
ATOM 2594 O O . PRO A 1 347 ? -1.441 -24.361 24.895 1.00 79.50 347 PRO A O 1
ATOM 2597 N N . VAL A 1 348 ? -1.851 -22.440 25.962 1.00 85.88 348 VAL A N 1
ATOM 2598 C CA . VAL A 1 348 ? -3.004 -22.886 26.749 1.00 85.88 348 VAL A CA 1
ATOM 2599 C C . VAL A 1 348 ? -4.194 -22.002 26.389 1.00 85.88 348 VAL A C 1
ATOM 2601 O O . VAL A 1 348 ? -4.041 -20.789 26.236 1.00 85.88 348 VAL A O 1
ATOM 2604 N N . ALA A 1 349 ? -5.368 -22.610 26.229 1.00 88.31 349 ALA A N 1
ATOM 2605 C CA . ALA A 1 349 ? -6.617 -21.893 26.006 1.00 88.31 349 ALA A CA 1
ATOM 2606 C C . ALA A 1 349 ? -7.255 -21.503 27.345 1.00 88.31 349 ALA A C 1
ATOM 2608 O O . ALA A 1 349 ? -7.254 -22.294 28.288 1.00 88.31 349 ALA A O 1
ATOM 2609 N N . PHE A 1 350 ? -7.839 -20.310 27.402 1.00 91.88 350 PHE A N 1
ATOM 2610 C CA . PHE A 1 350 ? -8.558 -19.801 28.568 1.00 91.88 350 PHE A CA 1
ATOM 2611 C C . PHE A 1 350 ? -10.010 -19.523 28.185 1.00 91.88 350 PHE A C 1
ATOM 2613 O O . PHE A 1 350 ? -10.284 -19.066 27.076 1.00 91.88 350 PHE A O 1
ATOM 2620 N N . ASP A 1 351 ? -10.948 -19.798 29.082 1.00 91.62 351 ASP A N 1
ATOM 2621 C CA . ASP A 1 351 ? -12.360 -19.428 28.927 1.00 91.62 351 ASP A CA 1
ATOM 2622 C C . ASP A 1 351 ? -12.689 -18.127 29.687 1.00 91.62 351 ASP A C 1
ATOM 2624 O O . ASP A 1 351 ? -13.838 -17.693 29.717 1.00 91.62 351 ASP A O 1
ATOM 2628 N N . GLY A 1 352 ? -11.681 -17.448 30.245 1.00 92.19 352 GLY A N 1
ATOM 2629 C CA . GLY A 1 352 ? -11.825 -16.091 30.747 1.00 92.19 352 GLY A CA 1
ATOM 2630 C C . GLY A 1 352 ? -10.517 -15.315 30.888 1.00 92.19 352 GLY A C 1
ATOM 2631 O O . GLY A 1 352 ? -9.421 -15.876 30.901 1.00 92.19 352 GLY A O 1
ATOM 2632 N N . ALA A 1 353 ? -10.645 -13.995 31.008 1.00 94.56 353 ALA A N 1
ATOM 2633 C CA . ALA A 1 353 ? -9.562 -13.077 31.333 1.00 94.56 353 ALA A CA 1
ATOM 2634 C C . ALA A 1 353 ? -9.949 -12.230 32.548 1.00 94.56 353 ALA A C 1
ATOM 2636 O O . ALA A 1 353 ? -10.987 -11.567 32.542 1.00 94.56 353 ALA A O 1
ATOM 2637 N N . LEU A 1 354 ? -9.111 -12.227 33.578 1.00 94.38 354 LEU A N 1
ATOM 2638 C CA . LEU A 1 354 ? -9.286 -11.403 34.767 1.00 94.38 354 LEU A CA 1
ATOM 2639 C C . LEU A 1 354 ? -8.363 -10.192 34.683 1.00 94.38 354 LEU A C 1
ATOM 2641 O O . LEU A 1 354 ? -7.149 -10.356 34.701 1.00 94.38 354 LEU A O 1
ATOM 2645 N N . ILE A 1 355 ? -8.928 -8.988 34.637 1.00 94.75 355 ILE A N 1
ATOM 2646 C CA . ILE A 1 355 ? -8.175 -7.741 34.806 1.00 94.75 355 ILE A CA 1
ATOM 2647 C C . ILE A 1 355 ? -8.316 -7.249 36.246 1.00 94.75 355 ILE A C 1
ATOM 2649 O O . ILE A 1 355 ? -9.429 -6.980 36.694 1.00 94.75 355 ILE A O 1
ATOM 2653 N N . VAL A 1 356 ? -7.201 -7.110 36.962 1.00 93.94 356 VAL A N 1
ATOM 2654 C CA . VAL A 1 356 ? -7.126 -6.609 38.344 1.00 93.94 356 VAL A CA 1
ATOM 2655 C C . VAL A 1 356 ? -6.406 -5.269 38.358 1.00 93.94 356 VAL A C 1
ATOM 2657 O O . VAL A 1 356 ? -5.366 -5.119 37.722 1.00 93.94 356 VAL A O 1
ATOM 2660 N N . PHE A 1 357 ? -6.937 -4.291 39.093 1.00 93.56 357 PHE A N 1
ATOM 2661 C CA . PHE A 1 357 ? -6.292 -2.992 39.274 1.00 93.56 357 PHE A CA 1
ATOM 2662 C C . PHE A 1 357 ? -5.521 -2.941 40.592 1.00 93.56 357 PHE A C 1
ATOM 2664 O O . PHE A 1 357 ? -6.125 -2.834 41.660 1.00 93.56 357 PHE A O 1
ATOM 2671 N N . THR A 1 358 ? -4.194 -2.985 40.506 1.00 91.50 358 THR A N 1
ATOM 2672 C CA . THR A 1 358 ? -3.288 -3.030 41.665 1.00 91.50 358 THR A CA 1
ATOM 2673 C C . THR A 1 358 ? -3.043 -1.648 42.271 1.00 91.50 358 THR A C 1
ATOM 2675 O O . THR A 1 358 ? -3.045 -1.502 43.487 1.00 91.50 358 THR A O 1
ATOM 2678 N N . ASP A 1 359 ? -2.943 -0.602 41.441 1.00 92.25 359 ASP A N 1
ATOM 2679 C CA . ASP A 1 359 ? -2.802 0.787 41.900 1.00 92.25 359 ASP A CA 1
ATOM 2680 C C . ASP A 1 359 ? -3.897 1.689 41.323 1.00 92.25 359 ASP A C 1
ATOM 2682 O O . ASP A 1 359 ? -4.203 1.661 40.127 1.00 92.25 359 ASP A O 1
ATOM 2686 N N . MET A 1 360 ? -4.451 2.558 42.171 1.00 91.88 360 MET A N 1
ATOM 2687 C CA . MET A 1 360 ? -5.484 3.516 41.777 1.00 91.88 360 MET A CA 1
ATOM 2688 C C . MET A 1 360 ? -4.901 4.775 41.106 1.00 91.88 360 MET A C 1
ATOM 2690 O O . MET A 1 360 ? -3.828 5.255 41.476 1.00 91.88 360 MET A O 1
ATOM 2694 N N . PRO A 1 361 ? -5.631 5.374 40.149 1.00 90.50 361 PRO A N 1
ATOM 2695 C CA . PRO A 1 361 ? -5.238 6.622 39.501 1.00 90.50 361 PRO A CA 1
ATOM 2696 C C . PRO A 1 361 ? -5.366 7.813 40.466 1.00 90.50 361 PRO A C 1
ATOM 2698 O O . PRO A 1 361 ? -6.069 7.743 41.474 1.00 90.50 361 PRO A O 1
ATOM 2701 N N . LYS A 1 362 ? -4.781 8.970 40.117 1.00 87.44 362 LYS A N 1
ATOM 2702 C CA . LYS A 1 362 ? -4.883 10.211 40.926 1.00 87.44 362 LYS A CA 1
ATOM 2703 C C . LYS A 1 362 ? -6.324 10.668 41.194 1.00 87.44 362 LYS A C 1
ATOM 2705 O O . LYS A 1 362 ? -6.570 11.381 42.159 1.00 87.44 362 LYS A O 1
ATOM 2710 N N . SER A 1 363 ? -7.269 10.285 40.337 1.00 86.69 363 SER A N 1
ATOM 2711 C CA . SER A 1 363 ? -8.704 10.548 40.503 1.00 86.69 363 SER A CA 1
ATOM 2712 C C . SER A 1 363 ? -9.351 9.740 41.638 1.00 86.69 363 SER A C 1
ATOM 2714 O O . SER A 1 363 ? -10.462 10.071 42.044 1.00 86.69 363 SER A O 1
ATOM 2716 N N . GLY A 1 364 ? -8.683 8.696 42.146 1.00 87.56 364 GLY A N 1
ATOM 2717 C CA . GLY A 1 364 ? -9.140 7.866 43.264 1.00 87.56 364 GLY A CA 1
ATOM 2718 C C . GLY A 1 364 ? -10.176 6.795 42.906 1.00 87.56 364 GLY A C 1
ATOM 2719 O O . GLY A 1 364 ? -10.716 6.153 43.804 1.00 87.56 364 GLY A O 1
ATOM 2720 N N . SER A 1 365 ? -10.485 6.600 41.622 1.00 90.94 365 SER A N 1
ATOM 2721 C CA . SER A 1 365 ? -11.400 5.547 41.167 1.00 90.94 365 SER A CA 1
ATOM 2722 C C . SER A 1 365 ? -11.074 5.084 39.756 1.00 90.94 365 SER A C 1
ATOM 2724 O O . SER A 1 365 ? -10.765 5.913 38.897 1.00 90.94 365 SER A O 1
ATOM 2726 N N . VAL A 1 366 ? -11.259 3.794 39.494 1.00 92.75 366 VAL A N 1
ATOM 2727 C CA . VAL A 1 366 ? -11.280 3.236 38.140 1.00 92.75 366 VAL A CA 1
ATOM 2728 C C . VAL A 1 366 ? -12.729 3.133 37.675 1.00 92.75 366 VAL A C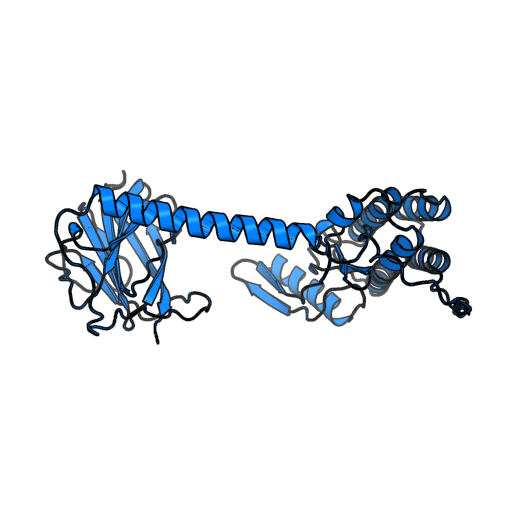 1
ATOM 2730 O O . VAL A 1 366 ? -13.623 2.776 38.440 1.00 92.75 366 VAL A O 1
ATOM 2733 N N . THR A 1 367 ? -12.986 3.507 36.427 1.00 93.00 367 THR A N 1
ATOM 2734 C CA . THR A 1 367 ? -14.272 3.377 35.741 1.00 93.00 367 THR A CA 1
ATOM 2735 C C . THR A 1 367 ? -14.029 2.815 34.350 1.00 93.00 367 THR A C 1
ATOM 2737 O O . THR A 1 367 ? -13.453 3.487 33.489 1.00 93.00 367 THR A O 1
ATOM 2740 N N . LEU A 1 368 ? -14.517 1.602 34.125 1.00 92.12 368 LEU A N 1
ATOM 2741 C CA . LEU A 1 368 ? -14.557 0.952 32.825 1.00 92.12 368 LEU A CA 1
ATOM 2742 C C . LEU A 1 368 ? -15.963 1.122 32.250 1.00 92.12 368 LEU A C 1
ATOM 2744 O O . LEU A 1 368 ? -16.962 0.855 32.912 1.00 92.12 368 LEU A O 1
ATOM 2748 N N . LYS A 1 369 ? -16.058 1.642 31.031 1.00 91.50 369 LYS A N 1
ATOM 2749 C CA . LYS A 1 369 ? -17.318 1.770 30.288 1.00 91.50 369 LYS A CA 1
ATOM 2750 C C . LYS A 1 369 ? -17.621 0.518 29.484 1.00 91.50 369 LYS A C 1
ATOM 2752 O O . LYS A 1 369 ? -18.781 0.151 29.359 1.00 91.50 369 LYS A O 1
ATOM 2757 N N . GLU A 1 370 ? -16.574 -0.081 28.939 1.00 90.25 370 GLU A N 1
ATOM 2758 C CA . GLU A 1 370 ? -16.635 -1.254 28.084 1.00 90.25 370 GLU A CA 1
ATOM 2759 C C . GLU A 1 370 ? -15.317 -2.011 28.227 1.00 90.25 370 GLU A C 1
ATOM 2761 O O . GLU A 1 370 ? -14.255 -1.395 28.367 1.00 90.25 370 GLU A O 1
ATOM 2766 N N . ALA A 1 371 ? -15.397 -3.334 28.214 1.00 91.19 371 ALA A N 1
ATOM 2767 C CA . ALA A 1 371 ? -14.256 -4.224 28.135 1.00 91.19 371 ALA A CA 1
ATOM 2768 C C . ALA A 1 371 ? -14.674 -5.433 27.293 1.00 91.19 371 ALA A C 1
ATOM 2770 O O . ALA A 1 371 ? -15.792 -5.933 27.427 1.00 91.19 371 ALA A O 1
ATOM 2771 N N . THR A 1 372 ? -13.806 -5.869 26.389 1.00 91.69 372 THR A N 1
ATOM 2772 C CA . THR A 1 372 ? -14.094 -6.962 25.453 1.00 91.69 372 THR A CA 1
ATOM 2773 C C . THR A 1 372 ? -12.870 -7.856 25.322 1.00 91.69 372 THR A C 1
ATOM 2775 O O . THR A 1 372 ? -11.767 -7.473 25.707 1.00 91.69 372 THR A O 1
ATOM 2778 N N . LEU A 1 373 ? -13.061 -9.058 24.782 1.00 92.88 373 LEU A N 1
ATOM 2779 C CA . LEU A 1 373 ? -11.988 -10.008 24.520 1.00 92.88 373 LEU A CA 1
ATOM 2780 C C . LEU A 1 373 ? -11.842 -10.278 23.029 1.00 92.88 373 LEU A C 1
ATOM 2782 O O . LEU A 1 373 ? -12.826 -10.397 22.296 1.00 92.88 373 LEU A O 1
ATOM 2786 N N . VAL A 1 374 ? -10.590 -10.391 22.601 1.00 92.69 374 VAL A N 1
ATOM 2787 C CA . VAL A 1 374 ? -10.203 -10.780 21.248 1.00 92.69 374 VAL A CA 1
ATOM 2788 C C . VAL A 1 374 ? -9.333 -12.019 21.343 1.00 92.69 374 VAL A C 1
ATOM 2790 O O . VAL A 1 374 ? -8.383 -12.061 22.129 1.00 92.69 374 VAL A O 1
ATOM 2793 N N . GLY A 1 375 ? -9.636 -13.024 20.530 1.00 91.56 375 GLY A N 1
ATOM 2794 C CA . GLY A 1 375 ? -8.876 -14.262 20.535 1.00 91.56 375 GLY A CA 1
ATOM 2795 C C . GLY A 1 375 ? -9.251 -15.219 19.416 1.00 91.56 375 GLY A C 1
ATOM 2796 O O . GLY A 1 375 ? -10.077 -14.907 18.561 1.00 91.56 375 GLY A O 1
ATOM 2797 N N . ILE A 1 376 ? -8.615 -16.386 19.432 1.00 90.00 376 ILE A N 1
ATOM 2798 C CA . ILE A 1 376 ? -8.876 -17.486 18.500 1.00 90.00 376 ILE A CA 1
ATOM 2799 C C . ILE A 1 376 ? -9.584 -18.597 19.285 1.00 90.00 376 ILE A C 1
ATOM 2801 O O . ILE A 1 376 ? -8.933 -19.252 20.108 1.00 90.00 376 ILE A O 1
ATOM 2805 N N . PRO A 1 377 ? -10.906 -18.781 19.113 1.00 85.62 377 PRO A N 1
ATOM 2806 C CA . PRO A 1 377 ? -11.634 -19.855 19.776 1.00 85.62 377 PRO A CA 1
ATOM 2807 C C . PRO A 1 377 ? -11.056 -21.212 19.384 1.00 85.62 377 PRO A C 1
ATOM 2809 O O . PRO A 1 377 ? -10.742 -21.443 18.214 1.00 85.62 377 PRO A O 1
ATOM 2812 N N . THR A 1 378 ? -10.929 -22.118 20.347 1.00 81.69 378 THR A N 1
ATOM 2813 C CA . THR A 1 378 ? -10.648 -23.519 20.034 1.00 81.69 378 THR A CA 1
ATOM 2814 C C . THR A 1 378 ? -11.910 -24.170 19.475 1.00 81.69 378 THR A C 1
ATOM 2816 O O . THR A 1 378 ? -13.028 -23.778 19.833 1.00 81.69 378 THR A O 1
ATOM 2819 N N . ASN A 1 379 ? -11.734 -25.151 18.590 1.00 61.69 379 ASN A N 1
ATOM 2820 C CA . ASN A 1 379 ? -12.850 -25.925 18.042 1.00 61.69 379 ASN A CA 1
ATOM 2821 C C . ASN A 1 379 ? -13.511 -26.818 19.090 1.00 61.69 379 ASN A C 1
ATOM 2823 O O . ASN A 1 379 ? -12.770 -27.392 19.920 1.00 61.69 379 ASN A O 1
#

pLDDT: mean 83.37, std 17.19, range [29.59, 97.56]

Secondary structure (DSSP, 8-state):
-HHHHHHHHHHHHHHTT--TTB-SS-EEEEETTEEEEE-----EEEHHHHTT-S-B-HHHHHHHHHHHHHHHHHHHHTT------SGGGEEEETTS-EEE-S----TT--HHHHHHHHHHHHHHHHTTBSSPPHHHHHHHHHHHT-SS--HHHHHHHHHHHHT-STT-----------------PPPPSSSS--PPPHHHHHHHHHHHHHHHHHHHHHHHHHHHHH--S------------------S---EE-S--EEEEETT--B--S-EEE-STTEEEEEEEEEEEEEEEEEEEESS-TT-EEEEEEE-TTS--TTS--GGGSEEEEEEE--SSEEEEE----SS-EEEEEEEEEE--TTS-EEEEEE--EEEE--

Organism: NCBI:txid169292

Sequence (379 aa):
ARRSAEVSRATRRLAEMELDAVAENIDILSYRQGCLVVADWVEGTSLKTVSEDEDLDPRAVAHALVPLVRTTAAAHAADLVLGIENRNRIRISTEGIATLAFPAVLHSNDEETDRSALASAISLLVDSTSPTPEVLQEIAADAEEGQDSDLEDIAHRLAAFAGDGEDGEETLQVPVEETPRKEDPSPAPGFGGRGYSGSGIIVLGVLATLFVVAMAALSVWILSQVGNEKTSPVVTKSESTTETTFPNVPPVILKDVKTTSVPEGKEVSGSWSTKKADTGLLLSVDKPTQLRALPLQQSKSTGAKYEVYGVNTKDFDPTDPDSGKLTELAHGTLTSARQDIELKEKPVAFDGALIVFTDMPKSGSVTLKEATLVGIPTN

Foldseek 3Di:
DVQQVVFQVQLVVLLVVVQPQEFHDWDWADDPPHIDTDGDAQAFFQLVVLLVAQAEDLLLLLVQLLSVLVSQLVQVVVVGGQQQQASRQWGQHQVSHTHRRPTIHGPPDDNQNRLCNSLVSQCSSLNSHVPRDPLSVVLSVLSNVRDPRRSVVSSQSSCVSSLNDPVNPPPPPDDPDPDPDDDDDDDDRYGHDDDQPPVNVVVVVVVVVVVVVVVVVVVVVVCVVVDDDDDDDDDDDDDDPCQQDFDPDFKDWADPWWKAKALVRDTDDFKDKDLDAFIWIKTFAPFFWFFFKKKFAWDPFFFWKKWKFFAAPVPARRNDGPVVPTHTFDIDTHHDRIDITTGHTDSGTGRIMIMGTRGGDPSSMIMTRDITTIGGGGD

Radius of gyration: 30.97 Å; chains: 1; bounding box: 53×69×83 Å